Protein AF-A0A2E3MUN9-F1 (afdb_monomer_lite)

Sequence (429 aa):
METLQPFLLGVKKHYFWIVCGLMTVLFLTAWFFSTGSLELDANNRRQKIESSFQNNKSIRDIENHPNEKSNDKMDEEIEAKIAEVEQAWQYQYEYQKGVLVWPQSMENEFLSQVQNMTPIEKSVEFPVKEEQELDARWRDYYRLYIGRELPKMADLVDAYWAPQVLGREEPDEEQTYTVDWNSGNQQMLQSQRFSSAGWGSANPSILNILYAQEDLWVLRQIMEIIKDTNGTVDARYKARIKRIDSLTLGKDVTRVGLSGFVKKLTLAGPEAGEGGGMGGMGGMMNEMGGGDSGRGGGGAMGKMAAQNSGFGGAGGGGGRGGAGGSAKKESLDPAENRYVDEKLAGVPARKLRALDDADLIVAKRLPVRLVVLMDQRQINRFIADCGNAKLPLEIRQVRLPQAGGGGGGMGGGMGGMGGGMGGMGGGMG

Foldseek 3Di:
DPPCVVVVVVCVVCVVVVVVVVVVVVVVVVVVVVVVVVVVVVVVVVVVVVVVVVVVVVVVPPPDDPCVVVVVVVVVVVVVVVVVVVVVLVVLVVLVLVLLADDPPDDPVLCVLQVPCPVVLANADPVGDPVNWDDLVSLVVLLLVLLVVLQVLCVLQQEGAPDDRVPDDDDDPPDAGLEYEPNVQSCVCCQCQRACNNQVHRGHTSSSSNRSSVVSSVSSLLSNLLCVLQDDDPHNVSGQFNYWHHKDKFPRCPCLQVVPDPPPPPPPDDDDDDDDDDDDDDDDDDDDDDDDDDDDDDDDDDDDDDDDDDDDDDDDDDDDDDDDPPPPPPDSRSQAQRFADPSSGRDGSVCLSVVPDPRSVSDTHMDMDTDTDGDPVSVVVSQVSQCPTSPHDDDPDDDDDDPPPPPPPPDPPPPDPPDDDDDDDDDDD

Secondary structure (DSSP, 8-state):
--SSHHHHHHHHHHHHHHHHHHHHHHHHHHHHHHHHHHHHHHHHHHHHHHHHHHHHHHHHT-SS---HHHHHHHHHHHHHHHHHHHHHHHHHHHHHHHHS---TTS-HHHHHHHTT--SHHHHS-SSPPGGGSPPHHHHHHHHHHHHHHHHHHHHTTT----S--TTPPPPPTT---SSEE-HHHHHHHHHHHSSHHHHTSSS--HHHHHHHHHHHHHHHHHHHHHHHHH-S-SSTTT-SEEEEEEEEEGGG-TTTTTTT-------------------------------------------------------------------------TTTTTSB-TTSPBPPHHHHHHT--HHHHH--B--EEEEEEE-GGGHHHHHHHHHHSSS-----------TT-------------------------

pLDDT: mean 73.69, std 24.65, range [25.11, 97.25]

Radius of gyration: 45.62 Å; chains: 1; bounding box: 112×74×172 Å

Structure (mmCIF, N/CA/C/O backbone):
data_AF-A0A2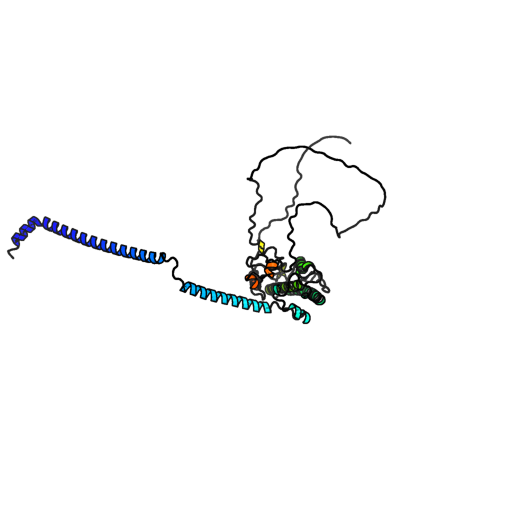E3MUN9-F1
#
_entry.id   AF-A0A2E3MUN9-F1
#
loop_
_atom_site.group_PDB
_atom_site.id
_atom_site.type_symbol
_atom_site.label_atom_id
_atom_site.label_alt_id
_atom_site.label_comp_id
_atom_site.label_asym_id
_atom_site.label_entity_id
_atom_site.label_seq_id
_atom_site.pdbx_PDB_ins_code
_atom_site.Cartn_x
_atom_site.Cartn_y
_atom_site.Cartn_z
_atom_site.occupancy
_atom_site.B_iso_or_equiv
_atom_site.auth_seq_id
_atom_site.auth_comp_id
_atom_site.auth_asym_id
_atom_site.auth_atom_id
_atom_site.pdbx_PDB_model_num
ATOM 1 N N . MET A 1 1 ? -76.530 8.894 101.453 1.00 51.91 1 MET A N 1
ATOM 2 C CA . MET A 1 1 ? -76.996 9.040 100.057 1.00 51.91 1 MET A CA 1
ATOM 3 C C . MET A 1 1 ? -78.359 9.736 100.035 1.00 51.91 1 MET A C 1
ATOM 5 O O . MET A 1 1 ? -79.328 9.140 99.599 1.00 51.91 1 MET A O 1
ATOM 9 N N . GLU A 1 2 ? -78.455 10.984 100.509 1.00 54.09 2 GLU A N 1
ATOM 10 C CA . GLU A 1 2 ? -79.747 11.712 100.552 1.00 54.09 2 GLU A CA 1
ATOM 11 C C . GLU A 1 2 ? -79.688 13.123 99.936 1.00 54.09 2 GLU A C 1
ATOM 13 O O . GLU A 1 2 ? -80.712 13.767 99.755 1.00 54.09 2 GLU A O 1
ATOM 18 N N . THR A 1 3 ? -78.516 13.589 99.491 1.00 52.38 3 THR A N 1
ATOM 19 C CA . THR A 1 3 ? -78.350 14.909 98.847 1.00 52.38 3 THR A CA 1
ATOM 20 C C . THR A 1 3 ? -78.420 14.876 97.314 1.00 52.38 3 THR A C 1
ATOM 22 O O . THR A 1 3 ? -78.439 15.925 96.677 1.00 52.38 3 THR A O 1
ATOM 25 N N . LEU A 1 4 ? -78.491 13.689 96.696 1.00 56.12 4 LEU A N 1
ATOM 26 C CA . LEU A 1 4 ? -78.457 13.526 95.232 1.00 56.12 4 LEU A CA 1
ATOM 27 C C . LEU A 1 4 ? -79.847 13.416 94.577 1.00 56.12 4 LEU A C 1
ATOM 29 O O . LEU A 1 4 ? -79.967 13.635 93.374 1.00 56.12 4 LEU A O 1
ATOM 33 N N . GLN A 1 5 ? -80.911 13.121 95.334 1.00 57.62 5 GLN A N 1
ATOM 34 C CA . GLN A 1 5 ? -82.272 12.964 94.792 1.00 57.62 5 GLN A CA 1
ATOM 35 C C . GLN A 1 5 ? -82.863 14.231 94.132 1.00 57.62 5 GLN A C 1
ATOM 37 O O . GLN A 1 5 ? -83.376 14.108 93.016 1.00 57.62 5 GLN A O 1
ATOM 42 N N . PRO A 1 6 ? -82.780 15.448 94.715 1.00 57.16 6 PRO A N 1
ATOM 43 C CA . PRO A 1 6 ? -83.322 16.646 94.061 1.00 57.16 6 PRO A CA 1
ATOM 44 C C . PRO A 1 6 ? -82.492 17.074 92.840 1.00 57.16 6 PRO A C 1
ATOM 46 O O . PRO A 1 6 ? -83.043 17.578 91.860 1.00 57.16 6 PRO A O 1
ATOM 49 N N . PHE A 1 7 ? -81.183 16.801 92.851 1.00 57.97 7 PHE A N 1
ATOM 50 C CA . PHE A 1 7 ? -80.293 17.058 91.717 1.00 57.97 7 PHE A CA 1
ATOM 51 C C . PHE A 1 7 ? -80.613 16.124 90.537 1.00 57.97 7 PHE A C 1
ATOM 53 O O . PHE A 1 7 ? -80.707 16.569 89.396 1.00 57.97 7 PHE A O 1
ATOM 60 N N . LEU A 1 8 ? -80.892 14.845 90.811 1.00 57.81 8 LEU A N 1
ATOM 61 C CA . LEU A 1 8 ? -81.293 13.860 89.800 1.00 57.81 8 LEU A CA 1
ATOM 62 C C . LEU A 1 8 ? -82.661 14.171 89.162 1.00 57.81 8 LEU A C 1
ATOM 64 O O . LEU A 1 8 ? -82.835 13.943 87.965 1.00 57.81 8 LEU A O 1
ATOM 68 N N . LEU A 1 9 ? -83.616 14.738 89.910 1.00 56.50 9 LEU A N 1
ATOM 69 C CA . LEU A 1 9 ? -84.918 15.176 89.379 1.00 56.50 9 LEU A CA 1
ATOM 70 C C . LEU A 1 9 ? -84.800 16.395 88.444 1.00 56.50 9 LEU A C 1
ATOM 72 O O . LEU A 1 9 ? -85.439 16.418 87.389 1.00 56.50 9 LEU A O 1
ATOM 76 N N . GLY A 1 10 ? -83.948 17.370 88.782 1.00 60.94 10 GLY A N 1
ATOM 77 C CA . GLY A 1 10 ? -83.634 18.514 87.913 1.00 60.94 10 GLY A CA 1
ATOM 78 C C . GLY A 1 10 ? -82.869 18.108 86.650 1.00 60.94 10 GLY A C 1
ATOM 79 O O . GLY A 1 10 ? -83.200 18.553 85.548 1.00 60.94 10 GLY A O 1
ATOM 80 N N . VAL A 1 11 ? -81.918 17.178 86.788 1.00 62.53 11 VAL A N 1
ATOM 81 C CA . VAL A 1 11 ? -81.198 16.580 85.657 1.00 62.53 11 VAL A CA 1
ATOM 82 C C . VAL A 1 11 ? -82.150 15.796 84.756 1.00 62.53 11 VAL A C 1
ATOM 84 O O . VAL A 1 11 ? -82.064 15.954 83.549 1.00 62.53 11 VAL A O 1
ATOM 87 N N . LYS A 1 12 ? -83.121 15.034 85.279 1.00 63.81 12 LYS A N 1
ATOM 88 C CA . LYS A 1 12 ? -84.100 14.306 84.446 1.00 63.81 12 LYS A CA 1
ATOM 89 C C . LYS A 1 12 ? -84.988 15.244 83.611 1.00 63.81 12 LYS A C 1
ATOM 91 O O . LYS A 1 12 ? -85.318 14.906 82.478 1.00 63.81 12 LYS A O 1
ATOM 96 N N . LYS A 1 13 ? -85.334 16.432 84.131 1.00 69.81 13 LYS A N 1
ATOM 97 C CA . LYS A 1 13 ? -86.131 17.449 83.413 1.00 69.81 13 LYS A CA 1
ATOM 98 C C . LYS A 1 13 ? -85.355 18.131 82.274 1.00 69.81 13 LYS A C 1
ATOM 100 O O . LYS A 1 13 ? -85.959 18.493 81.269 1.00 69.81 13 LYS A O 1
ATOM 105 N N . HIS A 1 14 ? -84.032 18.272 82.405 1.00 78.75 14 HIS A N 1
ATOM 106 C CA . HIS A 1 14 ? -83.163 18.934 81.417 1.00 78.75 14 HIS A CA 1
ATOM 107 C C . HIS A 1 14 ? -82.127 18.000 80.756 1.00 78.75 14 HIS A C 1
ATOM 109 O O . HIS A 1 14 ? -81.237 18.475 80.053 1.00 78.75 14 HIS A O 1
ATOM 115 N N . TYR A 1 15 ? -82.253 16.677 80.930 1.00 79.06 15 TYR A N 1
ATOM 116 C CA . TYR A 1 15 ? -81.287 15.659 80.485 1.00 79.06 15 TYR A CA 1
ATOM 117 C C . TYR A 1 15 ? -80.986 15.765 78.989 1.00 79.06 15 TYR A C 1
ATOM 119 O O . TYR A 1 15 ? -79.826 15.742 78.590 1.00 79.06 15 TYR A O 1
ATOM 127 N N . PHE A 1 16 ? -82.024 15.975 78.175 1.00 81.69 16 PHE A N 1
ATOM 128 C CA . PHE A 1 16 ? -81.895 16.185 76.734 1.00 81.69 16 PHE A CA 1
ATOM 129 C C . PHE A 1 16 ? -80.958 17.357 76.396 1.00 81.69 16 PHE A C 1
ATOM 131 O O . PHE A 1 16 ? -80.047 17.204 75.587 1.00 81.69 16 PHE A O 1
ATOM 138 N N . TRP A 1 17 ? -81.126 18.505 77.060 1.00 85.56 17 TRP A N 1
ATOM 139 C CA . TRP A 1 17 ? -80.322 19.704 76.807 1.00 85.56 17 TRP A CA 1
ATOM 140 C C . TRP A 1 17 ? -78.887 19.575 77.326 1.00 85.56 17 TRP A C 1
ATOM 142 O O . TRP A 1 17 ? -77.961 20.041 76.667 1.00 85.56 17 TRP A O 1
ATOM 152 N N . ILE A 1 18 ? -78.686 18.897 78.460 1.00 84.19 18 ILE A N 1
ATOM 153 C CA . ILE A 1 18 ? -77.349 18.630 79.014 1.00 84.19 18 ILE A CA 1
ATOM 154 C C . ILE A 1 18 ? -76.564 17.688 78.090 1.00 84.19 18 ILE A C 1
ATOM 156 O O . ILE A 1 18 ? -75.415 17.970 77.756 1.00 84.19 18 ILE A O 1
ATOM 160 N N . VAL A 1 19 ? -77.187 16.599 77.630 1.00 84.88 19 VAL A N 1
ATOM 161 C CA . VAL A 1 19 ? -76.558 15.644 76.703 1.00 84.88 19 VAL A CA 1
ATOM 162 C C . VAL A 1 19 ? -76.299 16.285 75.339 1.00 84.88 19 VAL A C 1
ATOM 164 O O . VAL A 1 19 ? -75.226 16.091 74.774 1.00 84.88 19 VAL A O 1
ATOM 167 N N . CYS A 1 20 ? -77.228 17.101 74.831 1.00 87.31 20 CYS A N 1
ATOM 168 C CA . CYS A 1 20 ? -77.039 17.846 73.586 1.00 87.31 20 CYS A CA 1
ATOM 169 C C . CYS A 1 20 ? -75.874 18.845 73.687 1.00 87.31 20 CYS A C 1
ATOM 171 O O . CYS A 1 20 ? -75.036 18.909 72.786 1.00 87.31 20 CYS A O 1
ATOM 173 N N . GLY A 1 21 ? -75.772 19.591 74.793 1.00 89.69 21 GLY A N 1
ATOM 174 C CA . GLY A 1 21 ? -74.656 20.507 75.039 1.00 89.69 21 GLY A CA 1
ATOM 175 C C . GLY A 1 21 ? -73.314 19.776 75.118 1.00 89.69 21 GLY A C 1
ATOM 176 O O . GLY A 1 21 ? -72.353 20.180 74.466 1.00 89.69 21 GLY A O 1
ATOM 177 N N . LEU A 1 22 ? -73.263 18.652 75.837 1.00 89.88 22 LEU A N 1
ATOM 178 C CA . LEU A 1 22 ? -72.057 17.834 75.966 1.00 89.88 22 LEU A CA 1
ATOM 179 C C . LEU A 1 22 ? -71.623 17.224 74.626 1.00 89.88 22 LEU A C 1
ATOM 181 O O . LEU A 1 22 ? -70.441 17.272 74.290 1.00 89.88 22 LEU A O 1
ATOM 185 N N . MET A 1 23 ? -72.569 16.724 73.825 1.00 88.81 23 MET A N 1
ATOM 186 C CA . MET A 1 23 ? -72.286 16.259 72.465 1.00 88.81 23 MET A CA 1
ATOM 187 C C . MET A 1 23 ? -71.740 17.385 71.589 1.00 88.81 23 MET A C 1
ATOM 189 O O . MET A 1 23 ? -70.752 17.186 70.890 1.00 88.81 23 MET A O 1
ATOM 193 N N . THR A 1 24 ? -72.324 18.581 71.665 1.00 90.44 24 THR A N 1
ATOM 194 C CA . THR A 1 24 ? -71.857 19.738 70.886 1.00 90.44 24 THR A CA 1
ATOM 195 C C . THR A 1 24 ? -70.413 20.102 71.244 1.00 90.44 24 THR A C 1
ATOM 197 O O . THR A 1 24 ? -69.598 20.322 70.352 1.00 90.44 24 THR A O 1
ATOM 200 N N . VAL A 1 25 ? -70.059 20.094 72.534 1.00 91.81 25 VAL A N 1
ATOM 201 C CA . VAL A 1 25 ? -68.678 20.334 72.987 1.00 91.81 25 VAL A CA 1
ATOM 202 C C . VAL A 1 25 ? -67.731 19.240 72.488 1.00 91.81 25 VAL A C 1
ATOM 204 O O . VAL A 1 25 ? -66.671 19.560 71.954 1.00 91.81 25 VAL A O 1
ATOM 207 N N . LEU A 1 26 ? -68.110 17.961 72.588 1.00 90.94 26 LEU A N 1
ATOM 208 C CA . LEU A 1 26 ? -67.290 16.860 72.074 1.00 90.94 26 LEU A CA 1
ATOM 209 C C . LEU A 1 26 ? -67.055 16.983 70.563 1.00 90.94 26 LEU A C 1
ATOM 211 O O . LEU A 1 26 ? -65.908 16.895 70.129 1.00 90.94 26 LEU A O 1
ATOM 215 N N . PHE A 1 27 ? -68.094 17.270 69.774 1.00 90.31 27 PHE A N 1
ATOM 216 C CA . PHE A 1 27 ? -67.954 17.498 68.334 1.00 90.31 27 PHE A CA 1
ATOM 217 C C . PHE A 1 27 ? -67.048 18.690 68.016 1.00 90.31 27 PHE A C 1
ATOM 219 O O . PHE A 1 27 ? -66.195 18.575 67.140 1.00 90.31 27 PHE A O 1
ATOM 226 N N . LEU A 1 28 ? -67.169 19.803 68.745 1.00 90.94 28 LEU A N 1
ATOM 227 C CA . LEU A 1 28 ? -66.306 20.974 68.557 1.00 90.94 28 LEU A CA 1
ATOM 228 C C . LEU A 1 28 ? -64.842 20.678 68.907 1.00 90.94 28 LEU A C 1
ATOM 230 O O . LEU A 1 28 ? -63.947 21.089 68.172 1.00 90.94 28 LEU A O 1
ATOM 234 N N . THR A 1 29 ? -64.584 19.937 69.989 1.00 85.62 29 THR A N 1
ATOM 235 C CA . THR A 1 29 ? -63.214 19.538 70.356 1.00 85.62 29 THR A CA 1
ATOM 236 C C . THR A 1 29 ? -62.614 18.559 69.350 1.00 85.62 29 THR A C 1
ATOM 238 O O . THR A 1 29 ? -61.490 18.770 68.901 1.00 85.62 29 THR A O 1
ATOM 241 N N . ALA A 1 30 ? -63.364 17.536 68.931 1.00 89.12 30 ALA A N 1
ATOM 242 C CA . ALA A 1 30 ? -62.918 16.578 67.925 1.00 89.12 30 ALA A CA 1
ATOM 243 C C . ALA A 1 30 ? -62.656 17.260 66.575 1.00 89.12 30 ALA A C 1
ATOM 245 O O . ALA A 1 30 ? -61.643 16.981 65.938 1.00 89.12 30 ALA A O 1
ATOM 246 N N . TRP A 1 31 ? -63.519 18.201 66.176 1.00 89.62 31 TRP A N 1
ATOM 247 C CA . TRP A 1 31 ? -63.310 19.042 65.002 1.00 89.62 31 TRP A CA 1
ATOM 248 C C . TRP A 1 31 ? -62.010 19.837 65.119 1.00 89.62 31 TRP A C 1
ATOM 250 O O . TRP A 1 31 ? -61.154 19.705 64.255 1.00 89.62 31 TRP A O 1
ATOM 260 N N . PHE A 1 32 ? -61.815 20.582 66.211 1.00 88.31 32 PHE A N 1
ATOM 261 C CA . PHE A 1 32 ? -60.639 21.435 66.398 1.00 88.31 32 PHE A CA 1
ATOM 262 C C . PHE A 1 32 ? -59.319 20.645 66.395 1.00 88.31 32 PHE A C 1
ATOM 264 O O . PHE A 1 32 ? -58.358 21.039 65.732 1.00 88.31 32 PHE A O 1
ATOM 271 N N . PHE A 1 33 ? -59.274 19.497 67.082 1.00 85.62 33 PHE A N 1
ATOM 272 C CA . PHE A 1 33 ? -58.098 18.620 67.083 1.00 85.62 33 PHE A CA 1
ATOM 273 C C . PHE A 1 33 ? -57.858 17.960 65.721 1.00 85.62 33 PHE A C 1
ATOM 275 O O . PHE A 1 33 ? -56.708 17.854 65.291 1.00 85.62 33 PHE A O 1
ATOM 282 N N . SER A 1 34 ? -58.919 17.539 65.025 1.00 85.69 34 SER A N 1
ATOM 283 C CA . SER A 1 34 ? -58.804 16.940 63.693 1.00 85.69 34 SER A CA 1
ATOM 284 C C . SER A 1 34 ? -58.376 17.958 62.638 1.00 85.69 34 SER A C 1
ATOM 286 O O . SER A 1 34 ? -57.594 17.616 61.758 1.00 85.69 34 SER A O 1
ATOM 288 N N . THR A 1 35 ? -58.864 19.199 62.692 1.00 85.50 35 THR A N 1
ATOM 289 C CA . THR A 1 35 ? -58.460 20.243 61.742 1.00 85.50 35 THR A CA 1
ATOM 290 C C . THR A 1 35 ? -57.044 20.727 62.022 1.00 85.50 35 THR A C 1
ATOM 292 O O . THR A 1 35 ? -56.272 20.898 61.084 1.00 85.50 35 THR A O 1
ATOM 295 N N . GLY A 1 36 ? -56.670 20.873 63.299 1.00 83.81 36 GLY A N 1
ATOM 296 C CA . GLY A 1 36 ? -55.328 21.310 63.687 1.00 83.81 36 GLY A CA 1
ATOM 297 C C . GLY A 1 36 ? -54.231 20.312 63.302 1.00 83.81 36 GLY A C 1
ATOM 298 O O . GLY A 1 36 ? -53.180 20.719 62.811 1.00 83.81 36 GLY A O 1
ATOM 299 N N . SER A 1 37 ? -54.469 19.004 63.464 1.00 84.75 37 SER A N 1
ATOM 300 C CA . SER A 1 37 ? -53.498 17.974 63.060 1.00 84.75 37 SER A CA 1
ATOM 301 C C . SER A 1 37 ? -53.352 17.873 61.539 1.00 84.75 37 SER A C 1
ATOM 303 O O . SER A 1 37 ? -52.230 17.789 61.041 1.00 84.75 37 SER A O 1
ATOM 305 N N . LEU A 1 38 ? -54.457 17.969 60.792 1.00 85.94 38 LEU A N 1
ATOM 306 C CA . LEU A 1 38 ? -54.437 17.984 59.326 1.00 85.94 38 LEU A CA 1
ATOM 307 C C . LEU A 1 38 ? -53.722 19.221 58.766 1.00 85.94 38 LEU A C 1
ATOM 309 O O . LEU A 1 38 ? -52.991 19.111 57.781 1.00 85.94 38 LEU A O 1
ATOM 313 N N . GLU A 1 39 ? -53.899 20.389 59.385 1.00 87.75 39 GLU A N 1
ATOM 314 C CA . GLU A 1 39 ? -53.214 21.621 58.985 1.00 87.75 39 GLU A CA 1
ATOM 315 C C . GLU A 1 39 ? -51.707 21.557 59.271 1.00 87.75 39 GLU A C 1
ATOM 317 O O . GLU A 1 39 ? -50.894 21.934 58.422 1.00 87.75 39 GLU A O 1
ATOM 322 N N . LEU A 1 40 ? -51.321 21.007 60.426 1.00 87.12 40 LEU A N 1
ATOM 323 C CA . LEU A 1 40 ? -49.922 20.803 60.796 1.00 87.12 40 LEU A CA 1
ATOM 324 C C . LEU A 1 40 ? -49.227 19.816 59.844 1.00 87.12 40 LEU A C 1
ATOM 326 O O . LEU A 1 40 ? -48.133 20.099 59.350 1.00 87.12 40 LEU A O 1
ATOM 330 N N . ASP A 1 41 ? -49.884 18.707 59.503 1.00 88.00 41 ASP A N 1
ATOM 331 C CA . ASP A 1 41 ? -49.377 17.742 58.523 1.00 88.00 41 ASP A CA 1
ATOM 332 C C . ASP A 1 41 ? -49.292 18.329 57.111 1.00 88.00 41 ASP A C 1
ATOM 334 O O . ASP A 1 41 ? -48.308 18.098 56.398 1.00 88.00 41 ASP A O 1
ATOM 338 N N . ALA A 1 42 ? -50.286 19.120 56.698 1.00 87.12 42 ALA A N 1
ATOM 339 C CA . ALA A 1 42 ? -50.264 19.811 55.414 1.00 87.12 42 ALA A CA 1
ATOM 340 C C . ALA A 1 42 ? -49.094 20.804 55.330 1.00 87.12 42 ALA A C 1
ATOM 342 O O . ALA A 1 42 ? -48.388 20.835 54.319 1.00 87.12 42 ALA A O 1
ATOM 343 N N . ASN A 1 43 ? -48.840 21.569 56.393 1.00 92.69 43 ASN A N 1
ATOM 344 C CA . ASN A 1 43 ? -47.735 22.525 56.451 1.00 92.69 43 ASN A CA 1
ATOM 345 C C . ASN A 1 43 ? -46.369 21.830 56.482 1.00 92.69 43 ASN A C 1
ATOM 347 O O . ASN A 1 43 ? -45.476 22.223 55.732 1.00 92.69 43 ASN A O 1
ATOM 351 N N . ASN A 1 44 ? -46.225 20.742 57.242 1.00 93.69 44 ASN A N 1
ATOM 352 C CA . ASN A 1 44 ? -45.003 19.935 57.254 1.00 93.69 44 ASN A CA 1
ATOM 353 C C . ASN A 1 44 ? -44.686 19.344 55.873 1.00 93.69 44 ASN A C 1
ATOM 355 O O . ASN A 1 44 ? -43.535 19.357 55.430 1.00 93.69 44 ASN A O 1
ATOM 359 N N . ARG A 1 45 ? -45.699 18.833 55.161 1.00 91.12 45 ARG A N 1
ATOM 360 C CA . ARG A 1 45 ? -45.523 18.314 53.795 1.00 91.12 45 ARG A CA 1
ATOM 361 C C . ARG A 1 45 ? -45.156 19.427 52.820 1.00 91.12 45 ARG A C 1
ATOM 363 O O . ARG A 1 45 ? -44.227 19.241 52.040 1.00 91.12 45 ARG A O 1
ATOM 370 N N . ARG A 1 46 ? -45.819 20.587 52.894 1.00 92.50 46 ARG A N 1
ATOM 371 C CA . ARG A 1 46 ? -45.467 21.763 52.080 1.00 92.50 46 ARG A CA 1
ATOM 372 C C . ARG A 1 46 ? -44.028 22.205 52.316 1.00 92.50 46 ARG A C 1
ATOM 374 O O . ARG A 1 46 ? -43.307 22.388 51.347 1.00 92.50 46 ARG A O 1
ATOM 381 N N . GLN A 1 47 ? -43.586 22.303 53.569 1.00 92.50 47 GLN A N 1
ATOM 382 C CA . GLN A 1 47 ? -42.208 22.681 53.892 1.00 92.50 47 GLN A CA 1
ATOM 383 C C . GLN A 1 47 ? -41.180 21.675 53.362 1.00 92.50 47 GLN A C 1
ATOM 385 O O . GLN A 1 47 ? -40.150 22.091 52.845 1.00 92.50 47 GLN A O 1
ATOM 390 N N . LYS A 1 48 ? -41.456 20.364 53.436 1.00 91.94 48 LYS A N 1
ATOM 391 C CA . LYS A 1 48 ? -40.576 19.332 52.853 1.00 91.94 48 LYS A CA 1
ATOM 392 C C . LYS A 1 48 ? -40.506 19.398 51.328 1.00 91.94 48 LYS A C 1
ATOM 394 O O . LYS A 1 48 ? -39.455 19.145 50.743 1.00 91.94 48 LYS A O 1
ATOM 399 N N . ILE A 1 49 ? -41.630 19.695 50.681 1.00 88.94 49 ILE A N 1
ATOM 400 C CA . ILE A 1 49 ? -41.687 19.866 49.229 1.00 88.94 49 ILE A CA 1
ATOM 401 C C . ILE A 1 49 ? -40.901 21.119 48.836 1.00 88.94 49 ILE A C 1
ATOM 403 O O . ILE A 1 49 ? -40.027 21.038 47.980 1.00 88.94 49 ILE A O 1
ATOM 407 N N . GLU A 1 50 ? -41.140 22.242 49.515 1.00 92.62 50 GLU A N 1
ATOM 408 C CA . GLU A 1 50 ? -40.429 23.498 49.279 1.00 92.62 50 GLU A CA 1
ATOM 409 C C . GLU A 1 50 ? -38.924 23.340 49.511 1.00 92.62 50 GLU A C 1
ATOM 411 O O . GLU A 1 50 ? -38.134 23.724 48.657 1.00 92.62 50 GLU A O 1
ATOM 416 N N . SER A 1 51 ? -38.501 22.688 50.599 1.00 88.38 51 SER A N 1
ATOM 417 C CA . SER A 1 51 ? -37.078 22.437 50.847 1.00 88.38 51 SER A CA 1
ATOM 418 C C . SER A 1 51 ? -36.444 21.558 49.766 1.00 88.38 51 SER A C 1
ATOM 420 O O . SER A 1 51 ? -35.312 21.809 49.359 1.00 88.38 51 SER A O 1
ATOM 422 N N . SER A 1 52 ? -37.181 20.576 49.238 1.00 84.88 52 SER A N 1
ATOM 423 C CA . SER A 1 52 ? -36.720 19.748 48.118 1.00 84.88 52 SER A CA 1
ATOM 424 C C . SER A 1 52 ? -36.586 20.560 46.825 1.00 84.88 52 SER A C 1
ATOM 426 O O . SER A 1 52 ? -35.619 20.374 46.087 1.00 84.88 52 SER A O 1
ATOM 428 N N . PHE A 1 53 ? -37.507 21.492 46.559 1.00 87.62 53 PHE A N 1
ATOM 429 C CA . PHE A 1 53 ? -37.419 22.400 45.412 1.00 87.62 53 PHE A CA 1
ATOM 430 C C . PHE A 1 53 ? -36.281 23.412 45.553 1.00 87.62 53 PHE A C 1
ATOM 432 O O . PHE A 1 53 ? -35.564 23.631 44.581 1.00 87.62 53 PHE A O 1
ATOM 439 N N . GLN A 1 54 ? -36.063 23.976 46.743 1.00 84.25 54 GLN A N 1
ATOM 440 C CA . GLN A 1 54 ? -34.940 24.878 47.012 1.00 84.25 54 GLN A CA 1
ATOM 441 C C . GLN A 1 54 ? -33.593 24.158 46.869 1.00 84.25 54 GLN A C 1
ATOM 443 O O . GLN A 1 54 ? -32.683 24.697 46.246 1.00 84.25 54 GLN A O 1
ATOM 448 N N . ASN A 1 55 ? -33.489 22.911 47.344 1.00 81.81 55 ASN A N 1
ATOM 449 C CA . ASN A 1 55 ? -32.304 22.072 47.141 1.00 81.81 55 ASN A CA 1
ATOM 450 C C . ASN A 1 55 ? -32.065 21.734 45.662 1.00 81.81 55 ASN A C 1
ATOM 452 O O . ASN A 1 55 ? -30.927 21.669 45.216 1.00 81.81 55 ASN A O 1
ATOM 456 N N . ASN A 1 56 ? -33.120 21.509 44.876 1.00 79.94 56 ASN A N 1
ATOM 457 C CA . ASN A 1 56 ? -32.972 21.254 43.441 1.00 79.94 56 ASN A CA 1
ATOM 458 C C . ASN A 1 56 ? -32.581 22.539 42.690 1.00 79.94 56 ASN A C 1
ATOM 460 O O . ASN A 1 56 ? -31.715 22.529 41.820 1.00 79.94 56 ASN A O 1
ATOM 464 N N . LYS A 1 57 ? -33.162 23.677 43.079 1.00 76.31 57 LYS A N 1
ATOM 465 C CA . LYS A 1 57 ? -32.837 24.989 42.519 1.00 76.31 57 LYS A CA 1
ATOM 466 C C . LYS A 1 57 ? -31.387 25.393 42.805 1.00 76.31 57 LYS A C 1
ATOM 468 O O . LYS A 1 57 ? -30.715 25.856 41.893 1.00 76.31 57 LYS A O 1
ATOM 473 N N . SER A 1 58 ? -30.874 25.134 44.010 1.00 71.94 58 SER A N 1
ATOM 474 C CA . SER A 1 58 ? -29.470 25.403 44.346 1.00 71.94 58 SER A CA 1
ATOM 475 C C . SER A 1 58 ? -28.475 24.535 43.572 1.00 71.94 58 SER A C 1
ATOM 477 O O . SER A 1 58 ? -27.352 24.972 43.360 1.00 71.94 58 SER A O 1
ATOM 479 N N . ILE A 1 59 ? -28.876 23.344 43.112 1.00 68.44 59 ILE A N 1
ATOM 480 C CA . ILE A 1 59 ? -28.078 22.510 42.197 1.00 68.44 59 ILE A CA 1
ATOM 481 C C . ILE A 1 59 ? -28.174 23.042 40.758 1.00 68.44 59 ILE A C 1
ATOM 483 O O . ILE A 1 59 ? -27.175 23.076 40.044 1.00 68.44 59 ILE A O 1
ATOM 487 N N . ARG A 1 60 ? -29.371 23.468 40.330 1.00 66.31 60 ARG A N 1
ATOM 488 C CA . ARG A 1 60 ? -29.648 23.934 38.961 1.00 66.31 60 ARG A CA 1
ATOM 489 C C . ARG A 1 60 ? -29.040 25.300 38.639 1.00 66.31 60 ARG A C 1
ATOM 491 O O . ARG A 1 60 ? -28.708 25.542 37.484 1.00 66.31 60 ARG A O 1
ATOM 498 N N . ASP A 1 61 ? -28.906 26.171 39.635 1.00 69.94 61 ASP A N 1
ATOM 499 C CA . ASP A 1 61 ? -28.368 27.528 39.472 1.00 69.94 61 ASP A CA 1
ATOM 500 C C . ASP A 1 61 ? -26.821 27.559 39.475 1.00 69.94 61 ASP A C 1
ATOM 502 O O . ASP A 1 61 ? -26.216 28.624 39.358 1.00 69.94 61 ASP A O 1
ATOM 506 N N . ILE A 1 62 ? -26.158 26.398 39.570 1.00 65.81 62 ILE A N 1
ATOM 507 C CA . ILE A 1 62 ? -24.711 26.279 39.366 1.00 65.81 62 ILE A CA 1
ATOM 508 C C . ILE A 1 62 ? -24.443 26.152 37.859 1.00 65.81 62 ILE A C 1
ATOM 510 O O . ILE A 1 62 ? -24.499 25.059 37.294 1.00 65.81 62 ILE A O 1
ATOM 514 N N . GLU A 1 63 ? -24.135 27.288 37.230 1.00 59.59 63 GLU A N 1
ATOM 515 C CA . GLU A 1 63 ? -23.900 27.452 35.783 1.00 59.59 63 GLU A CA 1
ATOM 516 C C . GLU A 1 63 ? -22.771 26.551 35.232 1.00 59.59 63 GLU A C 1
ATOM 518 O O . GLU A 1 63 ? -22.815 26.152 34.074 1.00 59.59 63 GLU A O 1
ATOM 523 N N . ASN A 1 64 ? -21.821 26.147 36.087 1.00 57.62 64 ASN A N 1
ATOM 524 C CA . ASN A 1 64 ? -20.834 25.090 35.846 1.00 57.62 64 ASN A CA 1
ATOM 525 C C . ASN A 1 64 ? -20.652 24.279 37.129 1.00 57.62 64 ASN A C 1
ATOM 527 O O . ASN A 1 64 ? -20.054 24.754 38.096 1.00 57.62 64 ASN A O 1
ATOM 531 N N . HIS A 1 65 ? -21.199 23.067 37.175 1.00 57.50 65 HIS A N 1
ATOM 532 C CA . HIS A 1 65 ? -21.021 22.165 38.314 1.00 57.50 65 HIS A CA 1
ATOM 533 C C . HIS A 1 65 ? -19.505 21.970 38.514 1.00 57.50 65 HIS A C 1
ATOM 535 O O . HIS A 1 65 ? -18.835 21.756 37.503 1.00 57.50 65 HIS A O 1
ATOM 541 N N . PRO A 1 66 ? -18.933 22.045 39.736 1.00 57.41 66 PRO A N 1
ATOM 542 C CA . PRO A 1 66 ? -17.500 21.850 39.949 1.00 57.41 66 PRO A CA 1
ATOM 543 C C . PRO A 1 66 ? -17.120 20.411 39.591 1.00 57.41 66 PRO A C 1
ATOM 545 O O . PRO A 1 66 ? -17.130 19.505 40.423 1.00 57.41 66 PRO A O 1
ATOM 548 N N . ASN A 1 67 ? -16.839 20.188 38.315 1.00 64.31 67 ASN A N 1
ATOM 549 C CA . ASN A 1 67 ? -16.395 18.929 37.758 1.00 64.31 67 ASN A CA 1
ATOM 550 C C . ASN A 1 67 ? -14.877 18.956 37.558 1.00 64.31 67 ASN A C 1
ATOM 552 O O . ASN A 1 67 ? -14.388 18.113 36.832 1.00 64.31 67 ASN A O 1
ATOM 556 N N . GLU A 1 68 ? -14.144 19.884 38.187 1.00 71.06 68 GLU A N 1
ATOM 557 C CA . GLU A 1 68 ? -12.684 20.024 38.073 1.00 71.06 68 GLU A CA 1
ATOM 558 C C . GLU A 1 68 ? -12.000 18.667 38.279 1.00 71.06 68 GLU A C 1
ATOM 560 O O . GLU A 1 68 ? -11.377 18.162 37.364 1.00 71.06 68 GLU A O 1
ATOM 565 N N . LYS A 1 69 ? -12.340 17.942 39.354 1.00 75.75 69 LYS A N 1
ATOM 566 C CA . LYS A 1 69 ? -11.876 16.555 39.569 1.00 75.75 69 LYS A CA 1
ATOM 567 C C . LYS A 1 69 ? -12.273 15.551 38.478 1.00 75.75 69 LYS A C 1
ATOM 569 O O . LYS A 1 69 ? -11.654 14.502 38.366 1.00 75.75 69 LYS A O 1
ATOM 574 N N . SER A 1 70 ? -13.377 15.787 37.774 1.00 78.44 70 SER A N 1
ATOM 575 C CA . SER A 1 70 ? -13.811 14.953 36.643 1.00 78.44 70 SER A CA 1
ATOM 576 C C . SER A 1 70 ? -13.114 15.356 35.346 1.00 78.44 70 SER A C 1
ATOM 578 O O . SER A 1 70 ? -12.810 14.466 34.571 1.00 78.44 70 SER A O 1
ATOM 580 N N . ASN A 1 71 ? -12.842 16.645 35.121 1.00 80.38 71 ASN A N 1
ATOM 581 C CA . ASN A 1 71 ? -12.018 17.129 34.015 1.00 80.38 71 ASN A CA 1
ATOM 582 C C . ASN A 1 71 ? -10.583 16.654 34.200 1.00 80.38 71 ASN A C 1
ATOM 584 O O . ASN A 1 71 ? -10.089 16.002 33.304 1.00 80.38 71 ASN A O 1
ATOM 588 N N . ASP A 1 72 ? -9.995 16.820 35.388 1.00 85.88 72 ASP A N 1
ATOM 589 C CA . ASP A 1 72 ? -8.655 16.322 35.717 1.00 85.88 72 ASP A CA 1
ATOM 590 C C . ASP A 1 72 ? -8.544 14.815 35.445 1.00 85.88 72 ASP A C 1
ATOM 592 O O . ASP A 1 72 ? -7.574 14.345 34.862 1.00 85.88 72 ASP A O 1
ATOM 596 N N . LYS A 1 73 ? -9.574 14.042 35.823 1.00 86.06 73 LYS A N 1
ATOM 597 C CA . LYS A 1 73 ? -9.635 12.605 35.521 1.00 86.06 73 LYS A CA 1
ATOM 598 C C . LYS A 1 73 ? -9.883 12.301 34.046 1.00 86.06 73 LYS A C 1
ATOM 600 O O . LYS A 1 73 ? -9.384 11.298 33.557 1.00 86.06 73 LYS A O 1
ATOM 605 N N . MET A 1 74 ? -10.687 13.100 33.346 1.00 85.62 74 MET A N 1
ATOM 606 C CA . MET A 1 74 ? -10.872 12.945 31.902 1.00 85.62 74 MET A CA 1
ATOM 607 C C . MET A 1 74 ? -9.579 13.258 31.161 1.00 85.62 74 MET A C 1
ATOM 609 O O . MET A 1 74 ? -9.249 12.527 30.240 1.00 85.62 74 MET A O 1
ATOM 613 N N . ASP A 1 75 ? -8.845 14.283 31.579 1.00 90.75 75 ASP A N 1
ATOM 614 C CA . ASP A 1 75 ? -7.555 14.662 31.020 1.00 90.75 75 ASP A CA 1
ATOM 615 C C . ASP A 1 75 ? -6.526 13.553 31.278 1.00 90.75 75 ASP A C 1
ATOM 617 O O . ASP A 1 75 ? -5.861 13.129 30.340 1.00 90.75 75 ASP A O 1
ATOM 621 N N . GLU A 1 76 ? -6.486 12.979 32.488 1.00 93.06 76 GLU A N 1
ATOM 622 C CA . GLU A 1 76 ? -5.662 11.799 32.805 1.00 93.06 76 GLU A CA 1
ATOM 623 C C . GLU A 1 76 ? -5.998 10.595 31.898 1.00 93.06 76 GLU A C 1
ATOM 625 O O . GLU A 1 76 ? -5.106 9.966 31.327 1.00 93.06 76 GLU A O 1
ATOM 630 N N . GLU A 1 77 ? -7.284 10.283 31.711 1.00 91.38 77 GLU A N 1
ATOM 631 C CA . GLU A 1 77 ? -7.729 9.204 30.816 1.00 91.38 77 GLU A CA 1
ATOM 632 C C . GLU A 1 77 ? -7.436 9.518 29.337 1.00 91.38 77 GLU A C 1
ATOM 634 O O . GLU A 1 77 ? -7.075 8.623 28.572 1.00 91.38 77 GLU A O 1
ATOM 639 N N . ILE A 1 78 ? -7.558 10.780 28.915 1.00 92.44 78 ILE A N 1
ATOM 640 C CA . ILE A 1 78 ? -7.219 11.233 27.560 1.00 92.44 78 ILE A CA 1
ATOM 641 C C . ILE A 1 78 ? -5.718 11.080 27.323 1.00 92.44 78 ILE A C 1
ATOM 643 O O . ILE A 1 78 ? -5.335 10.508 26.306 1.00 92.44 78 ILE A O 1
ATOM 647 N N . GLU A 1 79 ? -4.870 11.527 28.248 1.00 94.12 79 GLU A N 1
ATOM 648 C CA . GLU A 1 79 ? -3.416 11.366 28.165 1.00 94.12 79 GLU A CA 1
ATOM 649 C C . GLU A 1 79 ? -3.024 9.886 28.109 1.00 94.12 79 GLU A C 1
ATOM 651 O O . GLU A 1 79 ? -2.224 9.488 27.258 1.00 94.12 79 GLU A O 1
ATOM 656 N N . ALA A 1 80 ? -3.650 9.043 28.937 1.00 93.75 80 ALA A N 1
ATOM 657 C CA . ALA A 1 80 ? -3.448 7.599 28.896 1.00 93.75 80 ALA A CA 1
ATOM 658 C C . ALA A 1 80 ? -3.848 7.003 27.536 1.00 93.75 80 ALA A C 1
ATOM 660 O O . ALA A 1 80 ? -3.117 6.181 26.976 1.00 93.75 80 ALA A O 1
ATOM 661 N N . LYS A 1 81 ? -4.979 7.438 26.963 1.00 93.31 81 LYS A N 1
ATOM 662 C CA . LYS A 1 81 ? -5.431 6.996 25.637 1.00 93.31 81 LYS A CA 1
ATOM 663 C C . LYS A 1 81 ? -4.530 7.496 24.513 1.00 93.31 81 LYS A C 1
ATOM 665 O O . LYS A 1 81 ? -4.279 6.739 23.580 1.00 93.31 81 LYS A O 1
ATOM 670 N N . ILE A 1 82 ? -4.017 8.721 24.599 1.00 90.06 82 ILE A N 1
ATOM 671 C CA . ILE A 1 82 ? -3.044 9.260 23.641 1.00 90.06 82 ILE A CA 1
ATOM 672 C C . ILE A 1 82 ? -1.771 8.412 23.667 1.00 90.06 82 ILE A C 1
ATOM 674 O O . ILE A 1 82 ? -1.318 7.983 22.609 1.00 90.06 82 ILE A O 1
ATOM 678 N N . ALA A 1 83 ? -1.241 8.105 24.854 1.00 92.56 83 ALA A N 1
ATOM 679 C CA . ALA A 1 83 ? -0.050 7.272 25.000 1.00 92.56 83 ALA A CA 1
ATOM 680 C C . ALA A 1 83 ? -0.266 5.843 24.469 1.00 92.56 83 ALA A C 1
ATOM 682 O O . ALA A 1 83 ? 0.609 5.289 23.805 1.00 92.56 83 ALA A O 1
ATOM 683 N N . GLU A 1 84 ? -1.436 5.244 24.715 1.00 93.12 84 GLU A N 1
ATOM 684 C CA . GLU A 1 84 ? -1.799 3.930 24.166 1.00 93.12 84 GLU A CA 1
ATOM 685 C C . GLU A 1 84 ? -1.860 3.957 22.629 1.00 93.12 84 GLU A C 1
ATOM 687 O O . GLU A 1 84 ? -1.326 3.068 21.962 1.00 93.12 84 GLU A O 1
ATOM 692 N N . VAL A 1 85 ? -2.466 5.001 22.054 1.00 90.12 85 VAL A N 1
ATOM 693 C CA . VAL A 1 85 ? -2.541 5.196 20.601 1.00 90.12 85 VAL A CA 1
ATOM 694 C C . VAL A 1 85 ? -1.147 5.406 20.005 1.00 90.12 85 VAL A C 1
ATOM 696 O O . VAL A 1 85 ? -0.824 4.780 18.998 1.00 90.12 85 VAL A O 1
ATOM 699 N N . GLU A 1 86 ? -0.298 6.225 20.627 1.00 89.19 86 GLU A N 1
ATOM 700 C CA . GLU A 1 86 ? 1.091 6.434 20.202 1.00 89.19 86 GLU A CA 1
ATOM 701 C C . GLU A 1 86 ? 1.885 5.121 20.210 1.00 89.19 86 GLU A C 1
ATOM 703 O O . GLU A 1 86 ? 2.552 4.797 19.227 1.00 89.19 86 GLU A O 1
ATOM 708 N N . GLN A 1 87 ? 1.760 4.317 21.269 1.00 92.38 87 GLN A N 1
ATOM 709 C CA . GLN A 1 87 ? 2.401 3.002 21.347 1.00 92.38 87 GLN A CA 1
ATOM 710 C C . GLN A 1 87 ? 1.917 2.058 20.243 1.00 92.38 87 GLN A C 1
ATOM 712 O O . GLN A 1 87 ? 2.731 1.363 19.630 1.00 92.38 87 GLN A O 1
ATOM 717 N N . ALA A 1 88 ? 0.614 2.043 19.950 1.00 89.62 88 ALA A N 1
ATOM 718 C CA . ALA A 1 88 ? 0.061 1.239 18.865 1.00 89.62 88 ALA A CA 1
ATOM 719 C C . ALA A 1 88 ? 0.601 1.680 17.491 1.00 89.62 88 ALA A C 1
ATOM 721 O O . ALA A 1 88 ? 0.966 0.833 16.671 1.00 89.62 88 ALA A O 1
ATOM 722 N N . TRP A 1 89 ? 0.714 2.992 17.248 1.00 87.19 89 TRP A N 1
ATOM 723 C CA . TRP A 1 89 ? 1.325 3.530 16.030 1.00 87.19 89 TRP A CA 1
ATOM 724 C C . TRP A 1 89 ? 2.809 3.189 15.926 1.00 87.19 89 TRP A C 1
ATOM 726 O O . TRP A 1 89 ? 3.256 2.765 14.860 1.00 87.19 89 TRP A O 1
ATOM 736 N N . GLN A 1 90 ? 3.561 3.311 17.020 1.00 89.19 90 GLN A N 1
ATOM 737 C CA . GLN A 1 90 ? 4.981 2.973 17.058 1.00 89.19 90 GLN A CA 1
ATOM 738 C C . GLN A 1 90 ? 5.206 1.484 16.775 1.00 89.19 90 GLN A C 1
ATOM 740 O O . GLN A 1 90 ? 6.043 1.133 15.943 1.00 89.19 90 GLN A O 1
ATOM 745 N N . TYR A 1 91 ? 4.413 0.609 17.399 1.00 89.88 91 TYR A N 1
ATOM 746 C CA . TYR A 1 91 ? 4.444 -0.829 17.135 1.00 89.88 91 TYR A CA 1
ATOM 747 C C . TYR A 1 91 ? 4.189 -1.130 15.653 1.00 89.88 91 TYR A C 1
ATOM 749 O O . TYR A 1 91 ? 4.948 -1.866 15.018 1.00 89.88 91 TYR A O 1
ATOM 757 N N . GLN A 1 92 ? 3.151 -0.518 15.077 1.00 86.06 92 GLN A N 1
ATOM 758 C CA . GLN A 1 92 ? 2.807 -0.709 13.672 1.00 86.06 92 GLN A CA 1
ATOM 759 C C . GLN A 1 92 ? 3.902 -0.184 12.735 1.00 86.06 92 GLN A C 1
ATOM 761 O O . GLN A 1 92 ? 4.213 -0.826 11.730 1.00 86.06 92 GLN A O 1
ATOM 766 N N . TYR A 1 93 ? 4.515 0.955 13.061 1.00 86.00 93 TYR A N 1
ATOM 767 C CA . TYR A 1 93 ? 5.625 1.526 12.304 1.00 86.00 93 TYR A CA 1
ATOM 768 C C . TYR A 1 93 ? 6.849 0.601 12.300 1.00 86.00 93 TYR A C 1
ATOM 770 O O . TYR A 1 93 ? 7.402 0.303 11.238 1.00 86.00 93 TYR A O 1
ATOM 778 N N . GLU A 1 94 ? 7.255 0.096 13.466 1.00 88.44 94 GLU A N 1
ATOM 779 C CA . GLU A 1 94 ? 8.382 -0.834 13.592 1.00 88.44 94 GLU A CA 1
ATOM 780 C C . GLU A 1 94 ? 8.128 -2.144 12.846 1.00 88.44 94 GLU A C 1
ATOM 782 O O . GLU A 1 94 ? 9.011 -2.644 12.142 1.00 88.44 94 GLU A O 1
ATOM 787 N N . TYR A 1 95 ? 6.901 -2.661 12.935 1.00 88.00 95 TYR A N 1
ATOM 788 C CA . TYR A 1 95 ? 6.483 -3.846 12.201 1.00 88.00 95 TYR A CA 1
ATOM 789 C C . TYR A 1 95 ? 6.567 -3.632 10.683 1.00 88.00 95 TYR A C 1
ATOM 791 O O . TYR A 1 95 ? 7.209 -4.415 9.979 1.00 88.00 95 TYR A O 1
ATOM 799 N N . GLN A 1 96 ? 6.001 -2.533 10.168 1.00 86.75 96 GLN A N 1
ATOM 800 C CA . GLN A 1 96 ? 6.036 -2.207 8.738 1.00 86.75 96 GLN A CA 1
ATOM 801 C C . GLN A 1 96 ? 7.456 -1.979 8.222 1.00 86.75 96 GLN A C 1
ATOM 803 O O . GLN A 1 96 ? 7.782 -2.418 7.118 1.00 86.75 96 GLN A O 1
ATOM 808 N N . LYS A 1 97 ? 8.334 -1.365 9.022 1.00 86.25 97 LYS A N 1
ATOM 809 C CA . LYS A 1 97 ? 9.749 -1.187 8.674 1.00 86.25 97 LYS A CA 1
ATOM 810 C C . LYS A 1 97 ? 10.453 -2.522 8.398 1.00 86.25 97 LYS A C 1
ATOM 812 O O . LYS A 1 97 ? 11.333 -2.577 7.543 1.00 86.25 97 LYS A O 1
ATOM 817 N N . GLY A 1 98 ? 10.053 -3.598 9.079 1.00 86.12 98 GLY A N 1
ATOM 818 C CA . GLY A 1 98 ? 10.554 -4.953 8.829 1.00 86.12 98 GLY A CA 1
ATOM 819 C C . GLY A 1 98 ? 10.004 -5.617 7.559 1.00 86.12 98 GLY A C 1
ATOM 820 O O . GLY A 1 98 ? 10.597 -6.578 7.070 1.00 86.12 98 GLY A O 1
ATOM 821 N N . VAL A 1 99 ? 8.896 -5.115 7.007 1.00 88.00 99 VAL A N 1
ATOM 822 C CA . VAL A 1 99 ? 8.237 -5.654 5.803 1.00 88.00 99 VAL A CA 1
ATOM 823 C C . VAL A 1 99 ? 8.655 -4.888 4.547 1.00 88.00 99 VAL A C 1
ATOM 825 O O . VAL A 1 99 ? 8.911 -5.496 3.507 1.00 88.00 99 VAL A O 1
ATOM 828 N N . LEU A 1 100 ? 8.767 -3.561 4.641 1.00 89.62 100 LEU A N 1
ATOM 829 C CA . LEU A 1 100 ? 9.131 -2.652 3.548 1.00 89.62 100 LEU A CA 1
ATOM 830 C C . LEU A 1 100 ? 10.652 -2.609 3.340 1.00 89.62 100 LEU A C 1
ATOM 832 O O . LEU A 1 100 ? 11.297 -1.564 3.416 1.00 89.62 100 LEU A O 1
ATOM 836 N N . VAL A 1 101 ? 11.236 -3.785 3.119 1.00 91.44 101 VAL A N 1
ATOM 837 C CA . VAL A 1 101 ? 12.683 -3.972 3.013 1.00 91.44 101 VAL A CA 1
ATOM 838 C C . VAL A 1 101 ? 13.078 -4.172 1.558 1.00 91.44 101 VAL A C 1
ATOM 840 O O . VAL A 1 101 ? 12.418 -4.876 0.783 1.00 91.44 101 VAL A O 1
ATOM 843 N N . TRP A 1 102 ? 14.189 -3.545 1.179 1.00 92.50 102 TRP A N 1
ATOM 844 C CA . TRP A 1 102 ? 14.779 -3.749 -0.132 1.00 92.50 102 TRP A CA 1
ATOM 845 C C . TRP A 1 102 ? 15.290 -5.196 -0.286 1.00 92.50 102 TRP A C 1
ATOM 847 O O . TRP A 1 102 ? 15.903 -5.746 0.635 1.00 92.50 102 TRP A O 1
ATOM 857 N N . PRO A 1 103 ? 15.057 -5.832 -1.443 1.00 90.38 103 PRO A N 1
ATOM 858 C CA . PRO A 1 103 ? 15.489 -7.200 -1.712 1.00 90.38 103 PRO A CA 1
ATOM 859 C C . PRO A 1 103 ? 17.008 -7.368 -1.591 1.00 90.38 103 PRO A C 1
ATOM 861 O O . PRO A 1 103 ? 17.770 -6.714 -2.296 1.00 90.38 103 PRO A O 1
ATOM 864 N N . GLN A 1 104 ? 17.450 -8.316 -0.759 1.00 87.19 104 GLN A N 1
ATOM 865 C CA . GLN A 1 104 ? 18.879 -8.609 -0.538 1.00 87.19 104 GLN A CA 1
ATOM 866 C C . GLN A 1 104 ? 19.588 -9.189 -1.773 1.00 87.19 104 GLN A C 1
ATOM 868 O O . GLN A 1 104 ? 20.807 -9.274 -1.811 1.00 87.19 104 GLN A O 1
ATOM 873 N N . SER A 1 105 ? 18.831 -9.597 -2.795 1.00 88.44 105 SER A N 1
ATOM 874 C CA . SER A 1 105 ? 19.377 -10.016 -4.088 1.00 88.44 105 SER A CA 1
ATOM 875 C C . SER A 1 105 ? 19.913 -8.851 -4.929 1.00 88.44 105 SER A C 1
ATOM 877 O O . SER A 1 105 ? 20.478 -9.094 -5.993 1.00 88.44 105 SER A O 1
ATOM 879 N N . MET A 1 106 ? 19.660 -7.602 -4.526 1.00 92.44 106 MET A N 1
ATOM 880 C CA . MET A 1 106 ? 20.172 -6.420 -5.216 1.00 92.44 106 MET A CA 1
ATOM 881 C C . MET A 1 106 ? 21.644 -6.154 -4.882 1.00 92.44 106 MET A C 1
ATOM 883 O O . MET A 1 106 ? 22.147 -6.572 -3.844 1.00 92.44 106 MET A O 1
ATOM 887 N N . GLU A 1 107 ? 22.335 -5.425 -5.759 1.00 92.38 107 GLU A N 1
ATOM 888 C CA . GLU A 1 107 ? 23.726 -5.023 -5.535 1.00 92.38 107 GLU A CA 1
ATOM 889 C C . GLU A 1 107 ? 23.853 -4.053 -4.345 1.00 92.38 107 GLU A C 1
ATOM 891 O O . GLU A 1 107 ? 23.104 -3.083 -4.229 1.00 92.38 107 GLU A O 1
ATOM 896 N N . ASN A 1 108 ? 24.849 -4.278 -3.481 1.00 93.25 108 ASN A N 1
ATOM 897 C CA . ASN A 1 108 ? 25.065 -3.474 -2.270 1.00 93.25 108 ASN A CA 1
ATOM 898 C C . ASN A 1 108 ? 25.302 -1.981 -2.566 1.00 93.25 108 ASN A C 1
ATOM 900 O O . ASN A 1 108 ? 24.877 -1.128 -1.791 1.00 93.25 108 ASN A O 1
ATOM 904 N N . GLU A 1 109 ? 25.952 -1.660 -3.690 1.00 92.50 109 GLU A N 1
ATOM 905 C CA . GLU A 1 109 ? 26.184 -0.275 -4.132 1.00 92.50 109 GLU A CA 1
ATOM 906 C C . GLU A 1 109 ? 24.893 0.449 -4.539 1.00 92.50 109 GLU A C 1
ATOM 908 O O . GLU A 1 109 ? 24.788 1.665 -4.388 1.00 92.50 109 GLU A O 1
ATOM 913 N N . PHE A 1 110 ? 23.896 -0.285 -5.040 1.00 94.38 110 PHE A N 1
ATOM 914 C CA . PHE A 1 110 ? 22.569 0.268 -5.292 1.00 94.38 110 PHE A CA 1
ATOM 915 C C . PHE A 1 110 ? 21.830 0.497 -3.972 1.00 94.38 110 PHE A C 1
ATOM 917 O O . PHE A 1 110 ? 21.293 1.577 -3.728 1.00 94.38 110 PHE A O 1
ATOM 924 N N . LEU A 1 111 ? 21.838 -0.514 -3.097 1.00 93.44 111 LEU A N 1
ATOM 925 C CA . LEU A 1 111 ? 21.141 -0.473 -1.812 1.00 93.44 111 LEU A CA 1
ATOM 926 C C . LEU A 1 111 ? 21.620 0.684 -0.929 1.00 93.44 111 LEU A C 1
ATOM 928 O O . LEU A 1 111 ? 20.789 1.369 -0.335 1.00 93.44 111 LEU A O 1
ATOM 932 N N . SER A 1 112 ? 22.927 0.958 -0.893 1.00 92.06 112 SER A N 1
ATOM 933 C CA . SER A 1 112 ? 23.487 2.064 -0.106 1.00 92.06 112 SER A CA 1
ATOM 934 C C . SER A 1 112 ? 22.951 3.439 -0.518 1.00 92.06 112 SER A C 1
ATOM 936 O O . SER A 1 112 ? 22.907 4.343 0.315 1.00 92.06 112 SER A O 1
ATOM 938 N N . GLN A 1 113 ? 22.504 3.591 -1.769 1.00 91.06 113 GLN A N 1
ATOM 939 C CA . GLN A 1 113 ? 21.929 4.836 -2.273 1.00 91.06 113 GLN A CA 1
ATOM 940 C C . GLN A 1 113 ? 20.442 4.970 -1.928 1.00 91.06 113 GLN A C 1
ATOM 942 O O . GLN A 1 113 ? 20.002 6.068 -1.616 1.00 91.06 113 GLN A O 1
ATOM 947 N N . VAL A 1 114 ? 19.664 3.882 -1.938 1.00 92.44 114 VAL A N 1
ATOM 948 C CA . VAL A 1 114 ? 18.190 3.959 -1.822 1.00 92.44 114 VAL A CA 1
ATOM 949 C C . VAL A 1 114 ? 17.629 3.588 -0.446 1.00 92.44 114 VAL A C 1
ATOM 951 O O . VAL A 1 114 ? 16.531 4.018 -0.091 1.00 92.44 114 VAL A O 1
ATOM 954 N N . GLN A 1 115 ? 18.350 2.803 0.358 1.00 88.12 115 GLN A N 1
ATOM 955 C CA . GLN A 1 115 ? 17.802 2.181 1.571 1.00 88.12 115 GLN A CA 1
ATOM 956 C C . GLN A 1 115 ? 17.413 3.190 2.665 1.00 88.12 115 GLN A C 1
ATOM 958 O O . GLN A 1 115 ? 16.483 2.934 3.424 1.00 88.12 115 GLN A O 1
ATOM 963 N N . ASN A 1 116 ? 18.080 4.346 2.719 1.00 87.50 116 ASN A N 1
ATOM 964 C CA . ASN A 1 116 ? 17.843 5.389 3.724 1.00 87.50 116 ASN A CA 1
ATOM 965 C C . ASN A 1 116 ? 17.023 6.578 3.184 1.00 87.50 116 ASN A C 1
ATOM 967 O O . ASN A 1 116 ? 17.038 7.656 3.774 1.00 87.50 116 ASN A O 1
ATOM 971 N N . MET A 1 117 ? 16.307 6.401 2.067 1.00 88.06 117 MET A N 1
ATOM 972 C CA . MET A 1 117 ? 15.489 7.450 1.436 1.00 88.06 117 MET A CA 1
ATOM 973 C C . MET A 1 117 ? 14.018 7.450 1.892 1.00 88.06 117 MET A C 1
ATOM 975 O O . MET A 1 117 ? 13.150 7.998 1.217 1.00 88.06 117 MET A O 1
ATOM 979 N N . THR A 1 118 ? 13.707 6.815 3.023 1.00 82.69 118 THR A N 1
ATOM 980 C CA . THR A 1 118 ? 12.369 6.839 3.631 1.00 82.69 118 THR A CA 1
ATOM 981 C C . THR A 1 118 ? 12.332 7.826 4.804 1.00 82.69 118 THR A C 1
ATOM 983 O O . THR A 1 118 ? 13.185 7.710 5.687 1.00 82.69 118 THR A O 1
ATOM 986 N N . PRO A 1 119 ? 11.339 8.734 4.894 1.00 85.81 119 PRO A N 1
ATOM 987 C CA . PRO A 1 119 ? 10.214 8.923 3.972 1.00 85.81 119 PRO A CA 1
ATOM 988 C C . PRO A 1 119 ? 10.607 9.658 2.675 1.00 85.81 119 PRO A C 1
ATOM 990 O O . PRO A 1 119 ? 11.233 10.718 2.715 1.00 85.81 119 PRO A O 1
ATOM 993 N N . ILE A 1 120 ? 10.158 9.119 1.533 1.00 90.25 120 ILE A N 1
ATOM 994 C CA . ILE A 1 120 ? 10.488 9.569 0.162 1.00 90.25 120 ILE A CA 1
ATOM 995 C C . ILE A 1 120 ? 10.240 11.070 -0.012 1.00 90.25 120 ILE A C 1
ATOM 997 O O . ILE A 1 120 ? 11.034 11.786 -0.620 1.00 90.25 120 ILE A O 1
ATOM 1001 N N . GLU A 1 121 ? 9.140 11.545 0.568 1.00 87.31 121 GLU A N 1
ATOM 1002 C CA . GLU A 1 121 ? 8.644 12.911 0.457 1.00 87.31 121 GLU A CA 1
ATOM 1003 C C . GLU A 1 121 ? 9.624 13.950 1.015 1.00 87.31 121 GLU A C 1
ATOM 1005 O O . GLU A 1 121 ? 9.678 15.060 0.485 1.00 87.31 121 GLU A O 1
ATOM 1010 N N . LYS A 1 122 ? 10.390 13.579 2.056 1.00 85.81 122 LYS A N 1
ATOM 1011 C CA . LYS A 1 122 ? 11.415 14.422 2.693 1.00 85.81 122 LYS A CA 1
ATOM 1012 C C . LYS A 1 122 ? 12.799 14.204 2.094 1.00 85.81 122 LYS A C 1
ATOM 1014 O O . LYS A 1 122 ? 13.595 15.135 2.055 1.00 85.81 122 LYS A O 1
ATOM 1019 N N . SER A 1 123 ? 13.104 12.972 1.693 1.00 87.00 123 SER A N 1
ATOM 1020 C CA . SER A 1 123 ? 14.450 12.593 1.258 1.00 87.00 123 SER A CA 1
ATOM 1021 C C . SER A 1 123 ? 14.794 13.090 -0.144 1.00 87.00 123 SER A C 1
ATOM 1023 O O . SER A 1 123 ? 15.966 13.322 -0.428 1.00 87.00 123 SER A O 1
ATOM 1025 N N . VAL A 1 124 ? 13.799 13.255 -1.018 1.00 89.50 124 VAL A N 1
ATOM 1026 C CA . VAL A 1 124 ? 14.012 13.663 -2.411 1.00 89.50 124 VAL A CA 1
ATOM 1027 C C . VAL A 1 124 ? 13.069 14.807 -2.757 1.00 89.50 124 VAL A C 1
ATOM 1029 O O . VAL A 1 124 ? 11.859 14.677 -2.590 1.00 89.50 124 VAL A O 1
ATOM 1032 N N . GLU A 1 125 ? 13.600 15.920 -3.260 1.00 88.50 125 GLU A N 1
ATOM 1033 C CA . GLU A 1 125 ? 12.787 17.073 -3.657 1.00 88.50 125 GLU A CA 1
ATOM 1034 C C . GLU A 1 125 ? 12.108 16.835 -5.018 1.00 88.50 125 GLU A C 1
ATOM 1036 O O . GLU A 1 125 ? 12.559 16.023 -5.829 1.00 88.50 125 GLU A O 1
ATOM 1041 N N . PHE 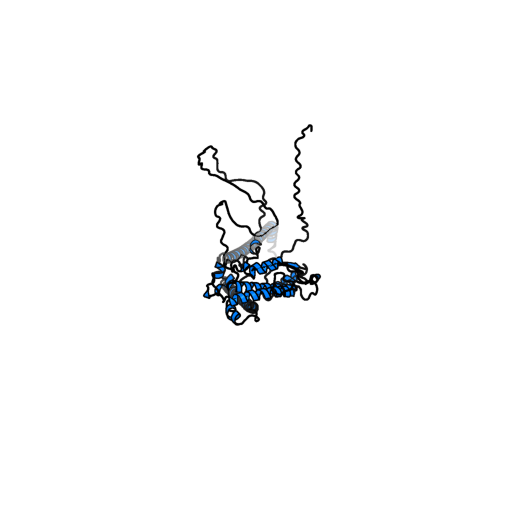A 1 126 ? 11.007 17.545 -5.280 1.00 88.38 126 PHE A N 1
ATOM 1042 C CA . PHE A 1 126 ? 10.393 17.595 -6.606 1.00 88.38 126 PHE A CA 1
ATOM 1043 C C . PHE A 1 126 ? 10.284 19.051 -7.093 1.00 88.38 126 PHE A C 1
ATOM 1045 O O . PHE A 1 126 ? 9.740 19.881 -6.360 1.00 88.38 126 PHE A O 1
ATOM 1052 N N . PRO A 1 127 ? 10.712 19.375 -8.330 1.00 89.25 127 PRO A N 1
ATOM 1053 C CA . PRO A 1 127 ? 11.392 18.503 -9.297 1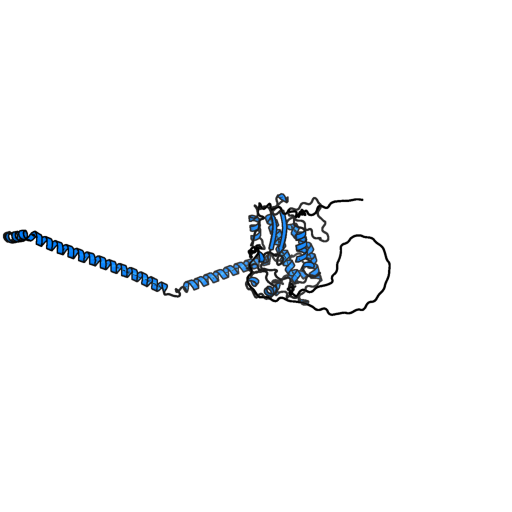.00 89.25 127 PRO A CA 1
ATOM 1054 C C . PRO A 1 127 ? 12.732 17.967 -8.776 1.00 89.25 127 PRO A C 1
ATOM 1056 O O . PRO A 1 127 ? 13.406 18.646 -8.006 1.00 89.25 127 PRO A O 1
ATOM 1059 N N . VAL A 1 128 ? 13.095 16.748 -9.184 1.00 89.19 128 VAL A N 1
ATOM 1060 C CA . VAL A 1 128 ? 14.350 16.121 -8.747 1.00 89.19 128 VAL A CA 1
ATOM 1061 C C . VAL A 1 128 ? 15.524 16.914 -9.313 1.00 89.19 128 VAL A C 1
ATOM 1063 O O . VAL A 1 128 ? 15.561 17.188 -10.515 1.00 89.19 128 VAL A O 1
ATOM 1066 N N . LYS A 1 129 ? 16.467 17.294 -8.449 1.00 89.62 129 LYS A N 1
ATOM 1067 C CA . LYS A 1 129 ? 17.710 17.948 -8.871 1.00 89.62 129 LYS A CA 1
ATOM 1068 C C . LYS A 1 129 ? 18.671 16.913 -9.450 1.00 89.62 129 LYS A C 1
ATOM 1070 O O . LYS A 1 129 ? 18.688 15.773 -8.991 1.00 89.62 129 LYS A O 1
ATOM 1075 N N . GLU A 1 130 ? 19.494 17.303 -10.418 1.00 86.56 130 GLU A N 1
ATOM 1076 C CA . GLU A 1 130 ? 20.423 16.373 -11.079 1.00 86.56 130 GLU A CA 1
ATOM 1077 C C . GLU A 1 130 ? 21.390 15.707 -10.088 1.00 86.56 130 GLU A C 1
ATOM 1079 O O . GLU A 1 130 ? 21.726 14.541 -10.258 1.00 86.56 130 GLU A O 1
ATOM 1084 N N . GLU A 1 131 ? 21.771 16.393 -9.007 1.00 88.75 131 GLU A N 1
ATOM 1085 C CA . GLU A 1 131 ? 22.671 15.855 -7.980 1.00 88.75 131 GLU A CA 1
ATOM 1086 C C . GLU A 1 131 ? 22.002 14.814 -7.067 1.00 88.75 131 GLU A C 1
ATOM 1088 O O . GLU A 1 131 ? 22.691 14.071 -6.371 1.00 88.75 131 GLU A O 1
ATOM 1093 N N . GLN A 1 132 ? 20.666 14.777 -7.037 1.00 88.81 132 GLN A N 1
ATOM 1094 C CA . GLN A 1 132 ? 19.883 13.790 -6.285 1.00 88.81 132 GLN A CA 1
ATOM 1095 C C . GLN A 1 132 ? 19.522 12.567 -7.135 1.00 88.81 132 GLN A C 1
ATOM 1097 O O . GLN A 1 132 ? 19.051 11.565 -6.595 1.00 88.81 132 GLN A O 1
ATOM 1102 N N . GLU A 1 133 ? 19.698 12.646 -8.456 1.00 91.75 133 GLU A N 1
ATOM 1103 C CA . GLU A 1 133 ? 19.428 11.525 -9.344 1.00 91.75 133 GLU A CA 1
ATOM 1104 C C . GLU A 1 133 ? 20.470 10.420 -9.179 1.00 91.75 133 GLU A C 1
ATOM 1106 O O . GLU A 1 133 ? 21.660 10.657 -8.973 1.00 91.75 133 GLU A O 1
ATOM 1111 N N . LEU A 1 134 ? 20.011 9.178 -9.331 1.00 91.69 134 LEU A N 1
ATOM 1112 C CA . LEU A 1 134 ? 20.920 8.044 -9.414 1.00 91.69 134 LEU A CA 1
ATOM 1113 C C . LEU A 1 134 ? 21.659 8.051 -10.754 1.00 91.69 134 LEU A C 1
ATOM 1115 O O . LEU A 1 134 ? 21.115 8.442 -11.797 1.00 91.69 134 LEU A O 1
ATOM 1119 N N . ASP A 1 135 ? 22.867 7.488 -10.743 1.00 92.44 135 ASP A N 1
ATOM 1120 C CA . ASP A 1 135 ? 23.600 7.198 -11.971 1.00 92.44 135 ASP A CA 1
ATOM 1121 C C . ASP A 1 135 ? 22.711 6.419 -12.961 1.00 92.44 135 ASP A C 1
ATOM 1123 O O . ASP A 1 135 ? 21.913 5.554 -12.579 1.00 92.44 135 ASP A O 1
ATOM 1127 N N . ALA A 1 136 ? 22.830 6.732 -14.254 1.00 91.94 136 ALA A N 1
ATOM 1128 C CA . ALA A 1 136 ? 22.045 6.091 -15.305 1.00 91.94 136 ALA A CA 1
ATOM 1129 C C . ALA A 1 136 ? 22.155 4.556 -15.270 1.00 91.94 136 ALA A C 1
ATOM 1131 O O . ALA A 1 136 ? 21.152 3.877 -15.503 1.00 91.94 136 ALA A O 1
ATOM 1132 N N . ARG A 1 137 ? 23.327 4.013 -14.904 1.00 93.62 137 ARG A N 1
ATOM 1133 C CA . ARG A 1 137 ? 23.531 2.569 -14.723 1.00 93.62 137 ARG A CA 1
ATOM 1134 C C . ARG A 1 137 ? 22.577 1.990 -13.678 1.00 93.62 137 ARG A C 1
ATOM 1136 O O . ARG A 1 137 ? 21.983 0.942 -13.915 1.00 93.62 137 ARG A O 1
ATOM 1143 N N . TRP A 1 138 ? 22.410 2.656 -12.536 1.00 94.56 138 TRP A N 1
ATOM 1144 C CA . TRP A 1 138 ? 21.553 2.179 -11.446 1.00 94.56 138 TRP A CA 1
ATOM 1145 C C . TRP A 1 138 ? 20.067 2.277 -11.775 1.00 94.56 138 TRP A C 1
ATOM 1147 O O . TRP A 1 138 ? 19.282 1.400 -11.411 1.00 94.56 138 TRP A O 1
ATOM 1157 N N . ARG A 1 139 ? 19.685 3.311 -12.524 1.00 93.38 139 ARG A N 1
ATOM 1158 C CA . ARG A 1 139 ? 18.310 3.476 -13.008 1.00 93.38 139 ARG A CA 1
ATOM 1159 C C . ARG A 1 139 ? 17.931 2.380 -14.003 1.00 93.38 139 ARG A C 1
ATOM 1161 O O . ARG A 1 139 ? 16.838 1.819 -13.915 1.00 93.38 139 ARG A O 1
ATOM 1168 N N . ASP A 1 140 ? 18.850 2.022 -14.899 1.00 91.81 140 ASP A N 1
ATOM 1169 C CA . ASP A 1 140 ? 18.655 0.901 -15.820 1.00 91.81 140 ASP A CA 1
ATOM 1170 C C . ASP A 1 140 ? 18.676 -0.459 -15.104 1.00 91.81 140 ASP A C 1
ATOM 1172 O O . ASP A 1 140 ? 17.815 -1.308 -15.344 1.00 91.81 140 ASP A O 1
ATOM 1176 N N . TYR A 1 141 ? 19.592 -0.638 -14.149 1.00 93.31 141 TYR A N 1
ATOM 1177 C CA . TYR A 1 141 ? 19.648 -1.824 -13.294 1.00 93.31 141 TYR A CA 1
ATOM 1178 C C . TYR A 1 141 ? 18.299 -2.096 -12.615 1.00 93.31 141 TYR A C 1
ATOM 1180 O O . TYR A 1 141 ? 17.780 -3.214 -12.685 1.00 93.31 141 TYR A O 1
ATOM 1188 N N . TYR A 1 142 ? 17.695 -1.066 -12.015 1.00 93.75 142 TYR A N 1
ATOM 1189 C CA . TYR A 1 142 ? 16.397 -1.189 -11.359 1.00 93.75 142 TYR A CA 1
ATOM 1190 C C . TYR A 1 142 ? 15.263 -1.501 -12.347 1.00 93.75 142 TYR A C 1
ATOM 1192 O O . TYR A 1 142 ? 14.420 -2.361 -12.085 1.00 93.75 142 TYR A O 1
ATOM 1200 N N . ARG A 1 143 ? 15.267 -0.871 -13.527 1.00 91.19 143 ARG A N 1
ATOM 1201 C CA . ARG A 1 143 ? 14.310 -1.169 -14.603 1.00 91.19 143 ARG A CA 1
ATOM 1202 C C . ARG A 1 143 ? 14.354 -2.647 -15.008 1.00 91.19 143 ARG A C 1
ATOM 1204 O O . ARG A 1 143 ? 13.311 -3.296 -15.100 1.00 91.19 143 ARG A O 1
ATOM 1211 N N . LEU A 1 144 ? 15.553 -3.197 -15.200 1.00 90.56 144 LEU A N 1
ATOM 1212 C CA . LEU A 1 144 ? 15.756 -4.616 -15.513 1.00 90.56 144 LEU A CA 1
ATOM 1213 C C . LEU A 1 144 ? 15.391 -5.532 -14.341 1.00 90.56 144 LEU A C 1
ATOM 1215 O O . LEU A 1 144 ? 14.957 -6.666 -14.548 1.00 90.56 144 LEU A O 1
ATOM 1219 N N . TYR A 1 145 ? 15.600 -5.080 -13.105 1.00 92.31 145 TYR A N 1
ATOM 1220 C CA . TYR A 1 145 ? 15.172 -5.797 -11.910 1.00 92.31 145 TYR A CA 1
ATOM 1221 C C . TYR A 1 145 ? 13.645 -5.949 -11.868 1.00 92.31 145 TYR A C 1
ATOM 1223 O O . TYR A 1 145 ? 13.158 -7.078 -11.815 1.00 92.31 145 TYR A O 1
ATOM 1231 N N . ILE A 1 146 ? 12.888 -4.853 -11.991 1.00 91.19 146 ILE A N 1
ATOM 1232 C CA . ILE A 1 146 ? 11.418 -4.896 -11.978 1.00 91.19 146 ILE A CA 1
ATOM 1233 C C . ILE A 1 146 ? 10.875 -5.817 -13.070 1.00 91.19 146 ILE A C 1
ATOM 1235 O O . ILE A 1 146 ? 9.999 -6.638 -12.796 1.00 91.19 146 ILE A O 1
ATOM 1239 N N . GLY A 1 147 ? 11.416 -5.730 -14.290 1.00 88.44 147 GLY A N 1
ATOM 1240 C CA . GLY A 1 147 ? 10.990 -6.590 -15.398 1.00 88.44 147 GLY A CA 1
ATOM 1241 C C . GLY A 1 147 ? 11.116 -8.090 -15.096 1.00 88.44 147 GLY A C 1
ATOM 1242 O O . GLY A 1 147 ? 10.326 -8.882 -15.601 1.00 88.44 147 GLY A O 1
ATOM 1243 N N . ARG A 1 148 ? 12.065 -8.479 -14.233 1.00 90.50 148 ARG A N 1
ATOM 1244 C CA . ARG A 1 148 ? 12.271 -9.865 -13.779 1.00 90.50 148 ARG A CA 1
ATOM 1245 C C . ARG A 1 148 ? 11.448 -10.237 -12.546 1.00 90.50 148 ARG A C 1
ATOM 1247 O O . ARG A 1 148 ? 11.240 -11.422 -12.304 1.00 90.50 148 ARG A O 1
ATOM 1254 N N . GLU A 1 149 ? 10.997 -9.266 -11.759 1.00 92.44 149 GLU A N 1
ATOM 1255 C CA . GLU A 1 149 ? 10.213 -9.517 -10.544 1.00 92.44 149 GLU A CA 1
ATOM 1256 C C . GLU A 1 149 ? 8.711 -9.596 -10.780 1.00 92.44 149 GLU A C 1
ATOM 1258 O O . GLU A 1 149 ? 8.059 -10.414 -10.140 1.00 92.44 149 GLU A O 1
ATOM 1263 N N . LEU A 1 150 ? 8.148 -8.788 -11.685 1.00 93.00 150 LEU A N 1
ATOM 1264 C CA . LEU A 1 150 ? 6.705 -8.818 -11.961 1.00 93.00 150 LEU A CA 1
ATOM 1265 C C . LEU A 1 150 ? 6.183 -10.222 -12.318 1.00 93.00 150 LEU A C 1
ATOM 1267 O O . LEU A 1 150 ? 5.160 -10.617 -11.759 1.00 93.00 150 LEU A O 1
ATOM 1271 N N . PRO A 1 151 ? 6.884 -11.029 -13.140 1.00 93.56 151 PRO A N 1
ATOM 1272 C CA . PRO A 1 151 ? 6.441 -12.388 -13.430 1.00 93.56 151 PRO A CA 1
ATOM 1273 C C . PRO A 1 151 ? 6.433 -13.283 -12.188 1.00 93.56 151 PRO A C 1
ATOM 1275 O O . PRO A 1 151 ? 5.493 -14.047 -11.994 1.00 93.56 151 PRO A O 1
ATOM 1278 N N . LYS A 1 152 ? 7.408 -13.115 -11.283 1.00 93.31 152 LYS A N 1
ATOM 1279 C CA . LYS A 1 152 ? 7.455 -13.851 -10.010 1.00 93.31 152 LYS A CA 1
ATOM 1280 C C . LYS A 1 152 ? 6.259 -13.528 -9.114 1.00 93.31 152 LYS A C 1
ATOM 1282 O O . LYS A 1 152 ? 5.865 -14.367 -8.311 1.00 93.31 152 LYS A O 1
ATOM 1287 N N . MET A 1 153 ? 5.674 -12.332 -9.236 1.00 94.19 153 MET A N 1
ATOM 1288 C CA . MET A 1 153 ? 4.448 -11.974 -8.511 1.00 94.19 153 MET A CA 1
ATOM 1289 C C . MET A 1 153 ? 3.247 -12.780 -9.005 1.00 94.19 153 MET A C 1
ATOM 1291 O O . MET A 1 153 ? 2.423 -13.185 -8.192 1.00 94.19 153 MET A O 1
ATOM 1295 N N . ALA A 1 154 ? 3.152 -13.035 -10.312 1.00 94.31 154 ALA A N 1
ATOM 1296 C CA . ALA A 1 154 ? 2.124 -13.917 -10.862 1.00 94.31 154 ALA A CA 1
ATOM 1297 C C . ALA A 1 154 ? 2.373 -15.378 -10.455 1.00 94.31 154 ALA A C 1
ATOM 1299 O O . ALA A 1 154 ? 1.443 -16.066 -10.035 1.00 94.31 154 ALA A O 1
ATOM 1300 N N . ASP A 1 155 ? 3.638 -15.811 -10.458 1.00 94.06 155 ASP A N 1
ATOM 1301 C CA . ASP A 1 155 ? 4.022 -17.160 -10.033 1.00 94.06 155 ASP A CA 1
ATOM 1302 C C . ASP A 1 155 ? 3.633 -17.435 -8.555 1.00 94.06 155 ASP A C 1
ATOM 1304 O O . ASP A 1 155 ? 3.312 -18.569 -8.204 1.00 94.06 155 ASP A O 1
ATOM 1308 N N . LEU A 1 156 ? 3.583 -16.414 -7.677 1.00 94.50 156 LEU A N 1
ATOM 1309 C CA . LEU A 1 156 ? 3.151 -16.569 -6.272 1.00 94.50 156 LEU A CA 1
ATOM 1310 C C . LEU A 1 156 ? 1.726 -17.114 -6.123 1.00 94.50 156 LEU A C 1
ATOM 1312 O O . LEU A 1 156 ? 1.448 -17.817 -5.150 1.00 94.50 156 LEU A O 1
ATOM 1316 N N . VAL A 1 157 ? 0.836 -16.769 -7.052 1.00 94.62 157 VAL A N 1
ATOM 1317 C CA . VAL A 1 157 ? -0.569 -17.202 -7.055 1.00 94.62 157 VAL A CA 1
ATOM 1318 C C . VAL A 1 157 ? -0.831 -18.296 -8.087 1.00 94.62 157 VAL A C 1
ATOM 1320 O O . VAL A 1 157 ? -1.992 -18.615 -8.336 1.00 94.62 157 VAL A O 1
ATOM 1323 N N . ASP A 1 158 ? 0.232 -18.867 -8.665 1.00 94.25 158 ASP A N 1
ATOM 1324 C CA . ASP A 1 158 ? 0.158 -19.807 -9.781 1.00 94.25 158 ASP A CA 1
ATOM 1325 C C . ASP A 1 158 ? -0.703 -19.239 -10.925 1.00 94.25 158 ASP A C 1
ATOM 1327 O O . ASP A 1 158 ? -1.760 -19.769 -11.274 1.00 94.25 158 ASP A O 1
ATOM 1331 N N . ALA A 1 159 ? -0.266 -18.086 -11.443 1.00 93.06 159 ALA A N 1
ATOM 1332 C CA . ALA A 1 159 ? -0.842 -17.390 -12.589 1.00 93.06 159 ALA A CA 1
ATOM 1333 C C . ALA A 1 159 ? 0.221 -17.098 -13.653 1.00 93.06 159 ALA A C 1
ATOM 1335 O O . ALA A 1 159 ? 1.380 -16.825 -13.343 1.00 93.06 159 ALA A O 1
ATOM 1336 N N . TYR A 1 160 ? -0.200 -17.059 -14.916 1.00 91.62 160 TYR A N 1
ATOM 1337 C CA . TYR A 1 160 ? 0.655 -16.605 -16.007 1.00 91.62 160 TYR A CA 1
ATOM 1338 C C . TYR A 1 160 ? 0.801 -15.082 -16.023 1.00 91.62 160 TYR A C 1
ATOM 1340 O O . TYR A 1 160 ? -0.182 -14.354 -15.875 1.00 91.62 160 TYR A O 1
ATOM 1348 N N . TRP A 1 161 ? 2.017 -14.599 -16.278 1.00 92.81 161 TRP A N 1
ATOM 1349 C CA . TRP A 1 161 ? 2.293 -13.195 -16.578 1.00 92.81 161 TRP A CA 1
ATOM 1350 C C . TRP A 1 161 ? 2.443 -13.012 -18.088 1.00 92.81 161 TRP A C 1
ATOM 1352 O O . TRP A 1 161 ? 3.459 -13.409 -18.656 1.00 92.81 161 TRP A O 1
ATOM 1362 N N . ALA A 1 162 ? 1.432 -12.414 -18.714 1.00 88.00 162 ALA A N 1
ATOM 1363 C CA . ALA A 1 162 ? 1.338 -12.245 -20.160 1.00 88.00 162 ALA A CA 1
ATOM 1364 C C . ALA A 1 162 ? 2.202 -11.126 -20.762 1.00 88.00 162 ALA A C 1
ATOM 1366 O O . ALA A 1 162 ? 2.631 -11.279 -21.904 1.00 88.00 162 ALA A O 1
ATOM 1367 N N . PRO A 1 163 ? 2.462 -9.989 -20.085 1.00 86.00 163 PRO A N 1
ATOM 1368 C CA . PRO A 1 163 ? 3.292 -8.959 -20.690 1.00 86.00 163 PRO A CA 1
ATOM 1369 C C . PRO A 1 163 ? 4.699 -9.469 -21.008 1.00 86.00 163 PRO A C 1
ATOM 1371 O O . PRO A 1 163 ? 5.312 -10.147 -20.184 1.00 86.00 163 PRO A O 1
ATOM 1374 N N . GLN A 1 164 ? 5.208 -9.111 -22.192 1.00 70.25 164 GLN A N 1
ATOM 1375 C CA . GLN A 1 164 ? 6.447 -9.669 -22.733 1.00 70.25 164 GLN A CA 1
ATOM 1376 C C . GLN A 1 164 ? 7.615 -9.525 -21.751 1.00 70.25 164 GLN A C 1
ATOM 1378 O O . GLN A 1 164 ? 7.966 -8.422 -21.319 1.00 70.25 164 GLN A O 1
ATOM 1383 N N . VAL A 1 165 ? 8.264 -10.650 -21.466 1.00 67.44 165 VAL A N 1
ATOM 1384 C CA . VAL A 1 165 ? 9.520 -10.715 -20.719 1.00 67.44 165 VAL A CA 1
ATOM 1385 C C . VAL A 1 165 ? 10.576 -11.278 -21.658 1.00 67.44 165 VAL A C 1
ATOM 1387 O O . VAL A 1 165 ? 10.362 -12.307 -22.298 1.00 67.44 165 VAL A O 1
ATOM 1390 N N . LEU A 1 166 ? 11.727 -10.613 -21.753 1.00 57.03 166 LEU A N 1
ATOM 1391 C CA . LEU A 1 166 ? 12.866 -11.134 -22.510 1.00 57.03 166 LEU A CA 1
ATOM 1392 C C . LEU A 1 166 ? 13.282 -12.499 -21.938 1.00 57.03 166 LEU A C 1
ATOM 1394 O O . LEU A 1 166 ? 13.694 -12.583 -20.782 1.00 57.03 166 LEU A O 1
ATOM 1398 N N . GLY A 1 167 ? 13.174 -13.550 -22.754 1.00 61.84 167 GLY A N 1
ATOM 1399 C CA . GLY A 1 167 ? 13.610 -14.906 -22.406 1.00 61.84 167 GLY A CA 1
ATOM 1400 C C . GLY A 1 167 ? 12.595 -15.779 -21.657 1.00 61.84 167 GLY A C 1
ATOM 1401 O O . GLY A 1 167 ? 12.992 -16.835 -21.175 1.00 61.84 167 GLY A O 1
ATOM 1402 N N . ARG A 1 168 ? 11.318 -15.379 -21.542 1.00 69.31 168 ARG A N 1
ATOM 1403 C CA . ARG A 1 168 ? 10.233 -16.264 -21.071 1.00 69.31 168 ARG A CA 1
ATOM 1404 C C . ARG A 1 168 ? 9.436 -16.761 -22.281 1.00 69.31 168 ARG A C 1
ATOM 1406 O O . ARG A 1 168 ? 8.966 -15.943 -23.067 1.00 69.31 168 ARG A O 1
ATOM 1413 N N . GLU A 1 169 ? 9.316 -18.077 -22.422 1.00 71.12 169 GLU A N 1
ATOM 1414 C CA . GLU A 1 169 ? 8.486 -18.712 -23.453 1.00 71.12 169 GLU A CA 1
ATOM 1415 C C . GLU A 1 169 ? 6.996 -18.511 -23.139 1.00 71.12 169 GLU A C 1
ATOM 1417 O O . GLU A 1 169 ? 6.604 -18.365 -21.973 1.00 71.12 169 GLU A O 1
ATOM 1422 N N . GLU A 1 170 ? 6.169 -18.437 -24.184 1.00 73.81 170 GLU A N 1
ATOM 1423 C CA . GLU A 1 170 ? 4.718 -18.479 -24.008 1.00 73.81 170 GLU A CA 1
ATOM 1424 C C . GLU A 1 170 ? 4.310 -19.857 -23.468 1.00 73.81 170 GLU A C 1
ATOM 1426 O O . GLU A 1 170 ? 4.956 -20.854 -23.793 1.00 73.81 170 GLU A O 1
ATOM 1431 N N . PRO A 1 171 ? 3.290 -19.922 -22.602 1.00 76.06 171 PRO A N 1
ATOM 1432 C CA . PRO A 1 171 ? 2.870 -21.167 -21.993 1.00 76.06 171 PRO A CA 1
ATOM 1433 C C . PRO A 1 171 ? 2.251 -22.067 -23.056 1.00 76.06 171 PRO A C 1
ATOM 1435 O O . PRO A 1 171 ? 1.525 -21.595 -23.934 1.00 76.06 171 PRO A O 1
ATOM 1438 N N . ASP A 1 172 ? 2.504 -23.368 -22.940 1.00 77.12 172 ASP A N 1
ATOM 1439 C CA . ASP A 1 172 ? 1.851 -24.371 -23.776 1.00 77.12 172 ASP A CA 1
ATOM 1440 C C . ASP A 1 172 ? 0.323 -24.304 -23.596 1.00 77.12 172 ASP A C 1
ATOM 1442 O O . ASP A 1 172 ? -0.171 -24.045 -22.494 1.00 77.12 172 ASP A O 1
ATOM 1446 N N . GLU A 1 173 ? -0.445 -24.599 -24.652 1.00 71.50 173 GLU A N 1
ATOM 1447 C CA . GLU A 1 173 ? -1.922 -24.549 -24.623 1.00 71.50 173 GLU A CA 1
ATOM 1448 C C . GLU A 1 173 ? -2.548 -25.458 -23.542 1.00 71.50 173 GLU A C 1
ATOM 1450 O O . GLU A 1 173 ? -3.680 -25.231 -23.109 1.00 71.50 173 GLU A O 1
ATOM 1455 N N . GLU A 1 174 ? -1.815 -26.473 -23.075 1.00 74.62 174 GLU A N 1
ATOM 1456 C CA . GLU A 1 174 ? -2.246 -27.408 -22.030 1.00 74.62 174 GLU A CA 1
ATOM 1457 C C . GLU A 1 174 ? -1.962 -26.916 -20.599 1.00 74.62 174 GLU A C 1
ATOM 1459 O O . GLU A 1 174 ? -2.493 -27.482 -19.638 1.00 74.62 174 GLU A O 1
ATOM 1464 N N . GLN A 1 175 ? -1.145 -25.871 -20.416 1.00 79.31 175 GLN A N 1
ATOM 1465 C CA . GLN A 1 175 ? -0.758 -25.407 -19.088 1.00 79.31 175 GLN A CA 1
ATOM 1466 C C . GLN A 1 175 ? -1.925 -24.694 -18.392 1.00 79.31 175 GLN A C 1
ATOM 1468 O O . GLN A 1 175 ? -2.315 -23.576 -18.729 1.00 79.31 175 GLN A O 1
ATOM 1473 N N . THR A 1 176 ? -2.483 -25.337 -17.364 1.00 83.00 176 THR A N 1
ATOM 1474 C CA . THR A 1 176 ? -3.558 -24.754 -16.556 1.00 83.00 176 THR A CA 1
ATOM 1475 C C . THR A 1 176 ? -3.018 -24.102 -15.294 1.00 83.00 176 THR A C 1
ATOM 1477 O O . THR A 1 176 ? -2.385 -24.764 -14.476 1.00 83.00 176 THR A O 1
ATOM 1480 N N . TYR A 1 177 ? -3.366 -22.836 -15.098 1.00 90.44 177 TYR A N 1
ATOM 1481 C CA . TYR A 1 177 ? -3.029 -22.057 -13.908 1.00 90.44 177 TYR A CA 1
ATOM 1482 C C . TYR A 1 177 ? -4.159 -22.085 -12.874 1.00 90.44 177 TYR A C 1
ATOM 1484 O O . TYR A 1 177 ? -5.346 -22.044 -13.230 1.00 90.44 177 TYR A O 1
ATOM 1492 N N . THR A 1 178 ? -3.809 -22.116 -11.587 1.00 93.00 178 THR A N 1
ATOM 1493 C CA . THR A 1 178 ? -4.770 -22.009 -10.478 1.00 93.00 178 THR A CA 1
ATOM 1494 C C . THR A 1 178 ? -5.519 -20.683 -10.519 1.00 93.00 178 THR A C 1
ATOM 1496 O O . THR A 1 178 ? -6.745 -20.660 -10.361 1.00 93.00 178 THR A O 1
ATOM 1499 N N . VAL A 1 179 ? -4.797 -19.583 -10.738 1.00 95.00 179 VAL A N 1
ATOM 1500 C CA . VAL A 1 179 ? -5.371 -18.243 -10.840 1.00 95.00 179 VAL A CA 1
ATOM 1501 C C . VAL A 1 179 ? -5.183 -17.725 -12.255 1.00 95.00 179 VAL A C 1
ATOM 1503 O O . VAL A 1 179 ? -4.090 -17.658 -12.797 1.00 95.00 179 VAL A O 1
ATOM 1506 N N . ASP A 1 180 ? -6.285 -17.309 -12.855 1.00 94.12 180 ASP A N 1
ATOM 1507 C CA . ASP A 1 180 ? -6.278 -16.587 -14.123 1.00 94.12 180 ASP A CA 1
ATOM 1508 C C . ASP A 1 180 ? -6.200 -15.092 -13.830 1.00 94.12 180 ASP A C 1
ATOM 1510 O O . ASP A 1 180 ? -7.015 -14.553 -13.083 1.00 94.12 180 ASP A O 1
ATOM 1514 N N . TRP A 1 181 ? -5.210 -14.402 -14.368 1.00 95.12 181 TRP A N 1
ATOM 1515 C CA . TRP A 1 181 ? -5.077 -12.969 -14.168 1.00 95.12 181 TRP A CA 1
ATOM 1516 C C . TRP A 1 181 ? -5.210 -12.276 -15.512 1.00 95.12 181 TRP A C 1
ATOM 1518 O O . TRP A 1 181 ? -4.450 -12.529 -16.440 1.00 95.12 181 TRP A O 1
ATOM 1528 N N . ASN A 1 182 ? -6.204 -11.392 -15.600 1.00 94.19 182 ASN A N 1
ATOM 1529 C CA . ASN A 1 182 ? -6.500 -10.625 -16.795 1.00 94.19 182 ASN A CA 1
ATOM 1530 C C . ASN A 1 182 ? -5.238 -9.945 -17.363 1.00 94.19 182 ASN A C 1
ATOM 1532 O O . ASN A 1 182 ? -4.687 -9.024 -16.755 1.00 94.19 182 ASN A O 1
ATOM 1536 N N . SER A 1 183 ? -4.820 -10.370 -18.556 1.00 93.00 183 SER A N 1
ATOM 1537 C CA . SER A 1 183 ? -3.615 -9.879 -19.237 1.00 93.00 183 SER A CA 1
ATOM 1538 C C . SER A 1 183 ? -3.665 -8.378 -19.536 1.00 93.00 183 SER A C 1
ATOM 1540 O O . SER A 1 183 ? -2.656 -7.687 -19.409 1.00 93.00 183 SER A O 1
ATOM 1542 N N . GLY A 1 184 ? -4.848 -7.835 -19.840 1.00 90.75 184 GLY A N 1
ATOM 1543 C CA . GLY A 1 184 ? -5.051 -6.394 -19.999 1.00 90.75 184 GLY A CA 1
ATOM 1544 C C . GLY A 1 184 ? -4.780 -5.618 -18.706 1.00 90.75 184 GLY A C 1
ATOM 1545 O O . GLY A 1 184 ? -4.145 -4.564 -18.735 1.00 90.75 184 GLY A O 1
ATOM 1546 N N . ASN A 1 185 ? -5.186 -6.151 -17.549 1.00 93.88 185 ASN A N 1
ATOM 1547 C CA . ASN A 1 185 ? -4.854 -5.566 -16.251 1.00 93.88 185 ASN A CA 1
ATOM 1548 C C . ASN A 1 185 ? -3.353 -5.664 -15.938 1.00 93.88 185 ASN A C 1
ATOM 1550 O O . ASN A 1 185 ? -2.794 -4.700 -15.419 1.00 93.88 185 ASN A O 1
ATOM 1554 N N . GLN A 1 186 ? -2.695 -6.773 -16.286 1.00 94.50 186 GLN A N 1
ATOM 1555 C CA . GLN A 1 186 ? -1.241 -6.921 -16.137 1.00 94.50 186 GLN A CA 1
ATOM 1556 C C . GLN A 1 186 ? -0.481 -5.888 -16.979 1.00 94.50 186 GLN A C 1
ATOM 1558 O O . GLN A 1 186 ? 0.399 -5.196 -16.468 1.00 94.50 186 GLN A O 1
ATOM 1563 N N . GLN A 1 187 ? -0.868 -5.719 -18.247 1.00 92.31 187 GLN A N 1
ATOM 1564 C CA . GLN A 1 187 ? -0.272 -4.731 -19.147 1.00 92.31 187 GLN A CA 1
ATOM 1565 C C . GLN A 1 187 ? -0.528 -3.296 -18.669 1.00 92.31 187 GLN A C 1
ATOM 1567 O O . GLN A 1 187 ? 0.361 -2.446 -18.731 1.00 92.31 187 GLN A O 1
ATOM 1572 N N . MET A 1 188 ? -1.721 -3.016 -18.141 1.00 91.19 188 MET A N 1
ATOM 1573 C CA . MET A 1 188 ? -2.038 -1.726 -17.531 1.00 91.19 188 MET A CA 1
ATOM 1574 C C . MET A 1 188 ? -1.138 -1.452 -16.317 1.00 91.19 188 MET A C 1
ATOM 1576 O O . MET A 1 188 ? -0.515 -0.397 -16.258 1.00 91.19 188 MET A O 1
ATOM 1580 N N . LEU A 1 189 ? -1.006 -2.406 -15.389 1.00 92.81 189 LEU A N 1
ATOM 1581 C CA . LEU A 1 189 ? -0.139 -2.266 -14.214 1.00 92.81 189 LEU A CA 1
ATOM 1582 C C . LEU A 1 189 ? 1.325 -2.052 -14.609 1.00 92.81 189 LEU A C 1
ATOM 1584 O O . LEU A 1 189 ? 1.964 -1.126 -14.109 1.00 92.81 189 LEU A O 1
ATOM 1588 N N . GLN A 1 190 ? 1.844 -2.862 -15.537 1.00 92.50 190 GLN A N 1
ATOM 1589 C CA . GLN A 1 190 ? 3.209 -2.704 -16.032 1.00 92.50 190 GLN A CA 1
ATOM 1590 C C . GLN A 1 190 ? 3.406 -1.331 -16.674 1.00 92.50 190 GLN A C 1
ATOM 1592 O O . GLN A 1 190 ? 4.358 -0.626 -16.343 1.00 92.50 190 GLN A O 1
ATOM 1597 N N . SER A 1 191 ? 2.495 -0.937 -17.567 1.00 90.31 191 SER A N 1
ATOM 1598 C CA . SER A 1 191 ? 2.635 0.310 -18.313 1.00 90.31 191 SER A CA 1
ATOM 1599 C C . SER A 1 191 ? 2.581 1.531 -17.394 1.00 90.31 191 SER A C 1
ATOM 1601 O O . SER A 1 191 ? 3.460 2.384 -17.483 1.00 90.31 191 SER A O 1
ATOM 1603 N N . GLN A 1 192 ? 1.623 1.580 -16.465 1.00 89.25 192 GLN A N 1
ATOM 1604 C CA . GLN A 1 192 ? 1.367 2.744 -15.613 1.00 89.25 192 GLN A CA 1
ATOM 1605 C C . GLN A 1 192 ? 2.315 2.875 -14.416 1.00 89.25 192 GLN A C 1
ATOM 1607 O O . GLN A 1 192 ? 2.532 3.994 -13.958 1.00 89.25 192 GLN A O 1
ATOM 1612 N N . ARG A 1 193 ? 2.860 1.772 -13.882 1.00 89.94 193 ARG A N 1
ATOM 1613 C CA . ARG A 1 193 ? 3.635 1.791 -12.620 1.00 89.94 193 ARG A CA 1
ATOM 1614 C C . ARG A 1 193 ? 5.095 1.388 -12.764 1.00 89.94 193 ARG A C 1
ATOM 1616 O O . ARG A 1 193 ? 5.938 1.819 -11.982 1.00 89.94 193 ARG A O 1
ATOM 1623 N N . PHE A 1 194 ? 5.397 0.579 -13.770 1.00 92.00 194 PHE A N 1
ATOM 1624 C CA . PHE A 1 194 ? 6.644 -0.179 -13.838 1.00 92.00 194 PHE A CA 1
ATOM 1625 C C . PHE A 1 194 ? 7.373 -0.026 -15.176 1.00 92.00 194 PHE A C 1
ATOM 1627 O O . PHE A 1 194 ? 8.270 -0.807 -15.490 1.00 92.00 194 PHE A O 1
ATOM 1634 N N . SER A 1 195 ? 6.977 0.956 -15.987 1.00 90.31 195 SER A N 1
ATOM 1635 C CA . SER A 1 195 ? 7.552 1.186 -17.306 1.00 90.31 195 SER A CA 1
ATOM 1636 C C . SER A 1 195 ? 7.686 2.669 -17.620 1.00 90.31 195 SER A C 1
ATOM 1638 O O . SER A 1 195 ? 7.105 3.529 -16.955 1.00 90.31 195 SER A O 1
ATOM 1640 N N . SER A 1 196 ? 8.393 2.949 -18.712 1.00 85.31 196 SER A N 1
ATOM 1641 C CA . SER A 1 196 ? 8.631 4.297 -19.214 1.00 85.31 196 SER A CA 1
ATOM 1642 C C . SER A 1 196 ? 7.364 5.106 -19.486 1.00 85.31 196 SER A C 1
ATOM 1644 O O . SER A 1 196 ? 7.389 6.325 -19.332 1.00 85.31 196 SER A O 1
ATOM 1646 N N . ALA A 1 197 ? 6.255 4.454 -19.853 1.00 85.56 197 ALA A N 1
ATOM 1647 C CA . ALA A 1 197 ? 4.979 5.133 -20.067 1.00 85.56 197 ALA A CA 1
ATOM 1648 C C . ALA A 1 197 ? 4.454 5.763 -18.766 1.00 85.56 197 ALA A C 1
ATOM 1650 O O . ALA A 1 197 ? 4.040 6.918 -18.762 1.00 85.56 197 ALA A O 1
ATOM 1651 N N . GLY A 1 198 ? 4.523 5.024 -17.659 1.00 82.81 198 GLY A N 1
ATOM 1652 C CA . GLY A 1 198 ? 4.130 5.487 -16.331 1.00 82.81 198 GLY A CA 1
ATOM 1653 C C . GLY A 1 198 ? 5.115 6.475 -15.718 1.00 82.81 198 GLY A C 1
ATOM 1654 O O . GLY A 1 198 ? 4.707 7.427 -15.058 1.00 82.81 198 GLY A O 1
ATOM 1655 N N . TRP A 1 199 ? 6.410 6.281 -15.970 1.00 87.62 199 TRP A N 1
ATOM 1656 C CA . TRP A 1 199 ? 7.469 7.157 -15.461 1.00 87.62 199 TRP A CA 1
ATOM 1657 C C . TRP A 1 199 ? 7.598 8.475 -16.233 1.00 87.62 199 TRP A C 1
ATOM 1659 O O . TRP A 1 199 ? 8.260 9.396 -15.759 1.00 87.62 199 TRP A O 1
ATOM 1669 N N . GLY A 1 200 ? 6.993 8.568 -17.422 1.00 84.44 200 GLY A N 1
ATOM 1670 C CA . GLY A 1 200 ? 7.106 9.717 -18.322 1.00 84.44 200 GLY A CA 1
ATOM 1671 C C . GLY A 1 200 ? 8.453 9.815 -19.053 1.00 84.44 200 GLY A C 1
ATOM 1672 O O . GLY A 1 200 ? 8.675 10.762 -19.805 1.00 84.44 200 GLY A O 1
ATOM 1673 N N . SER A 1 201 ? 9.355 8.850 -18.857 1.00 83.31 201 SER A N 1
ATOM 1674 C CA . SER A 1 201 ? 10.700 8.820 -19.438 1.00 83.31 201 SER A CA 1
ATOM 1675 C C . SER A 1 201 ? 11.213 7.387 -19.603 1.00 83.31 201 SER A C 1
ATOM 1677 O O . SER A 1 201 ? 10.856 6.483 -18.853 1.00 83.31 201 SER A O 1
ATOM 1679 N N . ALA A 1 202 ? 12.102 7.163 -20.579 1.00 82.56 202 ALA A N 1
ATOM 1680 C CA . ALA A 1 202 ? 12.736 5.855 -20.790 1.00 82.56 202 ALA A CA 1
ATOM 1681 C C . ALA A 1 202 ? 13.614 5.410 -19.603 1.00 82.56 202 ALA A C 1
ATOM 1683 O O . ALA A 1 202 ? 13.698 4.213 -19.319 1.00 82.56 202 ALA A O 1
ATOM 1684 N N . ASN A 1 203 ? 14.223 6.380 -18.913 1.00 83.12 203 ASN A N 1
ATOM 1685 C CA . ASN A 1 203 ? 15.015 6.180 -17.705 1.00 83.12 203 ASN A CA 1
ATOM 1686 C C . ASN A 1 203 ? 14.250 6.747 -16.500 1.00 83.12 203 ASN A C 1
ATOM 1688 O O . ASN A 1 203 ? 14.026 7.963 -16.477 1.00 83.12 203 ASN A O 1
ATOM 1692 N N . PRO A 1 204 ? 13.852 5.919 -15.517 1.00 90.62 204 PRO A N 1
ATOM 1693 C CA . PRO A 1 204 ? 13.098 6.382 -14.354 1.00 90.62 204 PRO A CA 1
ATOM 1694 C C . PRO A 1 204 ? 13.947 7.301 -13.479 1.00 90.62 204 PRO A C 1
ATOM 1696 O O . PRO A 1 204 ? 15.088 6.965 -13.195 1.00 90.62 204 PRO A O 1
ATOM 1699 N N . SER A 1 205 ? 13.401 8.420 -13.009 1.00 92.31 205 SER A N 1
ATOM 1700 C CA . SER A 1 205 ? 14.011 9.201 -11.917 1.00 92.31 205 SER A CA 1
ATOM 1701 C C . SER A 1 205 ? 14.097 8.398 -10.614 1.00 92.31 205 SER A C 1
ATOM 1703 O O . SER A 1 205 ? 13.357 7.428 -10.426 1.00 92.31 205 SER A O 1
ATOM 1705 N N . ILE A 1 206 ? 14.932 8.835 -9.669 1.00 94.06 206 ILE A N 1
ATOM 1706 C CA . ILE A 1 206 ? 14.980 8.239 -8.323 1.00 94.06 206 ILE A CA 1
ATOM 1707 C C . ILE A 1 206 ? 13.592 8.200 -7.654 1.00 94.06 206 ILE A C 1
ATOM 1709 O O . ILE A 1 206 ? 13.227 7.184 -7.070 1.00 94.06 206 ILE A O 1
ATOM 1713 N N . LEU A 1 207 ? 12.759 9.238 -7.807 1.00 93.62 207 LEU A N 1
ATOM 1714 C CA . LEU A 1 207 ? 11.388 9.228 -7.274 1.00 93.62 207 LEU A CA 1
ATOM 1715 C C . LEU A 1 207 ? 10.536 8.112 -7.885 1.00 93.62 207 LEU A C 1
ATOM 1717 O O . LEU A 1 207 ? 9.806 7.433 -7.165 1.00 93.62 207 LEU A O 1
ATOM 1721 N N . ASN A 1 208 ? 10.639 7.906 -9.200 1.00 93.00 208 ASN A N 1
ATOM 1722 C CA . ASN A 1 208 ? 9.934 6.821 -9.877 1.00 93.00 208 ASN A CA 1
ATOM 1723 C C . ASN A 1 208 ? 10.381 5.454 -9.346 1.00 93.00 208 ASN A C 1
ATOM 1725 O O . ASN A 1 208 ? 9.543 4.583 -9.148 1.00 93.00 208 ASN A O 1
ATOM 1729 N N . ILE A 1 209 ? 11.676 5.280 -9.067 1.00 94.25 209 ILE A N 1
ATOM 1730 C CA . ILE A 1 209 ? 12.235 4.048 -8.491 1.00 94.25 209 ILE A CA 1
ATOM 1731 C C . ILE A 1 209 ? 11.669 3.792 -7.092 1.00 94.25 209 ILE A C 1
ATOM 1733 O O . ILE A 1 209 ? 11.168 2.702 -6.825 1.00 94.25 209 ILE A O 1
ATOM 1737 N N . LEU A 1 210 ? 11.702 4.796 -6.212 1.00 95.06 210 LEU A N 1
ATOM 1738 C CA . LEU A 1 210 ? 11.228 4.656 -4.834 1.00 95.06 210 LEU A CA 1
ATOM 1739 C C . LEU A 1 210 ? 9.720 4.358 -4.775 1.00 95.06 210 LEU A C 1
ATOM 1741 O O . LEU A 1 210 ? 9.296 3.451 -4.059 1.00 95.06 210 LEU A O 1
ATOM 1745 N N . TYR A 1 211 ? 8.904 5.065 -5.564 1.00 94.25 211 TYR A N 1
ATOM 1746 C CA . TYR A 1 211 ? 7.457 4.824 -5.607 1.00 94.25 211 TYR A CA 1
ATOM 1747 C C . TYR A 1 211 ? 7.082 3.522 -6.325 1.00 94.25 211 TYR A C 1
ATOM 1749 O O . TYR A 1 211 ? 6.139 2.850 -5.904 1.00 94.25 211 TYR A O 1
ATOM 1757 N N . ALA A 1 212 ? 7.817 3.121 -7.367 1.00 94.75 212 ALA A N 1
ATOM 1758 C CA . ALA A 1 212 ? 7.632 1.811 -7.986 1.00 94.75 212 ALA A CA 1
ATOM 1759 C C . ALA A 1 212 ? 7.980 0.682 -7.005 1.00 94.75 212 ALA A C 1
ATOM 1761 O O . ALA A 1 212 ? 7.276 -0.324 -6.961 1.00 94.75 212 ALA A O 1
ATOM 1762 N N . GLN A 1 213 ? 9.009 0.858 -6.170 1.00 95.19 213 GLN A N 1
ATOM 1763 C CA . GLN A 1 213 ? 9.351 -0.122 -5.141 1.00 95.19 213 GLN A CA 1
ATOM 1764 C C . GLN A 1 213 ? 8.239 -0.260 -4.097 1.00 95.19 213 GLN A C 1
ATOM 1766 O O . GLN A 1 213 ? 7.893 -1.378 -3.717 1.00 95.19 213 GLN A O 1
ATOM 1771 N N . GLU A 1 214 ? 7.647 0.857 -3.673 1.00 94.19 214 GLU A N 1
ATOM 1772 C CA . GLU A 1 214 ? 6.492 0.842 -2.775 1.00 94.19 214 GLU A CA 1
ATOM 1773 C C . GLU A 1 214 ? 5.298 0.106 -3.406 1.00 94.19 214 GLU A C 1
ATOM 1775 O O . GLU A 1 214 ? 4.718 -0.776 -2.771 1.00 94.19 214 GLU A O 1
ATOM 1780 N N . ASP A 1 215 ? 4.980 0.386 -4.677 1.00 94.94 215 ASP A N 1
ATOM 1781 C CA . ASP A 1 215 ? 3.933 -0.334 -5.416 1.00 94.94 215 ASP A CA 1
ATOM 1782 C C . ASP A 1 215 ? 4.239 -1.840 -5.528 1.00 94.94 215 ASP A C 1
ATOM 1784 O O . ASP A 1 215 ? 3.327 -2.664 -5.429 1.00 94.94 215 ASP A O 1
ATOM 1788 N N . LEU A 1 216 ? 5.511 -2.221 -5.680 1.00 95.12 216 LEU A N 1
ATOM 1789 C CA . LEU A 1 216 ? 5.942 -3.619 -5.746 1.00 95.12 216 LEU A CA 1
ATOM 1790 C C . LEU A 1 216 ? 5.762 -4.349 -4.407 1.00 95.12 216 LEU A C 1
ATOM 1792 O O . LEU A 1 216 ? 5.339 -5.507 -4.400 1.00 95.12 216 LEU A O 1
ATOM 1796 N N . TRP A 1 217 ? 6.053 -3.695 -3.278 1.00 95.19 217 TRP A N 1
ATOM 1797 C CA . TRP A 1 217 ? 5.813 -4.267 -1.948 1.00 95.19 217 TRP A CA 1
ATOM 1798 C C . TRP A 1 217 ? 4.323 -4.512 -1.702 1.00 95.19 217 TRP A C 1
ATOM 1800 O O . TRP A 1 217 ? 3.945 -5.595 -1.253 1.00 95.19 217 TRP A O 1
ATOM 1810 N N . VAL A 1 218 ? 3.468 -3.552 -2.066 1.00 95.00 218 VAL A N 1
ATOM 1811 C CA . VAL A 1 218 ? 2.011 -3.709 -1.947 1.00 95.00 218 VAL A CA 1
ATOM 1812 C C . VAL A 1 218 ? 1.497 -4.806 -2.875 1.00 95.00 218 VAL A C 1
ATOM 1814 O O . VAL A 1 218 ? 0.711 -5.653 -2.453 1.00 95.00 218 VAL A O 1
ATOM 1817 N N . LEU A 1 219 ? 1.971 -4.841 -4.123 1.00 96.12 219 LEU A N 1
ATOM 1818 C CA . LEU A 1 219 ? 1.612 -5.884 -5.080 1.00 96.12 219 LEU A CA 1
ATOM 1819 C C . LEU A 1 219 ? 1.968 -7.276 -4.549 1.00 96.12 219 LEU A C 1
ATOM 1821 O O . LEU A 1 219 ? 1.119 -8.168 -4.571 1.00 96.12 219 LEU A O 1
ATOM 1825 N N . ARG A 1 220 ? 3.189 -7.449 -4.027 1.00 95.50 220 ARG A N 1
ATOM 1826 C CA . ARG A 1 220 ? 3.633 -8.703 -3.408 1.00 95.50 220 ARG A CA 1
ATOM 1827 C C . ARG A 1 220 ? 2.696 -9.118 -2.281 1.00 95.50 220 ARG A C 1
ATOM 1829 O O . ARG A 1 220 ? 2.245 -10.259 -2.277 1.00 95.50 220 ARG A O 1
ATOM 1836 N N . GLN A 1 221 ? 2.359 -8.202 -1.370 1.00 95.50 221 GLN A N 1
ATOM 1837 C CA . GLN A 1 221 ? 1.470 -8.528 -0.259 1.00 95.50 221 GLN A CA 1
ATOM 1838 C C . GLN A 1 221 ? 0.089 -8.983 -0.742 1.00 95.50 221 GLN A C 1
ATOM 1840 O O . GLN A 1 221 ? -0.456 -9.945 -0.206 1.00 95.50 221 GLN A O 1
ATOM 1845 N N . ILE A 1 222 ? -0.479 -8.320 -1.752 1.00 97.12 222 ILE A N 1
ATOM 1846 C CA . ILE A 1 222 ? -1.779 -8.707 -2.317 1.00 97.12 222 ILE A CA 1
ATOM 1847 C C . ILE A 1 222 ? -1.710 -10.119 -2.906 1.00 97.12 222 ILE A C 1
ATOM 1849 O O . ILE A 1 222 ? -2.620 -10.917 -2.683 1.00 97.12 222 ILE A O 1
ATOM 1853 N N . MET A 1 223 ? -0.629 -10.451 -3.617 1.00 97.25 223 MET A N 1
ATOM 1854 C CA . MET A 1 223 ? -0.427 -11.801 -4.148 1.00 97.25 223 MET A CA 1
ATOM 1855 C C . MET A 1 223 ? -0.258 -12.836 -3.030 1.00 97.25 223 MET A C 1
ATOM 1857 O O . MET A 1 223 ? -0.839 -13.914 -3.111 1.00 97.25 223 MET A O 1
ATOM 1861 N N . GLU A 1 224 ? 0.455 -12.504 -1.952 1.00 96.44 224 GLU A N 1
ATOM 1862 C CA . GLU A 1 224 ? 0.564 -13.360 -0.763 1.00 96.44 224 GLU A CA 1
ATOM 1863 C C . GLU A 1 224 ? -0.798 -13.591 -0.092 1.00 96.44 224 GLU A C 1
ATOM 1865 O O . GLU A 1 224 ? -1.142 -14.734 0.189 1.00 96.44 224 GLU A O 1
ATOM 1870 N N . ILE A 1 225 ? -1.631 -12.554 0.060 1.00 97.12 225 ILE A N 1
ATOM 1871 C CA . ILE A 1 225 ? -2.992 -12.699 0.603 1.00 97.12 225 ILE A CA 1
ATOM 1872 C C . ILE A 1 225 ? -3.821 -13.644 -0.273 1.00 97.12 225 ILE A C 1
ATOM 1874 O O . ILE A 1 225 ? -4.506 -14.527 0.243 1.00 97.12 225 ILE A O 1
ATOM 1878 N N . ILE A 1 226 ? -3.773 -13.486 -1.600 1.00 96.94 226 ILE A N 1
ATOM 1879 C CA . ILE A 1 226 ? -4.507 -14.356 -2.534 1.00 96.94 226 ILE A CA 1
ATOM 1880 C C . ILE A 1 226 ? -4.002 -15.800 -2.433 1.00 96.94 226 ILE A C 1
ATOM 1882 O O . ILE A 1 226 ? -4.811 -16.731 -2.408 1.00 96.94 226 ILE A O 1
ATOM 1886 N N . LYS A 1 227 ? -2.683 -15.991 -2.336 1.00 96.12 227 LYS A N 1
ATOM 1887 C CA . LYS A 1 227 ? -2.054 -17.298 -2.140 1.00 96.12 227 LYS A CA 1
ATOM 1888 C C . LYS A 1 227 ? -2.519 -17.952 -0.838 1.00 96.12 227 LYS A C 1
ATOM 1890 O O . LYS A 1 227 ? -2.972 -19.093 -0.873 1.00 96.12 227 LYS A O 1
ATOM 1895 N N . ASP A 1 228 ? -2.481 -17.237 0.281 1.00 96.00 228 ASP A N 1
ATOM 1896 C CA . ASP A 1 228 ? -2.896 -17.742 1.597 1.00 96.00 228 ASP A CA 1
ATOM 1897 C C . ASP A 1 228 ? -4.404 -18.033 1.646 1.00 96.00 228 ASP A C 1
ATOM 1899 O O . ASP A 1 228 ? -4.858 -19.046 2.201 1.00 96.00 228 ASP A O 1
ATOM 1903 N N . THR A 1 229 ? -5.182 -17.193 0.959 1.00 96.50 229 THR A N 1
ATOM 1904 C CA . THR A 1 229 ? -6.614 -17.409 0.760 1.00 96.50 229 THR A CA 1
ATOM 1905 C C . THR A 1 229 ? -6.852 -18.671 -0.045 1.00 96.50 229 THR A C 1
ATOM 1907 O O . THR A 1 229 ? -7.731 -19.443 0.310 1.00 96.50 229 THR A O 1
ATOM 1910 N N . ASN A 1 230 ? -6.098 -18.946 -1.106 1.00 95.75 230 ASN A N 1
ATOM 1911 C CA . ASN A 1 230 ? -6.249 -20.180 -1.877 1.00 95.75 230 ASN A CA 1
ATOM 1912 C C . ASN A 1 230 ? -5.731 -21.412 -1.123 1.00 95.75 230 ASN A C 1
ATOM 1914 O O . ASN A 1 230 ? -6.361 -22.469 -1.183 1.00 95.75 230 ASN A O 1
ATOM 1918 N N . GLY A 1 231 ? -4.672 -21.266 -0.331 1.00 92.12 231 GLY A N 1
ATOM 1919 C CA . GLY A 1 231 ? -3.968 -22.381 0.291 1.00 92.12 231 GLY A CA 1
ATOM 1920 C C . GLY A 1 231 ? -3.355 -23.311 -0.759 1.00 92.12 231 GLY A C 1
ATOM 1921 O O . GLY A 1 231 ? -3.087 -22.913 -1.890 1.00 92.12 231 GLY A O 1
ATOM 1922 N N . THR A 1 232 ? -3.142 -24.573 -0.397 1.00 89.56 232 THR A N 1
ATOM 1923 C CA . THR A 1 232 ? -2.627 -25.584 -1.327 1.00 89.56 232 THR A CA 1
ATOM 1924 C C . THR A 1 232 ? -3.768 -26.180 -2.142 1.00 89.56 232 THR A C 1
ATOM 1926 O O . THR A 1 232 ? -4.523 -27.019 -1.647 1.00 89.56 232 THR A O 1
ATOM 1929 N N . VAL A 1 233 ? -3.891 -25.738 -3.390 1.00 88.69 233 VAL A N 1
ATOM 1930 C CA . VAL A 1 233 ? -4.841 -26.268 -4.372 1.00 88.69 233 VAL A CA 1
ATOM 1931 C C . VAL A 1 233 ? -4.082 -26.760 -5.601 1.00 88.69 233 VAL A C 1
ATOM 1933 O O . VAL A 1 233 ? -3.111 -26.150 -6.023 1.00 88.69 233 VAL A O 1
ATOM 1936 N N . ASP A 1 234 ? -4.521 -27.890 -6.142 1.00 82.00 234 ASP A N 1
ATOM 1937 C CA . ASP A 1 234 ? -3.956 -28.577 -7.313 1.00 82.00 234 ASP A CA 1
ATOM 1938 C C . ASP A 1 234 ? -4.730 -28.272 -8.606 1.00 82.00 234 ASP A C 1
ATOM 1940 O O . ASP A 1 234 ? -4.340 -28.705 -9.685 1.00 82.00 234 ASP A O 1
ATOM 1944 N N . ALA A 1 235 ? -5.860 -27.564 -8.505 1.00 85.62 235 ALA A N 1
ATOM 1945 C CA . ALA A 1 235 ? -6.691 -27.213 -9.646 1.00 85.62 235 ALA A CA 1
ATOM 1946 C C . ALA A 1 235 ? -7.521 -25.945 -9.406 1.00 85.62 235 ALA A C 1
ATOM 1948 O O . ALA A 1 235 ? -8.101 -25.737 -8.333 1.00 85.62 235 ALA A O 1
ATOM 1949 N N . ARG A 1 236 ? -7.703 -25.154 -10.469 1.00 90.31 236 ARG A N 1
ATOM 1950 C CA . ARG A 1 236 ? -8.466 -23.892 -10.470 1.00 90.31 236 ARG A CA 1
ATOM 1951 C C . ARG A 1 236 ? -9.890 -24.006 -9.925 1.00 90.31 236 ARG A C 1
ATOM 1953 O O . ARG A 1 236 ? -10.380 -23.092 -9.268 1.00 90.31 236 ARG A O 1
ATOM 1960 N N . TYR A 1 237 ? -10.595 -25.110 -10.173 1.00 88.88 237 TYR A N 1
ATOM 1961 C CA . TYR A 1 237 ? -11.976 -25.256 -9.696 1.00 88.88 237 TYR A CA 1
ATOM 1962 C C . TYR A 1 237 ? -12.075 -25.380 -8.166 1.00 88.88 237 TYR A C 1
ATOM 1964 O O . TYR A 1 237 ? -13.120 -25.025 -7.615 1.00 88.88 237 TYR A O 1
ATOM 1972 N N . LYS A 1 238 ? -10.998 -25.829 -7.500 1.00 91.50 238 LYS A N 1
ATOM 1973 C CA . LYS A 1 238 ? -10.872 -25.894 -6.035 1.00 91.50 238 LYS A CA 1
ATOM 1974 C C . LYS A 1 238 ? -10.364 -24.586 -5.424 1.00 91.50 238 LYS A C 1
ATOM 1976 O O . LYS A 1 238 ? -10.528 -24.388 -4.222 1.00 91.50 238 LYS A O 1
ATOM 1981 N N . ALA A 1 239 ? -9.767 -23.703 -6.227 1.00 95.06 239 ALA A N 1
ATOM 1982 C CA . ALA A 1 239 ? -9.283 -22.409 -5.769 1.00 95.06 239 ALA A CA 1
ATOM 1983 C C . ALA A 1 239 ? -10.435 -21.549 -5.232 1.00 95.06 239 ALA A C 1
ATOM 1985 O O . ALA A 1 239 ? -11.523 -21.485 -5.821 1.00 95.06 239 ALA A O 1
ATOM 1986 N N . ARG A 1 240 ? -10.184 -20.870 -4.108 1.00 96.31 240 ARG A N 1
ATOM 1987 C CA . ARG A 1 240 ? -11.149 -19.949 -3.499 1.00 96.31 240 ARG A CA 1
ATOM 1988 C C . ARG A 1 240 ? -11.275 -18.697 -4.358 1.00 96.31 240 ARG A C 1
ATOM 1990 O O . ARG A 1 240 ? -12.388 -18.302 -4.673 1.00 96.31 240 ARG A O 1
ATOM 1997 N N . ILE A 1 241 ? -10.153 -18.129 -4.787 1.00 97.06 241 ILE A N 1
ATOM 1998 C CA . ILE A 1 241 ? -10.025 -17.056 -5.773 1.00 97.06 241 ILE A CA 1
ATOM 1999 C C . ILE A 1 241 ? -9.544 -17.684 -7.081 1.00 97.06 241 ILE A C 1
ATOM 2001 O O . ILE A 1 241 ? -8.478 -18.290 -7.129 1.00 97.06 241 ILE A O 1
ATOM 2005 N N . LYS A 1 242 ? -10.341 -17.542 -8.142 1.00 95.62 242 LYS A N 1
ATOM 2006 C CA . LYS A 1 242 ? -10.153 -18.220 -9.437 1.00 95.62 242 LYS A CA 1
ATOM 2007 C C . LYS A 1 242 ? -9.683 -17.294 -10.545 1.00 95.62 242 LYS A C 1
ATOM 2009 O O . LYS A 1 242 ? -9.183 -17.769 -11.568 1.00 95.62 242 LYS A O 1
ATOM 2014 N N . ARG A 1 243 ? -9.963 -15.996 -10.413 1.00 95.50 243 ARG A N 1
ATOM 2015 C CA . ARG A 1 243 ? -9.576 -14.993 -11.402 1.00 95.50 243 ARG A CA 1
ATOM 2016 C C . ARG A 1 243 ? -9.354 -13.630 -10.764 1.00 95.50 243 ARG A C 1
ATOM 2018 O O . ARG A 1 243 ? -10.144 -13.230 -9.909 1.00 95.50 243 ARG A O 1
ATOM 2025 N N . ILE A 1 244 ? -8.338 -12.913 -11.225 1.00 97.00 244 ILE A N 1
ATOM 2026 C CA . ILE A 1 244 ? -8.116 -11.493 -10.953 1.00 97.00 244 ILE A CA 1
ATOM 2027 C C . ILE A 1 244 ? -8.564 -10.722 -12.196 1.00 97.00 244 ILE A C 1
ATOM 2029 O O . ILE A 1 244 ? -7.915 -10.773 -13.240 1.00 97.00 244 ILE A O 1
ATOM 2033 N N . ASP A 1 245 ? -9.694 -10.021 -12.088 1.00 94.19 245 ASP A N 1
ATOM 2034 C CA . ASP A 1 245 ? -10.236 -9.208 -13.182 1.00 94.19 245 ASP A CA 1
ATOM 2035 C C . ASP A 1 245 ? -9.547 -7.842 -13.247 1.00 94.19 245 ASP A C 1
ATOM 2037 O O . ASP A 1 245 ? -9.274 -7.318 -14.325 1.00 94.19 245 ASP A O 1
ATOM 2041 N N . SER A 1 246 ? -9.285 -7.238 -12.086 1.00 94.38 246 SER A N 1
ATOM 2042 C CA . SER A 1 246 ? -8.655 -5.925 -12.005 1.00 94.38 246 SER A CA 1
ATOM 2043 C C . SER A 1 246 ? -7.995 -5.714 -10.651 1.00 94.38 246 SER A C 1
ATOM 2045 O O . SER A 1 246 ? -8.639 -5.852 -9.613 1.00 94.38 246 SER A O 1
ATOM 2047 N N . LEU A 1 247 ? -6.730 -5.309 -10.675 1.00 94.81 247 LEU A N 1
ATOM 2048 C CA . LEU A 1 247 ? -6.004 -4.752 -9.545 1.00 94.81 247 LEU A CA 1
ATOM 2049 C C . LEU A 1 247 ? -5.535 -3.336 -9.902 1.00 94.81 247 LEU A C 1
ATOM 2051 O O . LEU A 1 247 ? -4.949 -3.116 -10.962 1.00 94.81 247 LEU A O 1
ATOM 2055 N N . THR A 1 248 ? -5.827 -2.376 -9.027 1.00 92.12 248 THR A N 1
ATOM 2056 C CA . THR A 1 248 ? -5.465 -0.956 -9.167 1.00 92.12 248 THR A CA 1
ATOM 2057 C C . THR A 1 248 ? -4.972 -0.414 -7.830 1.00 92.12 248 THR A C 1
ATOM 2059 O O . THR A 1 248 ? -5.501 -0.797 -6.784 1.00 92.12 248 THR A O 1
ATOM 2062 N N . LEU A 1 249 ? -3.976 0.472 -7.875 1.00 92.12 249 LEU A N 1
ATOM 2063 C CA . LEU A 1 249 ? -3.278 1.027 -6.711 1.00 92.12 249 LEU A CA 1
ATOM 2064 C C . LEU A 1 249 ? -3.240 2.557 -6.797 1.00 92.12 249 LEU A C 1
ATOM 2066 O O . LEU A 1 249 ? -3.256 3.114 -7.895 1.00 92.12 249 LEU A O 1
ATOM 2070 N N . GLY A 1 250 ? -3.136 3.252 -5.668 1.00 89.44 250 GLY A N 1
ATOM 2071 C CA . GLY A 1 250 ? -2.882 4.695 -5.608 1.00 89.44 250 GLY A CA 1
ATOM 2072 C C . GLY A 1 250 ? -3.865 5.547 -6.425 1.00 89.44 250 GLY A C 1
ATOM 2073 O O . GLY A 1 250 ? -5.073 5.303 -6.431 1.00 89.44 250 GLY A O 1
ATOM 2074 N N . LYS A 1 251 ? -3.330 6.515 -7.180 1.00 85.38 251 LYS A N 1
ATOM 2075 C CA . LYS A 1 251 ? -4.112 7.466 -7.994 1.00 85.38 251 LYS A CA 1
ATOM 2076 C C . LYS A 1 251 ? -5.046 6.826 -9.031 1.00 85.38 251 LYS A C 1
ATOM 2078 O O . LYS A 1 251 ? -6.053 7.428 -9.394 1.00 85.38 251 LYS A O 1
ATOM 2083 N N . ASP A 1 252 ? -4.760 5.600 -9.475 1.00 85.00 252 ASP A N 1
ATOM 2084 C CA . ASP A 1 252 ? -5.579 4.900 -10.479 1.00 85.00 252 ASP A CA 1
ATOM 2085 C C . ASP A 1 252 ? -6.866 4.322 -9.877 1.00 85.00 252 ASP A C 1
ATOM 2087 O O . ASP A 1 252 ? -7.767 3.871 -10.595 1.00 85.00 252 ASP A O 1
ATOM 2091 N N . VAL A 1 253 ? -7.003 4.352 -8.548 1.00 85.12 253 VAL A N 1
ATOM 2092 C CA . VAL A 1 253 ? -8.235 3.951 -7.879 1.00 85.12 253 VAL A CA 1
ATOM 2093 C C . VAL A 1 253 ? -9.272 5.075 -7.987 1.00 85.12 253 VAL A C 1
ATOM 2095 O O . VAL A 1 253 ? -9.600 5.783 -7.037 1.00 85.12 253 VAL A O 1
ATOM 2098 N N . THR A 1 254 ? -9.872 5.172 -9.172 1.00 60.50 254 THR A N 1
ATOM 2099 C CA . THR A 1 254 ? -10.887 6.162 -9.591 1.00 60.50 254 THR A CA 1
ATOM 2100 C C . THR A 1 254 ? -12.140 6.265 -8.706 1.00 60.50 254 THR A C 1
ATOM 2102 O O . THR A 1 254 ? -12.972 7.144 -8.917 1.00 60.50 254 THR A O 1
ATOM 2105 N N . ARG A 1 255 ? -12.333 5.372 -7.725 1.00 54.00 255 ARG A N 1
ATOM 2106 C CA . ARG A 1 255 ? -13.570 5.263 -6.928 1.00 54.00 255 ARG A CA 1
ATOM 2107 C C . ARG A 1 255 ? -13.426 5.589 -5.445 1.00 54.00 255 ARG A C 1
ATOM 2109 O O . ARG A 1 255 ? -14.454 5.615 -4.770 1.00 54.00 255 ARG A O 1
ATOM 2116 N N . VAL A 1 256 ? -12.219 5.854 -4.946 1.00 48.81 256 VAL A N 1
ATOM 2117 C CA . VAL A 1 256 ? -12.009 6.066 -3.501 1.00 48.81 256 VAL A CA 1
ATOM 2118 C C . VAL A 1 256 ? -12.700 7.358 -3.023 1.00 48.81 256 VAL A C 1
ATOM 2120 O O . VAL A 1 256 ? -13.336 7.336 -1.977 1.00 48.81 256 VAL A O 1
ATOM 2123 N N . GLY A 1 257 ? -12.778 8.395 -3.874 1.00 40.31 257 GLY A N 1
ATOM 2124 C CA . GLY A 1 257 ? -13.493 9.655 -3.590 1.00 40.31 257 GLY A CA 1
ATOM 2125 C C . GLY A 1 257 ? -14.916 9.810 -4.168 1.00 40.31 257 GLY A C 1
ATOM 2126 O O . GLY A 1 257 ? -15.585 10.799 -3.887 1.00 40.31 257 GLY A O 1
ATOM 2127 N N . LEU A 1 258 ? -15.419 8.864 -4.974 1.00 40.50 258 LEU A N 1
ATOM 2128 C CA . LEU A 1 258 ? -16.775 8.930 -5.569 1.00 40.50 258 LEU A CA 1
ATOM 2129 C C . LEU A 1 258 ? -17.791 8.015 -4.868 1.00 40.50 258 LEU A C 1
ATOM 2131 O O . LEU A 1 258 ? -18.989 8.116 -5.117 1.00 40.50 258 LEU A O 1
ATOM 2135 N N . SER A 1 259 ? -17.334 7.126 -3.982 1.00 40.25 259 SER A N 1
ATOM 2136 C CA . SER A 1 259 ? -18.197 6.184 -3.258 1.00 40.25 259 SER A CA 1
ATOM 2137 C C . SER A 1 259 ? -18.982 6.814 -2.093 1.00 40.25 259 SER A C 1
ATOM 2139 O O . SER A 1 259 ? -19.828 6.130 -1.519 1.00 40.25 259 SER A O 1
ATOM 2141 N N . GLY A 1 260 ? -18.720 8.080 -1.747 1.00 32.84 260 GLY A N 1
ATOM 2142 C CA . GLY A 1 260 ? -19.465 8.848 -0.737 1.00 32.84 260 GLY A CA 1
ATOM 2143 C C . GLY A 1 260 ? -20.497 9.823 -1.315 1.00 32.84 260 GLY A C 1
ATOM 2144 O O . GLY A 1 260 ? -21.318 10.356 -0.575 1.00 32.84 260 GLY A O 1
ATOM 2145 N N . PHE A 1 261 ? -20.510 10.037 -2.634 1.00 33.19 261 PHE A N 1
ATOM 2146 C CA . PHE A 1 261 ? -21.567 10.809 -3.272 1.00 33.19 261 PHE A CA 1
ATOM 2147 C C . PHE A 1 261 ? -22.673 9.854 -3.700 1.00 33.19 261 PHE A C 1
ATOM 2149 O O . PHE A 1 261 ? -22.550 9.130 -4.691 1.00 33.19 261 PHE A O 1
ATOM 2156 N N . VAL A 1 262 ? -23.799 9.890 -2.982 1.00 29.69 262 VAL A N 1
ATOM 2157 C CA . VAL A 1 262 ? -25.079 9.563 -3.608 1.00 29.69 262 VAL A CA 1
ATOM 2158 C C . VAL A 1 262 ? -25.182 10.508 -4.795 1.00 29.69 262 VAL A C 1
ATOM 2160 O O . VAL A 1 262 ? -25.443 11.700 -4.635 1.00 29.69 262 VAL A O 1
ATOM 2163 N N . LYS A 1 263 ? -24.923 9.995 -6.000 1.00 28.03 263 LYS A N 1
ATOM 2164 C CA . LYS A 1 263 ? -25.350 10.661 -7.220 1.00 28.03 263 LYS A CA 1
ATOM 2165 C C . LYS A 1 263 ? -26.862 10.737 -7.073 1.00 28.03 263 LYS A C 1
ATOM 2167 O O . LYS A 1 263 ? -27.547 9.737 -7.278 1.00 28.03 263 LYS A O 1
ATOM 2172 N N . LYS A 1 264 ? -27.379 11.882 -6.616 1.00 25.45 264 LYS A N 1
ATOM 2173 C CA . LYS A 1 264 ? -28.805 12.166 -6.717 1.00 25.45 264 LYS A CA 1
ATOM 2174 C C . LYS A 1 264 ? -29.081 11.949 -8.198 1.00 25.45 264 LYS A C 1
ATOM 2176 O O . LYS A 1 264 ? -28.457 12.614 -9.026 1.00 25.45 264 LYS A O 1
ATOM 2181 N N . LEU A 1 265 ? -29.879 10.934 -8.530 1.00 28.06 265 LEU A N 1
ATOM 2182 C CA . LEU A 1 265 ? -30.429 10.821 -9.868 1.00 28.06 265 LEU A CA 1
ATOM 2183 C C . LEU A 1 265 ? -31.200 12.124 -10.061 1.00 28.06 265 LEU A C 1
ATOM 2185 O O . LEU A 1 265 ? -32.344 12.248 -9.633 1.00 28.06 265 LEU A O 1
ATOM 2189 N N . THR A 1 266 ? -30.571 13.123 -10.666 1.00 26.86 266 THR A N 1
ATOM 2190 C CA . THR A 1 266 ? -31.314 14.077 -11.459 1.00 26.86 266 THR A CA 1
ATOM 2191 C C . THR A 1 266 ? -31.778 13.266 -12.654 1.00 26.86 266 THR A C 1
ATOM 2193 O O . THR A 1 266 ? -31.087 13.123 -13.661 1.00 26.86 266 THR A O 1
ATOM 2196 N N . LEU A 1 267 ? -32.932 12.617 -12.464 1.00 30.48 267 LEU A N 1
ATOM 2197 C CA . LEU A 1 267 ? -33.790 12.251 -13.569 1.00 30.48 267 LEU A CA 1
ATOM 2198 C C . LEU A 1 267 ? -33.915 13.510 -14.417 1.00 30.48 267 LEU A C 1
ATOM 2200 O O . LEU A 1 267 ? -34.382 14.543 -13.938 1.00 30.48 267 LEU A O 1
ATOM 2204 N N . ALA A 1 268 ? -33.450 13.421 -15.657 1.00 32.31 268 ALA A N 1
ATOM 2205 C CA . ALA A 1 268 ? -33.932 14.312 -16.684 1.00 32.31 268 ALA A CA 1
ATOM 2206 C C . ALA A 1 268 ? -35.459 14.151 -16.712 1.00 32.31 268 ALA A C 1
ATOM 2208 O O . ALA A 1 268 ? -35.979 13.093 -17.062 1.00 32.31 268 ALA A O 1
ATOM 2209 N N . GLY A 1 269 ? -36.145 15.187 -16.250 1.00 27.91 269 GLY A N 1
ATOM 2210 C CA . GLY A 1 269 ? -37.579 15.390 -16.346 1.00 27.91 269 GLY A CA 1
ATOM 2211 C C . GLY A 1 269 ? -37.789 16.866 -16.690 1.00 27.91 269 GLY A C 1
ATOM 2212 O O . GLY A 1 269 ? -37.057 17.701 -16.155 1.00 27.91 269 GLY A O 1
ATOM 2213 N N . PRO A 1 270 ? -38.676 17.182 -17.643 1.00 35.44 270 PRO A N 1
ATOM 2214 C CA . PRO A 1 270 ? -38.726 18.484 -18.287 1.00 35.44 270 PRO A CA 1
ATOM 2215 C C . PRO A 1 270 ? -39.457 19.527 -17.424 1.00 35.44 270 PRO A C 1
ATOM 2217 O O . PRO A 1 270 ? -40.327 19.183 -16.631 1.00 35.44 270 PRO A O 1
ATOM 2220 N N . GLU A 1 271 ? -39.126 20.792 -17.697 1.00 28.42 271 GLU A N 1
ATOM 2221 C CA . GLU A 1 271 ? -39.882 22.023 -17.404 1.00 28.42 271 GLU A CA 1
ATOM 2222 C C . GLU A 1 271 ? -39.742 22.758 -16.055 1.00 28.42 271 GLU A C 1
ATOM 2224 O O . GLU A 1 271 ? -39.466 22.194 -15.002 1.00 28.42 271 GLU A O 1
ATOM 2229 N N . ALA A 1 272 ? -40.005 24.070 -16.193 1.00 29.48 272 ALA A N 1
ATOM 2230 C CA . ALA A 1 272 ? -40.057 25.187 -15.243 1.00 29.48 272 ALA A CA 1
ATOM 2231 C C . ALA A 1 272 ? -38.682 25.677 -14.734 1.00 29.48 272 ALA A C 1
ATOM 2233 O O . ALA A 1 272 ? -38.079 25.083 -13.854 1.00 29.48 272 ALA A O 1
ATOM 2234 N N . GLY A 1 273 ? -38.062 26.747 -15.244 1.00 27.64 273 GLY A N 1
ATOM 2235 C CA . GLY A 1 273 ? -38.619 27.956 -15.847 1.00 27.64 273 GLY A CA 1
ATOM 2236 C C . GLY A 1 273 ? -38.957 28.981 -14.766 1.00 27.64 273 GLY A C 1
ATOM 2237 O O . GLY A 1 273 ? -40.097 29.026 -14.335 1.00 27.64 273 GLY A O 1
ATOM 2238 N N . GLU A 1 274 ? -37.985 29.804 -14.360 1.00 27.69 274 GLU A N 1
ATOM 2239 C CA . GLU A 1 274 ? -38.232 31.116 -13.746 1.00 27.69 274 GLU A CA 1
ATOM 2240 C C . GLU A 1 274 ? -36.946 31.958 -13.739 1.00 27.69 274 GLU A C 1
ATOM 2242 O O . GLU A 1 274 ? -35.891 31.504 -13.301 1.00 27.69 274 GLU A O 1
ATOM 2247 N N . GLY A 1 275 ? -37.030 33.178 -14.271 1.00 30.48 275 GLY A N 1
ATOM 2248 C CA . GLY A 1 275 ? -35.910 34.120 -14.361 1.00 30.48 275 GLY A CA 1
ATOM 2249 C C . GLY A 1 275 ? -35.930 34.934 -15.650 1.00 30.48 275 GLY A C 1
ATOM 2250 O O . GLY A 1 275 ? -35.030 34.818 -16.475 1.00 30.48 275 GLY A O 1
ATOM 2251 N N . GLY A 1 276 ? -37.008 35.694 -15.853 1.00 25.88 276 GLY A N 1
ATOM 2252 C CA . GLY A 1 276 ? -37.259 36.474 -17.058 1.00 25.88 276 GLY A CA 1
ATOM 2253 C C . GLY A 1 276 ? -36.317 37.661 -17.271 1.00 25.88 276 GLY A C 1
ATOM 2254 O O . GLY A 1 276 ? -35.793 38.261 -16.337 1.00 25.88 276 GLY A O 1
ATOM 2255 N N . GLY A 1 277 ? -36.191 38.030 -18.544 1.00 28.78 277 GLY A N 1
ATOM 2256 C CA . GLY A 1 277 ? -35.621 39.284 -19.018 1.00 28.78 277 GLY A CA 1
ATOM 2257 C C . GLY A 1 277 ? -35.979 39.478 -20.492 1.00 28.78 277 GLY A C 1
ATOM 2258 O O . GLY A 1 277 ? -35.424 38.804 -21.352 1.00 28.78 277 GLY A O 1
ATOM 2259 N N . MET A 1 278 ? -36.959 40.354 -20.747 1.00 28.77 278 MET A N 1
ATOM 2260 C CA . MET A 1 278 ? -37.366 40.920 -22.049 1.00 28.77 278 MET A CA 1
ATOM 2261 C C . MET A 1 278 ? -36.150 41.220 -22.951 1.00 28.77 278 MET A C 1
ATOM 2263 O O . MET A 1 278 ? -35.119 41.649 -22.453 1.00 28.77 278 MET A O 1
ATOM 2267 N N . GLY A 1 279 ? -36.156 41.030 -24.271 1.00 27.23 279 GLY A N 1
ATOM 2268 C CA . GLY A 1 279 ? -37.155 41.435 -25.261 1.00 27.23 279 GLY A CA 1
ATOM 2269 C C . GLY A 1 279 ? -36.479 42.435 -26.215 1.00 27.23 279 GLY A C 1
ATOM 2270 O O . GLY A 1 279 ? -36.078 43.508 -25.781 1.00 27.23 279 GLY A O 1
ATOM 2271 N N . GLY A 1 280 ? -36.310 42.083 -27.494 1.00 27.55 280 GLY A N 1
ATOM 2272 C CA . GLY A 1 280 ? -35.646 42.945 -28.479 1.00 27.55 280 GLY A CA 1
ATOM 2273 C C . GLY A 1 280 ? -35.584 42.317 -29.870 1.00 27.55 280 GLY A C 1
ATOM 2274 O O . GLY A 1 280 ? -34.645 41.606 -30.205 1.00 27.55 280 GLY A O 1
ATOM 2275 N N . MET A 1 281 ? -36.635 42.563 -30.647 1.00 28.86 281 MET A N 1
ATOM 2276 C CA . MET A 1 281 ? -36.797 42.242 -32.068 1.00 28.86 281 MET A CA 1
ATOM 2277 C C . MET A 1 281 ? -35.939 43.152 -32.968 1.00 28.86 281 MET A C 1
ATOM 2279 O O . MET A 1 281 ? -35.781 44.331 -32.664 1.00 28.86 281 MET A O 1
ATOM 2283 N N . GLY A 1 282 ? -35.565 42.638 -34.148 1.00 27.55 282 GLY A N 1
ATOM 2284 C CA . GLY A 1 282 ? -35.141 43.417 -35.327 1.00 27.55 282 GLY A CA 1
ATOM 2285 C C . GLY A 1 282 ? -33.623 43.593 -35.442 1.00 27.55 282 GLY A C 1
ATOM 2286 O O . GLY A 1 282 ? -32.946 43.786 -34.448 1.00 27.55 282 GLY A O 1
ATOM 2287 N N . GLY A 1 283 ? -32.975 43.527 -36.601 1.00 27.95 283 GLY A N 1
ATOM 2288 C CA . GLY A 1 283 ? -33.387 43.408 -37.994 1.00 27.95 283 GLY A CA 1
ATOM 2289 C C . GLY A 1 283 ? -32.152 43.678 -38.875 1.00 27.95 283 GLY A C 1
ATOM 2290 O O . GLY A 1 283 ? -31.210 44.308 -38.417 1.00 27.95 283 GLY A O 1
ATOM 2291 N N . MET A 1 284 ? -32.193 43.190 -40.118 1.00 27.66 284 MET A N 1
ATOM 2292 C CA . MET A 1 284 ? -31.580 43.758 -41.337 1.00 27.66 284 MET A CA 1
ATOM 2293 C C . MET A 1 284 ? -30.077 44.144 -41.418 1.00 27.66 284 MET A C 1
ATOM 2295 O O . MET A 1 284 ? -29.582 45.010 -40.714 1.00 27.66 284 MET A O 1
ATOM 2299 N N . MET A 1 285 ? -29.478 43.619 -42.500 1.00 28.30 285 MET A N 1
ATOM 2300 C CA . MET A 1 285 ? -28.555 44.256 -43.468 1.00 28.30 285 MET A CA 1
ATOM 2301 C C . MET A 1 285 ? -27.121 44.676 -43.088 1.00 28.30 285 MET A C 1
ATOM 2303 O O . MET A 1 285 ? -26.901 45.574 -42.285 1.00 28.30 285 MET A O 1
ATOM 2307 N N . ASN A 1 286 ? -26.159 44.081 -43.814 1.00 34.12 286 ASN A N 1
ATOM 2308 C CA . ASN A 1 286 ? -25.147 44.688 -44.720 1.00 34.12 286 ASN A CA 1
ATOM 2309 C C . ASN A 1 286 ? -24.013 43.653 -44.875 1.00 34.12 286 ASN A C 1
ATOM 2311 O O . ASN A 1 286 ? -23.449 43.212 -43.882 1.00 34.12 286 ASN A O 1
ATOM 2315 N N . GLU A 1 287 ? -23.703 43.064 -46.032 1.00 29.28 287 GLU A N 1
ATOM 2316 C CA . GLU A 1 287 ? -23.366 43.629 -47.351 1.00 29.28 287 GLU A CA 1
ATOM 2317 C C . GLU A 1 287 ? -22.237 44.670 -47.299 1.00 29.28 287 GLU A C 1
ATOM 2319 O O . GLU A 1 287 ? -22.474 45.851 -47.083 1.00 29.28 287 GLU A O 1
ATOM 2324 N N . MET A 1 288 ? -21.000 44.189 -47.471 1.00 30.97 288 MET A N 1
ATOM 2325 C CA . MET A 1 288 ? -19.820 44.882 -48.021 1.00 30.97 288 MET A CA 1
ATOM 2326 C C . MET A 1 288 ? -18.691 43.839 -48.081 1.00 30.97 288 MET A C 1
ATOM 2328 O O . MET A 1 288 ? -18.279 43.314 -47.054 1.00 30.97 288 MET A O 1
ATOM 2332 N N . GLY A 1 289 ? -18.332 43.327 -49.257 1.00 30.62 289 GLY A N 1
ATOM 2333 C CA . GLY A 1 289 ? -17.265 43.860 -50.120 1.00 30.62 289 GLY A CA 1
ATOM 2334 C C . GLY A 1 289 ? -16.197 42.757 -50.212 1.00 30.62 289 GLY A C 1
ATOM 2335 O O . GLY A 1 289 ? -15.738 42.272 -49.189 1.00 30.62 289 GLY A O 1
ATOM 2336 N N . GLY A 1 290 ? -15.903 42.147 -51.358 1.00 28.45 290 GLY A N 1
ATOM 2337 C CA . GLY A 1 290 ? -15.409 42.762 -52.587 1.00 28.45 290 GLY A CA 1
ATOM 2338 C C . GLY A 1 290 ? -13.885 42.590 -52.605 1.00 28.45 290 GLY A C 1
ATOM 2339 O O . GLY A 1 290 ? -13.214 43.170 -51.759 1.00 28.45 290 GLY A O 1
ATOM 2340 N N . GLY A 1 291 ? -13.332 41.780 -53.515 1.00 30.52 291 GLY A N 1
ATOM 2341 C CA . GLY A 1 291 ? -11.875 41.600 -53.576 1.00 30.52 291 GLY A CA 1
ATOM 2342 C C . GLY A 1 291 ? -11.383 40.430 -54.419 1.00 30.52 291 GLY A C 1
ATOM 2343 O O . GLY A 1 291 ? -10.917 39.430 -53.889 1.00 30.52 291 GLY A O 1
ATOM 2344 N N . ASP A 1 292 ? -11.510 40.596 -55.727 1.00 30.92 292 ASP A N 1
ATOM 2345 C CA . ASP A 1 292 ? -10.905 39.835 -56.819 1.00 30.92 292 ASP A CA 1
ATOM 2346 C C . ASP A 1 292 ? -9.366 39.698 -56.722 1.00 30.92 292 ASP A C 1
ATOM 2348 O O . ASP A 1 292 ? -8.678 40.618 -56.279 1.00 30.92 292 ASP A O 1
ATOM 2352 N N . SER A 1 293 ? -8.821 38.557 -57.159 1.00 35.91 293 SER A N 1
ATOM 2353 C CA . SER A 1 293 ? -7.631 38.466 -58.032 1.00 35.91 293 SER A CA 1
ATOM 2354 C C . SER A 1 293 ? -7.213 37.004 -58.231 1.00 35.91 293 SER A C 1
ATOM 2356 O O . SER A 1 293 ? -6.750 36.313 -57.325 1.00 35.91 293 SER A O 1
ATOM 2358 N N . GLY A 1 294 ? -7.406 36.525 -59.460 1.00 30.06 294 GLY A N 1
ATOM 2359 C CA . GLY A 1 294 ? -7.057 35.177 -59.891 1.00 30.06 294 GLY A CA 1
ATOM 2360 C C . GLY A 1 294 ? -5.621 34.980 -60.387 1.00 30.06 294 GLY A C 1
ATOM 2361 O O . GLY A 1 294 ? -4.828 35.911 -60.485 1.00 30.06 294 GLY A O 1
ATOM 2362 N N . ARG A 1 295 ? -5.353 33.714 -60.737 1.00 33.94 295 ARG A N 1
ATOM 2363 C CA . ARG A 1 295 ? -4.340 33.119 -61.647 1.00 33.94 295 ARG A CA 1
ATOM 2364 C C . ARG A 1 295 ? -3.978 31.748 -61.058 1.00 33.94 295 ARG A C 1
ATOM 2366 O O . ARG A 1 295 ? -3.678 31.664 -59.881 1.00 33.94 295 ARG A O 1
ATOM 2373 N N . GLY A 1 296 ? -3.981 30.624 -61.762 1.00 29.33 296 GLY A N 1
ATOM 2374 C CA . GLY A 1 296 ? -4.045 30.366 -63.193 1.00 29.33 296 GLY A CA 1
ATOM 2375 C C . GLY A 1 296 ? -3.042 29.253 -63.519 1.00 29.33 296 GLY A C 1
ATOM 2376 O O . GLY A 1 296 ? -1.859 29.441 -63.272 1.00 29.33 296 GLY A O 1
ATOM 2377 N N . GLY A 1 297 ? -3.529 28.149 -64.101 1.00 27.58 297 GLY A N 1
ATOM 2378 C CA . GLY A 1 297 ? -2.746 27.110 -64.798 1.00 27.58 297 GLY A CA 1
ATOM 2379 C C . GLY A 1 297 ? -1.993 26.118 -63.895 1.00 27.58 297 GLY A C 1
ATOM 2380 O O . GLY A 1 297 ? -1.422 26.499 -62.890 1.00 27.58 297 GLY A O 1
ATOM 2381 N N . GLY A 1 298 ? -1.918 24.818 -64.174 1.00 28.62 298 GLY A N 1
ATOM 2382 C CA . GLY A 1 298 ? -2.363 24.030 -65.319 1.00 28.62 298 GLY A CA 1
ATOM 2383 C C . GLY A 1 298 ? -1.513 22.753 -65.411 1.00 28.62 298 GLY A C 1
ATOM 2384 O O . GLY A 1 298 ? -0.295 22.852 -65.348 1.00 28.62 298 GLY A O 1
ATOM 2385 N N . GLY A 1 299 ? -2.167 21.596 -65.597 1.00 28.30 299 GLY A N 1
ATOM 2386 C CA . GLY A 1 299 ? -1.589 20.317 -66.062 1.00 28.30 299 GLY A CA 1
ATOM 2387 C C . GLY A 1 299 ? -0.630 19.588 -65.102 1.00 28.30 299 GLY A C 1
ATOM 2388 O O . GLY A 1 299 ? -0.006 20.192 -64.250 1.00 28.30 299 GLY A O 1
ATOM 2389 N N . ALA A 1 300 ? -0.411 18.278 -65.170 1.00 29.91 300 ALA A N 1
ATOM 2390 C CA . ALA A 1 300 ? -1.018 17.179 -65.907 1.00 29.91 300 ALA A CA 1
ATOM 2391 C C . ALA A 1 300 ? -0.439 15.864 -65.332 1.00 29.91 300 ALA A C 1
ATOM 2393 O O . ALA A 1 300 ? 0.699 15.843 -64.884 1.00 29.91 300 ALA A O 1
ATOM 2394 N N . MET A 1 301 ? -1.222 14.785 -65.443 1.00 30.62 301 MET A N 1
ATOM 2395 C CA . MET A 1 301 ? -0.830 13.367 -65.557 1.00 30.62 301 MET A CA 1
ATOM 2396 C C . MET A 1 301 ? 0.043 12.671 -64.493 1.00 30.62 301 MET A C 1
ATOM 2398 O O . MET A 1 301 ? 1.205 12.986 -64.283 1.00 30.62 301 MET A O 1
ATOM 2402 N N . GLY A 1 302 ? -0.483 11.536 -64.010 1.00 29.78 302 GLY A N 1
ATOM 2403 C CA . GLY A 1 302 ? 0.314 10.433 -63.465 1.00 29.78 302 GLY A CA 1
ATOM 2404 C C . GLY A 1 302 ? -0.514 9.372 -62.736 1.00 29.78 302 GLY A C 1
ATOM 2405 O O . GLY A 1 302 ? -0.609 9.397 -61.518 1.00 29.78 302 GLY A O 1
ATOM 2406 N N . LYS A 1 303 ? -1.139 8.450 -63.483 1.00 28.81 303 LYS A N 1
ATOM 2407 C CA . LYS A 1 303 ? -1.838 7.254 -62.968 1.00 28.81 303 LYS A CA 1
ATOM 2408 C C . LYS A 1 303 ? -0.844 6.190 -62.464 1.00 28.81 303 LYS A C 1
ATOM 2410 O O . LYS A 1 303 ? 0.097 5.900 -63.190 1.00 28.81 303 LYS A O 1
ATOM 2415 N N . MET A 1 304 ? -1.155 5.555 -61.327 1.00 29.91 304 MET A N 1
ATOM 2416 C CA . MET A 1 304 ? -1.092 4.107 -60.975 1.00 29.91 304 MET A CA 1
ATOM 2417 C C . MET A 1 304 ? -1.214 4.036 -59.435 1.00 29.91 304 MET A C 1
ATOM 2419 O O . MET A 1 304 ? -0.351 4.553 -58.743 1.00 29.91 304 MET A O 1
ATOM 2423 N N . ALA A 1 305 ? -2.342 3.688 -58.805 1.00 27.91 305 ALA A N 1
ATOM 2424 C CA . ALA A 1 305 ? -3.105 2.430 -58.780 1.00 27.91 305 ALA A CA 1
ATOM 2425 C C . ALA A 1 305 ? -2.344 1.232 -58.168 1.00 27.91 305 ALA A C 1
ATOM 2427 O O . ALA A 1 305 ? -1.601 0.567 -58.880 1.00 27.91 305 ALA A O 1
ATOM 2428 N N . ALA A 1 306 ? -2.590 1.000 -56.865 1.00 33.12 306 ALA A N 1
ATOM 2429 C CA . ALA A 1 306 ? -2.668 -0.265 -56.092 1.00 33.12 306 ALA A CA 1
ATOM 2430 C C . ALA A 1 306 ? -2.215 0.036 -54.636 1.00 33.12 306 ALA A C 1
ATOM 2432 O O . ALA A 1 306 ? -1.047 0.327 -54.414 1.00 33.12 306 ALA A O 1
ATOM 2433 N N . GLN A 1 307 ? -3.087 0.233 -53.631 1.00 30.06 307 GLN A N 1
ATOM 2434 C CA . GLN A 1 307 ? -3.945 -0.762 -52.952 1.00 30.06 307 GLN A CA 1
ATOM 2435 C C . GLN A 1 307 ? -3.057 -1.895 -52.385 1.00 30.06 307 GLN A C 1
ATOM 2437 O O . GLN A 1 307 ? -2.448 -2.616 -53.157 1.00 30.06 307 GLN A O 1
ATOM 2442 N N . ASN A 1 308 ? -2.871 -2.085 -51.075 1.00 32.19 308 ASN A N 1
ATOM 2443 C CA . ASN A 1 308 ? -3.846 -2.063 -49.988 1.00 32.19 308 ASN A CA 1
ATOM 2444 C C . ASN A 1 308 ? -3.151 -1.992 -48.603 1.00 32.19 308 ASN A C 1
ATOM 2446 O O . ASN A 1 308 ? -2.116 -2.625 -48.418 1.00 32.19 308 ASN A O 1
ATOM 2450 N N . SER A 1 309 ? -3.825 -1.307 -47.662 1.00 34.38 309 SER A N 1
ATOM 2451 C CA . SER A 1 309 ? -3.879 -1.501 -46.189 1.00 34.38 309 SER A CA 1
ATOM 2452 C C . SER A 1 309 ? -2.568 -1.541 -45.375 1.00 34.38 309 SER A C 1
ATOM 2454 O O . SER A 1 309 ? -1.824 -2.506 -45.473 1.00 34.38 309 SER A O 1
ATOM 2456 N N . GLY A 1 310 ? -2.222 -0.580 -44.499 1.00 25.98 310 GLY A N 1
ATOM 2457 C CA . GLY A 1 310 ? -3.044 0.282 -43.617 1.00 25.98 310 GLY A CA 1
ATOM 2458 C C . GLY A 1 310 ? -3.267 -0.441 -42.274 1.00 25.98 310 GLY A C 1
ATOM 2459 O O . GLY A 1 310 ? -3.873 -1.501 -42.279 1.00 25.98 310 GLY A O 1
ATOM 2460 N N . PHE A 1 311 ? -2.778 -0.004 -41.108 1.00 29.09 311 PHE A N 1
ATOM 2461 C CA . PHE A 1 311 ? -2.870 1.337 -40.526 1.00 29.09 311 PHE A CA 1
ATOM 2462 C C . PHE A 1 311 ? -1.687 1.650 -39.590 1.00 29.09 311 PHE A C 1
ATOM 2464 O O . PHE A 1 311 ? -1.439 0.943 -38.617 1.00 29.09 311 PHE A O 1
ATOM 2471 N N . GLY A 1 312 ? -1.043 2.787 -39.842 1.00 25.11 312 GLY A N 1
ATOM 2472 C CA . GLY A 1 312 ? -0.204 3.525 -38.908 1.00 25.11 312 GLY A CA 1
ATOM 2473 C C . GLY A 1 312 ? -0.322 5.017 -39.231 1.00 25.11 312 GLY A C 1
ATOM 2474 O O . GLY A 1 312 ? -0.325 5.380 -40.401 1.00 25.11 312 GLY A O 1
ATOM 2475 N N . GLY A 1 313 ? -0.439 5.851 -38.195 1.00 28.52 313 GLY A N 1
ATOM 2476 C CA . GLY A 1 313 ? -0.088 7.277 -38.207 1.00 28.52 313 GLY A CA 1
ATOM 2477 C C . GLY A 1 313 ? -0.958 8.258 -39.012 1.00 28.52 313 GLY A C 1
ATOM 2478 O O . GLY A 1 313 ? -0.837 8.376 -40.223 1.00 28.52 313 GLY A O 1
ATOM 2479 N N . ALA A 1 314 ? -1.703 9.102 -38.298 1.00 27.86 314 ALA A N 1
ATOM 2480 C CA . ALA A 1 314 ? -2.023 10.478 -38.698 1.00 27.86 314 ALA A CA 1
ATOM 2481 C C . ALA A 1 314 ? -2.064 11.305 -37.396 1.00 27.86 314 ALA A C 1
ATOM 2483 O O . ALA A 1 314 ? -2.683 10.875 -36.430 1.00 27.86 314 ALA A O 1
ATOM 2484 N N . GLY A 1 315 ? -1.347 12.415 -37.219 1.00 26.98 315 GLY A N 1
ATOM 2485 C CA . GLY A 1 315 ? -1.045 13.470 -38.184 1.00 26.98 315 GLY A CA 1
ATOM 2486 C C . GLY A 1 315 ? -1.986 14.639 -37.886 1.00 26.98 315 GLY A C 1
ATOM 2487 O O . GLY A 1 315 ? -3.183 14.534 -38.127 1.00 26.98 315 GLY A O 1
ATOM 2488 N N . GLY A 1 316 ? -1.465 15.702 -37.269 1.00 27.12 316 GLY A N 1
ATOM 2489 C CA . GLY A 1 316 ? -2.252 16.834 -36.777 1.00 27.12 316 GLY A CA 1
ATOM 2490 C C . GLY A 1 316 ? -2.683 17.847 -37.843 1.00 27.12 316 GLY A C 1
ATOM 2491 O O . GLY A 1 316 ? -2.189 17.840 -38.966 1.00 27.12 316 GLY A O 1
ATOM 2492 N N . GLY A 1 317 ? -3.543 18.781 -37.414 1.00 28.89 317 GLY A N 1
ATOM 2493 C CA . GLY A 1 317 ? -3.686 20.113 -38.012 1.00 28.89 317 GLY A CA 1
ATOM 2494 C C . GLY A 1 317 ? -5.112 20.557 -38.365 1.00 28.89 317 GLY A C 1
ATOM 2495 O O . GLY A 1 317 ? -5.622 20.192 -39.414 1.00 28.89 317 GLY A O 1
ATOM 2496 N N . GLY A 1 318 ? -5.678 21.471 -37.559 1.00 27.16 318 GLY A N 1
ATOM 2497 C CA . GLY A 1 318 ? -6.450 22.609 -38.088 1.00 27.16 318 GLY A CA 1
ATOM 2498 C C . GLY A 1 318 ? -7.951 22.724 -37.771 1.00 27.16 318 GLY A C 1
ATOM 2499 O O . GLY A 1 318 ? -8.782 22.234 -38.520 1.00 27.16 318 GLY A O 1
ATOM 2500 N N . GLY A 1 319 ? -8.284 23.562 -36.775 1.00 27.30 319 GLY A N 1
ATOM 2501 C CA . GLY A 1 319 ? -9.297 24.620 -36.944 1.00 27.30 319 GLY A CA 1
ATOM 2502 C C . GLY A 1 319 ? -10.675 24.464 -36.282 1.00 27.30 319 GLY A C 1
ATOM 2503 O O . GLY A 1 319 ? -11.608 23.984 -36.910 1.00 27.30 319 GLY A O 1
ATOM 2504 N N . ARG A 1 320 ? -10.862 25.059 -35.093 1.00 29.27 320 ARG A N 1
ATOM 2505 C CA . ARG A 1 320 ? -11.646 26.303 -34.867 1.00 29.27 320 ARG A CA 1
ATOM 2506 C C . ARG A 1 320 ? -11.847 26.548 -33.367 1.00 29.27 320 ARG A C 1
ATOM 2508 O O . ARG A 1 320 ? -12.179 25.643 -32.613 1.00 29.27 320 ARG A O 1
ATOM 2515 N N . GLY A 1 321 ? -11.587 27.790 -32.962 1.00 32.19 321 GLY A N 1
ATOM 2516 C CA . GLY A 1 321 ? -11.535 28.230 -31.574 1.00 32.19 321 GLY A CA 1
ATOM 2517 C C . GLY A 1 321 ? -12.864 28.119 -30.831 1.00 32.19 321 GLY A C 1
ATOM 2518 O O . GLY A 1 321 ? -13.907 28.554 -31.312 1.00 32.19 321 GLY A O 1
ATOM 2519 N N . GLY A 1 322 ? -12.769 27.584 -29.618 1.00 29.34 322 GLY A N 1
ATOM 2520 C CA . GLY A 1 322 ? -13.736 27.716 -28.540 1.00 29.34 322 GLY A CA 1
ATOM 2521 C C . GLY A 1 322 ? -12.965 28.120 -27.287 1.00 29.34 322 GLY A C 1
ATOM 2522 O O . GLY A 1 322 ? -11.878 27.603 -27.038 1.00 29.34 322 GLY A O 1
ATOM 2523 N N . ALA A 1 323 ? -13.489 29.113 -26.577 1.00 32.44 323 ALA A N 1
ATOM 2524 C CA . ALA A 1 323 ? -12.848 29.840 -25.491 1.00 32.44 323 ALA A CA 1
ATOM 2525 C C . ALA A 1 323 ? -12.165 28.944 -24.442 1.00 32.44 323 ALA A C 1
ATOM 2527 O O . ALA A 1 323 ? -12.693 27.913 -24.029 1.00 32.44 323 ALA A O 1
ATOM 2528 N N . GLY A 1 324 ? -10.981 29.390 -24.013 1.00 32.19 324 GLY A N 1
ATOM 2529 C CA . GLY A 1 324 ? -10.114 28.710 -23.064 1.00 32.19 324 GLY A CA 1
ATOM 2530 C C . GLY A 1 324 ? -10.786 28.450 -21.720 1.00 32.19 324 GLY A C 1
ATOM 2531 O O . GLY A 1 324 ? -10.839 29.322 -20.858 1.00 32.19 324 GLY A O 1
ATOM 2532 N N . GLY A 1 325 ? -11.208 27.206 -21.520 1.00 29.05 325 GLY A N 1
ATOM 2533 C CA . GLY A 1 325 ? -11.101 26.574 -20.217 1.00 29.05 325 GLY A CA 1
ATOM 2534 C C . GLY A 1 325 ? -9.647 26.162 -20.045 1.00 29.05 325 GLY A C 1
ATOM 2535 O O . GLY A 1 325 ? -9.142 25.338 -20.806 1.00 29.05 325 GLY A O 1
ATOM 2536 N N . SER A 1 326 ? -8.950 26.763 -19.088 1.00 34.97 326 SER A N 1
ATOM 2537 C CA . SER A 1 326 ? -7.633 26.317 -18.652 1.00 34.97 326 SER A CA 1
ATOM 2538 C C . SER A 1 326 ? -7.742 24.860 -18.204 1.00 34.97 326 SER A C 1
ATOM 2540 O O . SER A 1 326 ? -8.169 24.567 -17.087 1.00 34.97 326 SER A O 1
ATOM 2542 N N . ALA A 1 327 ? -7.380 23.932 -19.093 1.00 38.78 327 ALA A N 1
ATOM 2543 C CA . ALA A 1 327 ? -7.122 22.555 -18.714 1.00 38.78 327 ALA A CA 1
ATOM 2544 C C . ALA A 1 327 ? -6.108 22.614 -17.568 1.00 38.78 327 ALA A C 1
ATOM 2546 O O . ALA A 1 327 ? -5.003 23.133 -17.747 1.00 38.78 327 ALA A O 1
ATOM 2547 N N . LYS A 1 328 ? -6.512 22.178 -16.367 1.00 41.16 328 LYS A N 1
ATOM 2548 C CA . LYS A 1 328 ? -5.587 22.019 -15.244 1.00 41.16 328 LYS A CA 1
ATOM 2549 C C . LYS A 1 328 ? -4.432 21.176 -15.768 1.00 41.16 328 LYS A C 1
ATOM 2551 O O . LYS A 1 328 ? -4.642 20.023 -16.128 1.00 41.16 328 LYS A O 1
ATOM 2556 N N . LYS A 1 329 ? -3.244 21.773 -15.865 1.00 44.53 329 LYS A N 1
ATOM 2557 C CA . LYS A 1 329 ? -2.015 21.050 -16.178 1.00 44.53 329 LYS A CA 1
ATOM 2558 C C . LYS A 1 329 ? -1.907 19.941 -15.134 1.00 44.53 329 LYS A C 1
ATOM 2560 O O . LYS A 1 329 ? -1.820 20.254 -13.947 1.00 44.53 329 LYS A O 1
ATOM 2565 N N . GLU A 1 330 ? -2.023 18.684 -15.557 1.00 58.59 330 GLU A N 1
ATOM 2566 C CA . GLU A 1 330 ? -1.810 17.553 -14.655 1.00 58.59 330 GLU A CA 1
ATOM 2567 C C . GLU A 1 330 ? -0.433 17.719 -14.004 1.00 58.59 330 GLU A C 1
ATOM 2569 O O . GLU A 1 330 ? 0.538 18.109 -14.664 1.00 58.59 330 GLU A O 1
ATOM 2574 N N . SER A 1 331 ? -0.372 17.527 -12.685 1.00 66.75 331 SER A N 1
ATOM 2575 C CA . SER A 1 331 ? 0.891 17.610 -11.954 1.00 66.75 331 SER A CA 1
ATOM 2576 C C . SER A 1 331 ? 1.844 16.548 -12.495 1.00 66.75 331 SER A C 1
ATOM 2578 O O . SER A 1 331 ? 1.454 15.396 -12.677 1.00 66.75 331 SER A O 1
ATOM 2580 N N . LEU A 1 332 ? 3.094 16.940 -12.736 1.00 81.75 332 LEU A N 1
ATOM 2581 C CA . LEU A 1 332 ? 4.157 16.018 -13.138 1.00 81.75 332 LEU A CA 1
ATOM 2582 C C . LEU A 1 332 ? 4.765 15.276 -11.934 1.00 81.75 332 LEU A C 1
ATOM 2584 O O . LEU A 1 332 ? 5.609 14.408 -12.136 1.00 81.75 332 LEU A O 1
ATOM 2588 N N . ASP A 1 333 ? 4.382 15.625 -10.697 1.00 87.75 333 ASP A N 1
ATOM 2589 C CA . ASP A 1 333 ? 4.893 14.946 -9.502 1.00 87.75 333 ASP A CA 1
ATOM 2590 C C . ASP A 1 333 ? 4.300 13.527 -9.424 1.00 87.75 333 ASP A C 1
ATOM 2592 O O . ASP A 1 333 ? 3.073 13.384 -9.367 1.00 87.75 333 ASP A O 1
ATOM 2596 N N . PRO A 1 334 ? 5.128 12.464 -9.391 1.00 87.94 334 PRO A N 1
ATOM 2597 C CA . PRO A 1 334 ? 4.641 11.089 -9.266 1.00 87.94 334 PRO A CA 1
ATOM 2598 C C . PRO A 1 334 ? 3.857 10.832 -7.968 1.00 87.94 334 PRO A C 1
ATOM 2600 O O . PRO A 1 334 ? 3.092 9.867 -7.904 1.00 87.94 334 PRO A O 1
ATOM 2603 N N . ALA A 1 335 ? 3.999 11.693 -6.956 1.00 89.56 335 ALA A N 1
ATOM 2604 C CA . ALA A 1 335 ? 3.245 11.616 -5.711 1.00 89.56 335 ALA A CA 1
ATOM 2605 C C . ALA A 1 335 ? 1.800 12.147 -5.816 1.00 89.56 335 ALA A C 1
ATOM 2607 O O . ALA A 1 335 ? 1.011 11.969 -4.885 1.00 89.56 335 ALA A O 1
ATOM 2608 N N . GLU A 1 336 ? 1.431 12.801 -6.924 1.00 89.12 336 GLU A N 1
ATOM 2609 C CA . GLU A 1 336 ? 0.126 13.448 -7.083 1.00 89.12 336 GLU A CA 1
ATOM 2610 C C . GLU A 1 336 ? -1.030 12.452 -6.919 1.00 89.12 336 GLU A C 1
ATOM 2612 O O . GLU A 1 336 ? -1.173 11.506 -7.697 1.00 89.12 336 GLU A O 1
ATOM 2617 N N . ASN A 1 337 ? -1.877 12.690 -5.908 1.00 89.31 337 ASN A N 1
ATOM 2618 C CA . ASN A 1 337 ? -3.032 11.858 -5.556 1.00 89.31 337 ASN A CA 1
ATOM 2619 C C . ASN A 1 337 ? -2.691 10.371 -5.359 1.00 89.31 337 ASN A C 1
ATOM 2621 O O . ASN A 1 337 ? -3.563 9.510 -5.482 1.00 89.31 337 ASN A O 1
ATOM 2625 N N . ARG A 1 338 ? -1.424 10.055 -5.055 1.00 90.00 338 ARG A N 1
ATOM 2626 C CA . ARG A 1 338 ? -0.973 8.685 -4.791 1.00 90.00 338 ARG A CA 1
ATOM 2627 C C . ARG A 1 338 ? -1.602 8.138 -3.515 1.00 90.00 338 ARG A C 1
ATOM 2629 O O . ARG A 1 338 ? -2.072 7.005 -3.515 1.00 90.00 338 ARG A O 1
ATOM 2636 N N . TYR A 1 339 ? -1.615 8.946 -2.461 1.00 90.81 339 TYR A N 1
ATOM 2637 C CA . TYR A 1 339 ? -2.171 8.602 -1.156 1.00 90.81 339 TYR A CA 1
ATOM 2638 C C . TYR A 1 339 ? -3.528 9.267 -0.940 1.00 90.81 339 TYR A C 1
ATOM 2640 O O . TYR A 1 339 ? -3.891 10.208 -1.653 1.00 90.81 339 TYR A O 1
ATOM 2648 N N . VAL A 1 340 ? -4.262 8.788 0.062 1.00 87.88 340 VAL A N 1
ATOM 2649 C CA . VAL A 1 340 ? -5.536 9.373 0.483 1.00 87.88 340 VAL A CA 1
ATOM 2650 C C . VAL A 1 340 ? -5.502 9.848 1.929 1.00 87.88 340 VAL A C 1
ATOM 2652 O O . VAL A 1 340 ? -4.775 9.299 2.758 1.00 87.88 340 VAL A O 1
ATOM 2655 N N . ASP A 1 341 ? -6.297 10.872 2.218 1.00 85.56 341 ASP A N 1
ATOM 2656 C CA . ASP A 1 341 ? -6.538 11.347 3.577 1.00 85.56 341 ASP A CA 1
ATOM 2657 C C . ASP A 1 341 ? -7.559 10.459 4.318 1.00 85.56 341 ASP A C 1
ATOM 2659 O O . ASP A 1 341 ? -8.044 9.445 3.801 1.00 85.56 341 ASP A O 1
ATOM 2663 N N . GLU A 1 342 ? -7.907 10.835 5.549 1.00 82.62 342 GLU A N 1
ATOM 2664 C CA . GLU A 1 342 ? -8.884 10.106 6.371 1.00 82.62 342 GLU A CA 1
ATOM 2665 C C . GLU A 1 342 ? -10.270 10.007 5.723 1.00 82.62 342 GLU A C 1
ATOM 2667 O O . GLU A 1 342 ? -11.002 9.033 5.923 1.00 82.62 342 GLU A O 1
ATOM 2672 N N . LYS A 1 343 ? -10.613 11.008 4.906 1.00 83.06 343 LYS A N 1
ATOM 2673 C CA . LYS A 1 343 ? -11.872 11.104 4.165 1.00 83.06 343 LYS A CA 1
ATOM 2674 C C . LYS A 1 343 ? -11.813 10.369 2.833 1.00 83.06 343 LYS A C 1
ATOM 2676 O O . LYS A 1 343 ? -12.774 10.443 2.068 1.00 83.06 343 LYS A O 1
ATOM 2681 N N . LEU A 1 344 ? -10.726 9.642 2.566 1.00 81.94 344 LEU A N 1
ATOM 2682 C CA . LEU A 1 344 ? -10.510 8.905 1.329 1.00 81.94 344 LEU A CA 1
ATOM 2683 C C . LEU A 1 344 ? -10.452 9.836 0.099 1.00 81.94 344 LEU A C 1
ATOM 2685 O O . LEU A 1 344 ? -10.727 9.426 -1.030 1.00 81.94 344 LEU A O 1
ATOM 2689 N N . ALA A 1 345 ? -10.089 11.102 0.300 1.00 84.56 345 ALA A N 1
ATOM 2690 C CA . ALA A 1 345 ? -9.805 12.028 -0.783 1.00 84.56 345 ALA A CA 1
ATOM 2691 C C . ALA A 1 345 ? -8.324 11.939 -1.166 1.00 84.56 345 ALA A C 1
ATOM 2693 O O . ALA A 1 345 ? -7.457 11.781 -0.309 1.00 84.56 345 ALA A O 1
ATOM 2694 N N . GLY A 1 346 ? -8.034 12.033 -2.467 1.00 85.69 346 GLY A N 1
ATOM 2695 C CA . GLY A 1 346 ? -6.660 12.063 -2.964 1.00 85.69 346 GLY A CA 1
ATOM 2696 C C . GLY A 1 346 ? -5.889 13.242 -2.374 1.00 85.69 346 GLY A C 1
ATOM 2697 O O . GLY A 1 346 ? -6.391 14.367 -2.344 1.00 85.69 346 GLY A O 1
ATOM 2698 N N . VAL A 1 347 ? -4.680 12.970 -1.891 1.00 87.69 347 VAL A N 1
ATOM 2699 C CA . VAL A 1 347 ? -3.783 13.982 -1.333 1.00 87.69 347 VAL A CA 1
ATOM 2700 C C . VAL A 1 347 ? -2.960 14.593 -2.472 1.00 87.69 347 VAL A C 1
ATOM 2702 O O . VAL A 1 347 ? -2.186 13.873 -3.112 1.00 87.69 347 VAL A O 1
ATOM 2705 N N . PRO A 1 348 ? -3.065 15.910 -2.725 1.00 89.25 348 PRO A N 1
ATOM 2706 C CA . PRO A 1 348 ? -2.232 16.573 -3.725 1.00 89.25 348 PRO A CA 1
ATOM 2707 C C . PRO A 1 348 ? -0.752 16.513 -3.338 1.00 89.25 348 PRO A C 1
ATOM 2709 O O . PRO A 1 348 ? -0.416 16.681 -2.161 1.00 89.25 348 PRO A O 1
ATOM 2712 N N . ALA A 1 349 ? 0.148 16.376 -4.317 1.00 88.75 349 ALA A N 1
ATOM 2713 C CA . ALA A 1 349 ? 1.580 16.227 -4.049 1.00 88.75 349 ALA A CA 1
ATOM 2714 C C . ALA A 1 349 ? 2.145 17.402 -3.240 1.00 88.75 349 ALA A C 1
ATOM 2716 O O . ALA A 1 349 ? 2.896 17.205 -2.291 1.00 88.75 349 ALA A O 1
ATOM 2717 N N . ARG A 1 350 ? 1.706 18.633 -3.537 1.00 87.94 350 ARG A N 1
ATOM 2718 C CA . ARG A 1 350 ? 2.116 19.836 -2.794 1.00 87.94 350 ARG A CA 1
ATOM 2719 C C . ARG A 1 350 ? 1.872 19.705 -1.286 1.00 87.94 350 ARG A C 1
ATOM 2721 O O . ARG A 1 350 ? 2.738 20.082 -0.505 1.00 87.94 350 ARG A O 1
ATOM 2728 N N . LYS A 1 351 ? 0.707 19.183 -0.887 1.00 87.06 351 LYS A N 1
ATOM 2729 C CA . LYS A 1 351 ? 0.343 19.001 0.527 1.00 87.06 351 LYS A CA 1
ATOM 2730 C C . LYS A 1 351 ? 1.190 17.899 1.162 1.00 87.06 351 LYS A C 1
ATOM 2732 O O . LYS A 1 351 ? 1.685 18.063 2.270 1.00 87.06 351 LYS A O 1
ATOM 2737 N N . LEU A 1 352 ? 1.396 16.810 0.425 1.00 86.81 352 LEU A N 1
ATOM 2738 C CA . LEU A 1 352 ? 2.215 15.688 0.864 1.00 86.81 352 LEU A CA 1
ATOM 2739 C C . LEU A 1 352 ? 3.683 16.092 1.104 1.00 86.81 352 LEU A C 1
ATOM 2741 O O . LEU A 1 352 ? 4.278 15.663 2.084 1.00 86.81 352 LEU A O 1
ATOM 2745 N N . ARG A 1 353 ? 4.256 16.931 0.233 1.00 86.38 353 ARG A N 1
ATOM 2746 C CA . ARG A 1 353 ? 5.639 17.426 0.349 1.00 86.38 353 ARG A CA 1
ATOM 2747 C C . ARG A 1 353 ? 5.815 18.443 1.475 1.00 86.38 353 ARG A C 1
ATOM 2749 O O . ARG 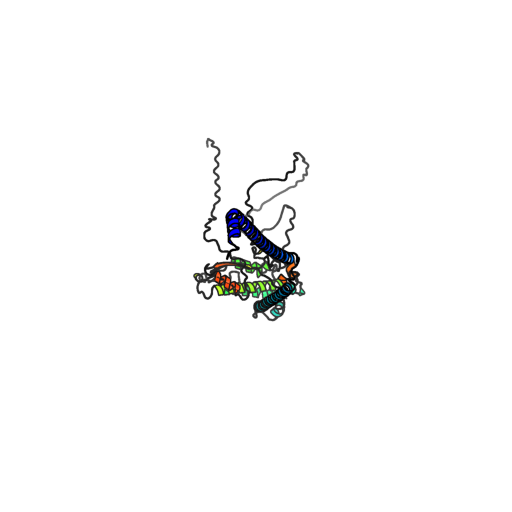A 1 353 ? 6.854 18.448 2.121 1.00 86.38 353 ARG A O 1
ATOM 2756 N N . ALA A 1 354 ? 4.818 19.302 1.693 1.00 84.00 354 ALA A N 1
ATOM 2757 C CA . ALA A 1 354 ? 4.853 20.298 2.762 1.00 84.00 354 ALA A CA 1
ATOM 2758 C C . ALA A 1 354 ? 4.713 19.661 4.154 1.00 84.00 354 ALA A C 1
ATOM 2760 O O . ALA A 1 354 ? 5.279 20.171 5.115 1.00 84.00 354 ALA A O 1
ATOM 2761 N N . LEU A 1 355 ? 4.015 18.517 4.239 1.00 70.56 355 LEU A N 1
ATOM 2762 C CA . LEU A 1 355 ? 3.710 17.822 5.493 1.00 70.56 355 LEU A CA 1
ATOM 2763 C C . LEU A 1 355 ? 2.984 18.719 6.502 1.00 70.56 355 LEU A C 1
ATOM 2765 O O . LEU A 1 355 ? 3.137 18.563 7.705 1.00 70.56 355 LEU A O 1
ATOM 2769 N N . ASP A 1 356 ? 2.142 19.625 6.012 1.00 67.81 356 ASP A N 1
ATOM 2770 C CA . ASP A 1 356 ? 1.343 20.526 6.853 1.00 67.81 356 ASP A CA 1
ATOM 2771 C C . ASP A 1 356 ? 0.205 19.797 7.602 1.00 67.81 356 ASP A C 1
ATOM 2773 O O . ASP A 1 356 ? -0.578 20.419 8.316 1.00 67.81 356 ASP A O 1
ATOM 2777 N N . ASP A 1 357 ? 0.063 18.486 7.397 1.00 67.44 357 ASP A N 1
ATOM 2778 C CA . ASP A 1 357 ? -1.035 17.666 7.898 1.00 67.44 357 ASP A CA 1
ATOM 2779 C C . ASP A 1 357 ? -0.498 16.571 8.822 1.00 67.44 357 ASP A C 1
ATOM 2781 O O . ASP A 1 357 ? 0.206 15.661 8.374 1.00 67.44 357 ASP A O 1
ATOM 2785 N N . ALA A 1 358 ? -0.842 16.672 10.108 1.00 63.81 358 ALA A N 1
ATOM 2786 C CA . ALA A 1 358 ? -0.414 15.738 11.143 1.00 63.81 358 ALA A CA 1
ATOM 2787 C C . ALA A 1 358 ? -0.784 14.285 10.804 1.00 63.81 358 ALA A C 1
ATOM 2789 O O . ALA A 1 358 ? 0.027 13.389 11.028 1.00 63.81 358 ALA A O 1
ATOM 2790 N N . ASP A 1 359 ? -1.931 14.045 10.166 1.00 68.19 359 ASP A N 1
ATOM 2791 C CA . ASP A 1 359 ? -2.379 12.688 9.844 1.00 68.19 359 ASP A CA 1
ATOM 2792 C C . ASP A 1 359 ? -1.507 12.053 8.755 1.00 68.19 359 ASP A C 1
ATOM 2794 O O . ASP A 1 359 ? -1.224 10.855 8.790 1.00 68.19 359 ASP A O 1
ATOM 2798 N N . LEU A 1 360 ? -1.028 12.861 7.801 1.00 66.31 360 LEU A N 1
ATOM 2799 C CA . LEU A 1 360 ? -0.107 12.413 6.751 1.00 66.31 360 LEU A CA 1
ATOM 2800 C C . LEU A 1 360 ? 1.318 12.208 7.268 1.00 66.31 360 LEU A C 1
ATOM 2802 O O . LEU A 1 360 ? 2.056 11.403 6.698 1.00 66.31 360 LEU A O 1
ATOM 2806 N N . ILE A 1 361 ? 1.701 12.921 8.332 1.00 65.12 361 ILE A N 1
ATOM 2807 C CA . ILE A 1 361 ? 2.962 12.685 9.043 1.00 65.12 361 ILE A CA 1
ATOM 2808 C C . ILE A 1 361 ? 2.908 11.335 9.765 1.00 65.12 361 ILE A C 1
ATOM 2810 O O . ILE A 1 361 ? 3.894 10.599 9.736 1.00 65.12 361 ILE A O 1
ATOM 2814 N N . VAL A 1 362 ? 1.771 11.017 10.394 1.00 67.38 362 VAL A N 1
ATOM 2815 C CA . VAL A 1 362 ? 1.597 9.796 11.193 1.00 67.38 362 VAL A CA 1
ATOM 2816 C C . VAL A 1 362 ? 1.445 8.561 10.305 1.00 67.38 362 VAL A C 1
ATOM 2818 O O . VAL A 1 362 ? 2.135 7.567 10.528 1.00 67.38 362 VAL A O 1
ATOM 2821 N N . ALA A 1 363 ? 0.577 8.596 9.285 1.00 77.50 363 ALA A N 1
ATOM 2822 C CA . ALA A 1 363 ? 0.328 7.428 8.443 1.00 77.50 363 ALA A CA 1
ATOM 2823 C C . ALA A 1 363 ? -0.099 7.771 7.007 1.00 77.50 363 ALA A C 1
ATOM 2825 O O . ALA A 1 363 ? -1.130 8.397 6.751 1.00 77.50 363 ALA A O 1
ATOM 2826 N N . LYS A 1 364 ? 0.643 7.231 6.033 1.00 86.75 364 LYS A N 1
ATOM 2827 C CA . LYS A 1 364 ? 0.275 7.287 4.612 1.00 86.75 364 LYS A CA 1
ATOM 2828 C C . LYS A 1 364 ? -0.666 6.133 4.262 1.00 86.75 364 LYS A C 1
ATOM 2830 O O . LYS A 1 364 ? -0.350 4.973 4.513 1.00 86.75 364 LYS A O 1
ATOM 2835 N N . ARG A 1 365 ? -1.809 6.435 3.635 1.00 88.25 365 ARG A N 1
ATOM 2836 C CA . ARG A 1 365 ? -2.799 5.432 3.204 1.00 88.25 365 ARG A CA 1
ATOM 2837 C C . ARG A 1 365 ? -2.763 5.283 1.685 1.00 88.25 365 ARG A C 1
ATOM 2839 O O . ARG A 1 365 ? -3.133 6.210 0.963 1.00 88.25 365 ARG A O 1
ATOM 2846 N N . LEU A 1 366 ? -2.316 4.127 1.192 1.00 91.62 366 LEU A N 1
ATOM 2847 C CA . LEU A 1 366 ? -2.337 3.810 -0.237 1.00 91.62 366 LEU A CA 1
ATOM 2848 C C . LEU A 1 366 ? -3.666 3.118 -0.589 1.00 91.62 366 LEU A C 1
ATOM 2850 O O . LEU A 1 366 ? -3.920 2.014 -0.105 1.00 91.62 366 LEU A O 1
ATOM 2854 N N . PRO A 1 367 ? -4.529 3.720 -1.424 1.00 92.75 367 PRO A N 1
ATOM 2855 C CA . PRO A 1 367 ? -5.769 3.076 -1.823 1.00 92.75 367 PRO A CA 1
ATOM 2856 C C . PRO A 1 367 ? -5.496 1.886 -2.749 1.00 92.75 367 PRO A C 1
ATOM 2858 O O . PRO A 1 367 ? -4.679 1.957 -3.668 1.00 92.75 367 PRO A O 1
ATOM 2861 N N . VAL A 1 368 ? -6.249 0.808 -2.544 1.00 93.19 368 VAL A N 1
ATOM 2862 C CA . VAL A 1 368 ? -6.218 -0.401 -3.372 1.00 93.19 368 VAL A CA 1
ATOM 2863 C C . VAL A 1 368 ? -7.641 -0.739 -3.786 1.00 93.19 368 VAL A C 1
ATOM 2865 O O . VAL A 1 368 ? -8.569 -0.697 -2.979 1.00 93.19 368 VAL A O 1
ATOM 2868 N N . ARG A 1 369 ? -7.825 -1.116 -5.051 1.00 93.00 369 ARG A N 1
ATOM 2869 C CA . ARG A 1 369 ? -9.061 -1.748 -5.512 1.00 93.00 369 ARG A CA 1
ATOM 2870 C C . ARG A 1 369 ? -8.733 -3.037 -6.234 1.00 93.00 369 ARG A C 1
ATOM 2872 O O . ARG A 1 369 ? -7.993 -3.039 -7.216 1.00 93.00 369 ARG A O 1
ATOM 2879 N N . LEU A 1 370 ? -9.372 -4.095 -5.758 1.00 94.38 370 LEU A N 1
ATOM 2880 C CA . LEU A 1 370 ? -9.246 -5.445 -6.263 1.00 94.38 370 LEU A CA 1
ATOM 2881 C C . LEU A 1 370 ? -10.627 -5.960 -6.685 1.00 94.38 370 LEU A C 1
ATOM 2883 O O . LEU A 1 370 ? -11.612 -5.815 -5.960 1.00 94.38 370 LEU A O 1
ATOM 2887 N N . VAL A 1 371 ? -10.699 -6.524 -7.885 1.00 94.75 371 VAL A N 1
ATOM 2888 C CA . VAL A 1 371 ? -11.876 -7.178 -8.456 1.00 94.75 371 VAL A CA 1
ATOM 2889 C C . VAL A 1 371 ? -11.473 -8.603 -8.793 1.00 94.75 371 VAL A C 1
ATOM 2891 O O . VAL A 1 371 ? -10.575 -8.820 -9.608 1.00 94.75 371 VAL A O 1
ATOM 2894 N N . VAL A 1 372 ? -12.127 -9.562 -8.147 1.00 95.56 372 VAL A N 1
ATOM 2895 C CA . VAL 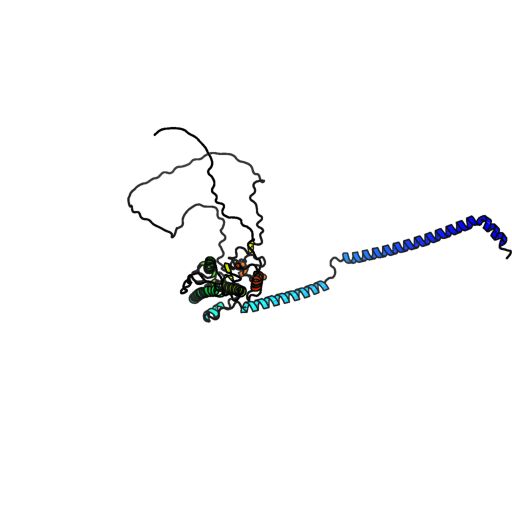A 1 372 ? -11.808 -10.986 -8.257 1.00 95.56 372 VAL A CA 1
ATOM 2896 C C . VAL A 1 372 ? -13.063 -11.815 -8.478 1.00 95.56 372 VAL A C 1
ATOM 2898 O O . VAL A 1 372 ? -14.138 -11.492 -7.968 1.00 95.56 372 VAL A O 1
ATOM 2901 N N . LEU A 1 373 ? -12.900 -12.927 -9.190 1.00 95.38 373 LEU A N 1
ATOM 2902 C CA . LEU A 1 373 ? -13.863 -14.018 -9.221 1.00 95.38 373 LEU A CA 1
ATOM 2903 C C . LEU A 1 373 ? -13.478 -15.028 -8.138 1.00 95.38 373 LEU A C 1
ATOM 2905 O O . LEU A 1 373 ? -12.415 -15.646 -8.220 1.00 95.38 373 LEU A O 1
ATOM 2909 N N . MET A 1 374 ? -14.339 -15.214 -7.139 1.00 94.94 374 MET A N 1
ATOM 2910 C CA . MET A 1 374 ? -14.079 -16.109 -6.010 1.00 94.94 374 MET A CA 1
ATOM 2911 C C . MET A 1 374 ? -15.331 -16.875 -5.558 1.00 94.94 374 MET A C 1
ATOM 2913 O O . MET A 1 374 ? -16.452 -16.495 -5.894 1.00 94.94 374 MET A O 1
ATOM 2917 N N . ASP A 1 375 ? -15.151 -17.946 -4.781 1.00 94.62 375 ASP A N 1
ATOM 2918 C CA . ASP A 1 375 ? -16.237 -18.610 -4.056 1.00 94.62 375 ASP A CA 1
ATOM 2919 C C . ASP A 1 375 ? -16.799 -17.658 -2.993 1.00 94.62 375 ASP A C 1
ATOM 2921 O O . ASP A 1 375 ? -16.131 -17.321 -2.013 1.00 94.62 375 ASP A O 1
ATOM 2925 N N . GLN A 1 376 ? -18.052 -17.240 -3.179 1.00 93.06 376 GLN A N 1
ATOM 2926 C CA . GLN A 1 376 ? -18.733 -16.291 -2.300 1.00 93.06 376 GLN A CA 1
ATOM 2927 C C . GLN A 1 376 ? -18.758 -16.752 -0.831 1.00 93.06 376 GLN A C 1
ATOM 2929 O O . GLN A 1 376 ? -18.723 -15.928 0.080 1.00 93.06 376 GLN A O 1
ATOM 2934 N N . ARG A 1 377 ? -18.755 -18.064 -0.570 1.00 94.38 377 ARG A N 1
ATOM 2935 C CA . ARG A 1 377 ? -18.757 -18.622 0.794 1.00 94.38 377 ARG A CA 1
ATOM 2936 C C . ARG A 1 377 ? -17.437 -18.404 1.535 1.00 94.38 377 ARG A C 1
ATOM 2938 O O . ARG A 1 377 ? -17.364 -18.696 2.720 1.00 94.38 377 ARG A O 1
ATOM 2945 N N . GLN A 1 378 ? -16.395 -17.963 0.832 1.00 96.12 378 GLN A N 1
ATOM 2946 C CA . GLN A 1 378 ? -15.047 -17.759 1.359 1.00 96.12 378 GLN A CA 1
ATOM 2947 C C . GLN A 1 378 ? -14.676 -16.272 1.466 1.00 96.12 378 GLN A C 1
ATOM 2949 O O . GLN A 1 378 ? -13.529 -15.946 1.763 1.00 96.12 378 GLN A O 1
ATOM 2954 N N . ILE A 1 379 ? -15.626 -15.355 1.244 1.00 94.94 379 ILE A N 1
ATOM 2955 C CA . ILE A 1 379 ? -15.389 -13.907 1.357 1.00 94.94 379 ILE A CA 1
ATOM 2956 C C . ILE A 1 379 ? -14.930 -13.525 2.764 1.00 94.94 379 ILE A C 1
ATOM 2958 O O . ILE A 1 379 ? -14.003 -12.738 2.915 1.00 94.94 379 ILE A O 1
ATOM 2962 N N . ASN A 1 380 ? -15.551 -14.094 3.797 1.00 95.31 380 ASN A N 1
ATOM 2963 C CA . ASN A 1 380 ? -15.164 -13.869 5.189 1.00 95.31 380 ASN A CA 1
ATOM 2964 C C . ASN A 1 380 ? -13.700 -14.251 5.445 1.00 95.31 380 ASN A C 1
ATOM 2966 O O . ASN A 1 380 ? -12.988 -13.506 6.110 1.00 95.31 380 ASN A O 1
ATOM 2970 N N . ARG A 1 381 ? -13.246 -15.377 4.882 1.00 95.50 381 ARG A N 1
ATOM 2971 C CA . ARG A 1 381 ? -11.849 -15.804 4.963 1.00 95.50 381 ARG A CA 1
ATOM 2972 C C . ARG A 1 381 ? -10.934 -14.811 4.257 1.00 95.50 381 ARG A C 1
ATOM 2974 O O . ARG A 1 381 ? -9.979 -14.358 4.862 1.00 95.50 381 ARG A O 1
ATOM 2981 N N . PHE A 1 382 ? -11.267 -14.422 3.029 1.00 96.25 382 PHE A N 1
ATOM 2982 C CA . PHE A 1 382 ? -10.461 -13.460 2.279 1.00 96.25 382 PHE A CA 1
ATOM 2983 C C . PHE A 1 382 ? -10.332 -12.108 2.999 1.00 96.25 382 PHE A C 1
ATOM 2985 O O . PHE A 1 382 ? -9.248 -11.543 3.070 1.00 96.25 382 PHE A O 1
ATOM 2992 N N . ILE A 1 383 ? -11.420 -11.605 3.591 1.00 95.62 383 ILE A N 1
ATOM 2993 C CA . ILE A 1 383 ? -11.399 -10.372 4.393 1.00 95.62 383 ILE A CA 1
ATOM 2994 C C . ILE A 1 383 ? -10.524 -10.539 5.644 1.00 95.62 383 ILE A C 1
ATOM 2996 O O . ILE A 1 383 ? -9.796 -9.615 5.999 1.00 95.62 383 ILE A O 1
ATOM 3000 N N . ALA A 1 384 ? -10.572 -11.700 6.300 1.00 95.69 384 ALA A N 1
ATOM 3001 C CA . ALA A 1 384 ? -9.708 -11.987 7.441 1.00 95.69 384 ALA A CA 1
ATOM 3002 C C . ALA A 1 384 ? -8.228 -12.055 7.029 1.00 95.69 384 ALA A C 1
ATOM 3004 O O . ALA A 1 384 ? -7.388 -11.452 7.691 1.00 95.69 384 ALA A O 1
ATOM 3005 N N . ASP A 1 385 ? -7.915 -12.717 5.914 1.00 96.00 385 ASP A N 1
ATOM 3006 C CA . ASP A 1 385 ? -6.553 -12.815 5.377 1.00 96.00 385 ASP A CA 1
ATOM 3007 C C . ASP A 1 385 ? -6.013 -11.421 4.986 1.00 96.00 385 ASP A C 1
ATOM 3009 O O . ASP A 1 385 ? -4.857 -11.110 5.261 1.00 96.00 385 ASP A O 1
ATOM 3013 N N . CYS A 1 386 ? -6.862 -10.526 4.462 1.00 95.75 386 CYS A N 1
ATOM 3014 C CA . CYS A 1 386 ? -6.522 -9.115 4.234 1.00 95.75 386 CYS A CA 1
ATOM 3015 C C . CYS A 1 386 ? -6.129 -8.365 5.520 1.00 95.75 386 CYS A C 1
ATOM 3017 O O . CYS A 1 386 ? -5.187 -7.574 5.498 1.00 95.75 386 CYS A O 1
ATOM 3019 N N . GLY A 1 387 ? -6.845 -8.587 6.627 1.00 92.69 387 GLY A N 1
ATOM 3020 C CA . GLY A 1 387 ? -6.569 -7.930 7.911 1.00 92.69 387 GLY A CA 1
ATOM 3021 C C . GLY A 1 387 ? -5.367 -8.509 8.664 1.00 92.69 387 GLY A C 1
ATOM 3022 O O . GLY A 1 387 ? -4.717 -7.788 9.413 1.00 92.69 387 GLY A O 1
ATOM 3023 N N . ASN A 1 388 ? -5.054 -9.788 8.438 1.00 92.00 388 ASN A N 1
ATOM 3024 C CA . ASN A 1 388 ? -3.961 -10.509 9.102 1.00 92.00 388 ASN A CA 1
ATOM 3025 C C . ASN A 1 388 ? -2.639 -10.500 8.313 1.00 92.00 388 ASN A C 1
ATOM 3027 O O . ASN A 1 388 ? -1.653 -11.097 8.746 1.00 92.00 388 ASN A O 1
ATOM 3031 N N . ALA A 1 389 ? -2.620 -9.864 7.143 1.00 92.00 389 ALA A N 1
ATOM 3032 C CA . ALA A 1 389 ? -1.438 -9.743 6.302 1.00 92.00 389 ALA A CA 1
ATOM 3033 C C . ALA A 1 389 ? -0.320 -8.932 6.982 1.00 92.00 389 ALA A C 1
ATOM 3035 O 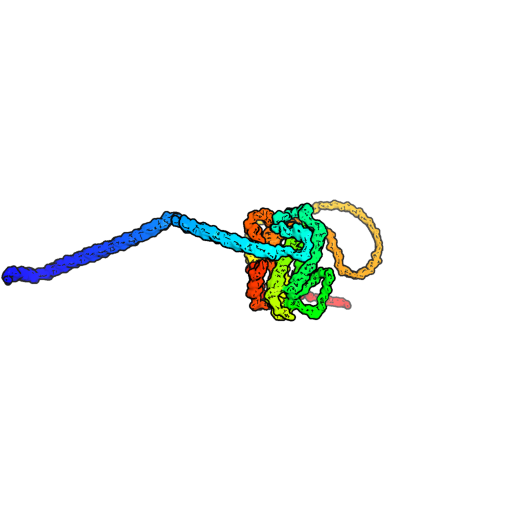O . ALA A 1 389 ? -0.585 -8.077 7.825 1.00 92.00 389 ALA A O 1
ATOM 3036 N N . LYS A 1 390 ? 0.939 -9.133 6.565 1.00 89.50 390 LYS A N 1
ATOM 3037 C CA . LYS A 1 390 ? 2.080 -8.365 7.104 1.00 89.50 390 LYS A CA 1
ATOM 3038 C C . LYS A 1 390 ? 1.999 -6.877 6.758 1.00 89.50 390 LYS A C 1
ATOM 3040 O O . LYS A 1 390 ? 2.467 -6.027 7.505 1.00 89.50 390 LYS A O 1
ATOM 3045 N N . LEU A 1 391 ? 1.396 -6.550 5.623 1.00 90.44 391 LEU A N 1
ATOM 3046 C CA . LEU A 1 391 ? 0.927 -5.206 5.319 1.00 90.44 391 LEU A CA 1
ATOM 3047 C C . LEU A 1 391 ? -0.610 -5.253 5.239 1.00 90.44 391 LEU A C 1
ATOM 3049 O O . LEU A 1 391 ? -1.149 -5.578 4.178 1.00 90.44 391 LEU A O 1
ATOM 3053 N N . PRO A 1 392 ? -1.317 -5.004 6.363 1.00 89.50 392 PRO A N 1
ATOM 3054 C CA . PRO A 1 392 ? -2.765 -5.169 6.442 1.00 89.50 392 PRO A CA 1
ATOM 3055 C C . PRO A 1 392 ? -3.516 -4.282 5.450 1.00 89.50 392 PRO A C 1
ATOM 3057 O O . PRO A 1 392 ? -3.191 -3.105 5.275 1.00 89.50 392 PRO A O 1
ATOM 3060 N N . LEU A 1 393 ? -4.573 -4.829 4.850 1.00 91.56 393 LEU A N 1
ATOM 3061 C CA . LEU A 1 393 ? -5.502 -4.082 4.009 1.00 91.56 393 LEU A CA 1
ATOM 3062 C C . LEU A 1 393 ? -6.775 -3.763 4.794 1.00 91.56 393 LEU A C 1
ATOM 3064 O O . LEU A 1 393 ? -7.581 -4.647 5.089 1.00 91.56 393 LEU A O 1
ATOM 3068 N N . GLU A 1 394 ? -6.992 -2.481 5.085 1.00 89.62 394 GLU A N 1
ATOM 3069 C CA . GLU A 1 394 ? -8.243 -2.016 5.680 1.00 89.62 394 GLU A CA 1
ATOM 3070 C C . GLU A 1 394 ? -9.381 -2.067 4.645 1.00 89.62 394 GLU A C 1
ATOM 3072 O O . GLU A 1 394 ? -9.420 -1.311 3.668 1.00 89.62 394 GLU A O 1
ATOM 3077 N N . ILE A 1 395 ? -10.348 -2.959 4.861 1.00 91.44 395 ILE A N 1
ATOM 3078 C CA . ILE A 1 395 ? -11.471 -3.137 3.939 1.00 91.44 395 ILE A CA 1
ATOM 3079 C C . ILE A 1 395 ? -12.537 -2.064 4.179 1.00 91.44 395 ILE A C 1
ATOM 3081 O O . ILE A 1 395 ? -13.362 -2.171 5.081 1.00 91.44 395 ILE A O 1
ATOM 3085 N N . ARG A 1 396 ? -12.565 -1.044 3.313 1.00 89.88 396 ARG A N 1
ATOM 3086 C CA . ARG A 1 396 ? -13.576 0.031 3.358 1.00 89.88 396 ARG A CA 1
ATOM 3087 C C . ARG A 1 396 ? -14.894 -0.317 2.665 1.00 89.88 396 ARG A C 1
ATOM 3089 O O . ARG A 1 396 ? -15.949 0.177 3.050 1.00 89.88 396 ARG A O 1
ATOM 3096 N N . GLN A 1 397 ? -14.851 -1.125 1.604 1.00 87.81 397 GLN A N 1
ATOM 3097 C CA . GLN A 1 397 ? -16.042 -1.459 0.824 1.00 87.81 397 GLN A CA 1
ATOM 3098 C C . GLN A 1 397 ? -15.916 -2.826 0.154 1.00 87.81 397 GLN A C 1
ATOM 3100 O O . GLN A 1 397 ? -14.961 -3.086 -0.573 1.00 87.81 397 GLN A O 1
ATOM 3105 N N . VAL A 1 398 ? -16.952 -3.651 0.308 1.00 90.38 398 VAL A N 1
ATOM 3106 C CA . VAL A 1 398 ? -17.134 -4.898 -0.443 1.00 90.38 398 VAL A CA 1
ATOM 3107 C C . VAL A 1 398 ? -18.361 -4.744 -1.333 1.00 90.38 398 VAL A C 1
ATOM 3109 O O . VAL A 1 398 ? -19.420 -4.318 -0.874 1.00 90.38 398 VAL A O 1
ATOM 3112 N N . ARG A 1 399 ? -18.225 -5.064 -2.622 1.00 88.31 399 ARG A N 1
ATOM 3113 C CA . ARG A 1 399 ? -19.342 -5.059 -3.576 1.00 88.31 399 ARG A CA 1
ATOM 3114 C C . ARG A 1 399 ? -19.500 -6.448 -4.158 1.00 88.31 399 ARG A C 1
ATOM 3116 O O . ARG A 1 399 ? -18.567 -6.963 -4.766 1.00 88.31 399 ARG A O 1
ATOM 3123 N N . LEU A 1 400 ? -20.689 -7.014 -4.001 1.00 87.56 400 LEU A N 1
ATOM 3124 C CA . LEU A 1 400 ? -21.061 -8.277 -4.619 1.00 87.56 400 LEU A CA 1
ATOM 3125 C C . LEU A 1 400 ? -22.007 -7.993 -5.784 1.00 87.56 400 LEU A C 1
ATOM 3127 O O . LEU A 1 400 ? -22.882 -7.132 -5.647 1.00 87.56 400 LEU A O 1
ATOM 3131 N N . PRO A 1 401 ? -21.842 -8.666 -6.933 1.00 80.62 401 PRO A N 1
ATOM 3132 C CA . PRO A 1 401 ? -22.840 -8.590 -7.985 1.00 80.62 401 PRO A CA 1
ATOM 3133 C C . PRO A 1 401 ? -24.176 -9.090 -7.425 1.00 80.62 401 PRO A C 1
ATOM 3135 O O . PRO A 1 401 ? -24.232 -10.111 -6.739 1.00 80.62 401 PRO A O 1
ATOM 3138 N N . GLN A 1 402 ? -25.254 -8.352 -7.680 1.00 72.31 402 GLN A N 1
ATOM 3139 C CA . GLN A 1 402 ? -26.580 -8.743 -7.221 1.00 72.31 402 GLN A CA 1
ATOM 3140 C C . GLN A 1 402 ? -27.014 -9.989 -8.006 1.00 72.31 402 GLN A C 1
ATOM 3142 O O . GLN A 1 402 ? -27.141 -9.946 -9.232 1.00 72.31 402 GLN A O 1
ATOM 3147 N N . ALA A 1 403 ? -27.213 -11.112 -7.316 1.00 52.78 403 ALA A N 1
ATOM 3148 C CA . ALA A 1 403 ? -27.779 -12.305 -7.930 1.00 52.78 403 ALA A CA 1
ATOM 3149 C C . ALA A 1 403 ? -29.238 -11.999 -8.316 1.00 52.78 403 ALA A C 1
ATOM 3151 O O . ALA A 1 403 ? -30.069 -11.791 -7.437 1.00 52.78 403 ALA A O 1
ATOM 3152 N N . GLY A 1 404 ? -29.538 -11.920 -9.618 1.00 53.28 404 GLY A N 1
ATOM 3153 C CA . GLY A 1 404 ? -30.915 -11.762 -10.113 1.00 53.28 404 GLY A CA 1
ATOM 3154 C C . GLY A 1 404 ? -31.228 -10.516 -10.948 1.00 53.28 404 GLY A C 1
ATOM 3155 O O . GLY A 1 404 ? -32.397 -10.199 -11.129 1.00 53.28 404 GLY A O 1
ATOM 3156 N N . GLY A 1 405 ? -30.232 -9.823 -11.498 1.00 39.41 405 GLY A N 1
ATOM 3157 C CA . GLY A 1 405 ? -30.446 -8.780 -12.505 1.00 39.41 405 GLY A CA 1
ATOM 3158 C C . GLY A 1 405 ? -30.223 -9.293 -13.924 1.00 39.41 405 GLY A C 1
ATOM 3159 O O . GLY A 1 405 ? -29.284 -8.857 -14.581 1.00 39.41 405 GLY A O 1
ATOM 3160 N N . GLY A 1 406 ? -31.058 -10.219 -14.399 1.00 45.22 406 GLY A N 1
ATOM 3161 C CA . GLY A 1 406 ? -31.167 -10.530 -15.826 1.00 45.22 406 GLY A CA 1
ATOM 3162 C C . GLY A 1 406 ? -31.757 -9.339 -16.585 1.00 45.22 406 GLY A C 1
ATOM 3163 O O . GLY A 1 406 ? -32.898 -9.383 -17.020 1.00 45.22 406 GLY A O 1
ATOM 3164 N N . GLY A 1 407 ? -31.001 -8.249 -16.697 1.00 38.59 407 GLY A N 1
ATOM 3165 C CA . GLY A 1 407 ? -31.278 -7.145 -17.602 1.00 38.59 407 GLY A CA 1
ATOM 3166 C C . GLY A 1 407 ? -30.497 -7.393 -18.878 1.00 38.59 407 GLY A C 1
ATOM 3167 O O . GLY A 1 407 ? -29.327 -7.028 -18.966 1.00 38.59 407 GLY A O 1
ATOM 3168 N N . GLY A 1 408 ? -31.127 -8.068 -19.837 1.00 41.81 408 GLY A N 1
ATOM 3169 C CA . GLY A 1 408 ? -30.575 -8.256 -21.170 1.00 41.81 408 GLY A CA 1
ATOM 3170 C C . GLY A 1 408 ? -30.229 -6.910 -21.800 1.00 41.81 408 GLY A C 1
ATOM 3171 O O . GLY A 1 408 ? -31.102 -6.190 -22.271 1.00 41.81 408 GLY A O 1
ATOM 3172 N N . GLY A 1 409 ? -28.938 -6.591 -21.849 1.00 37.78 409 GLY A N 1
ATOM 3173 C CA . GLY A 1 409 ? -28.374 -5.562 -22.717 1.00 37.78 409 GLY A CA 1
ATOM 3174 C C . GLY A 1 409 ? -28.219 -6.081 -24.146 1.00 37.78 409 GLY A C 1
ATOM 3175 O O . GLY A 1 409 ? -27.140 -6.001 -24.716 1.00 37.78 409 GLY A O 1
ATOM 3176 N N . MET A 1 410 ? -29.285 -6.652 -24.704 1.00 42.94 410 MET A N 1
ATOM 3177 C CA . MET A 1 410 ? -29.466 -6.843 -26.141 1.00 42.94 410 MET A CA 1
ATOM 3178 C C . MET A 1 410 ? -30.814 -6.219 -26.493 1.00 42.94 410 MET A C 1
ATOM 3180 O O . MET A 1 410 ? -31.833 -6.890 -26.599 1.00 42.94 410 MET A O 1
ATOM 3184 N N . GLY A 1 411 ? -30.813 -4.894 -26.616 1.00 34.62 411 GLY A N 1
ATOM 3185 C CA . GLY A 1 411 ? -31.875 -4.138 -27.262 1.00 34.62 411 GLY A CA 1
ATOM 3186 C C . GLY A 1 411 ? -31.323 -3.591 -28.565 1.00 34.62 411 GLY A C 1
ATOM 3187 O O . GLY A 1 411 ? -30.751 -2.505 -28.585 1.00 34.62 411 GLY A O 1
ATOM 3188 N N . GLY A 1 412 ? -31.445 -4.374 -29.637 1.00 39.75 412 GLY A N 1
ATOM 3189 C CA . GLY A 1 412 ? -31.221 -3.895 -30.991 1.00 39.75 412 GLY A CA 1
ATOM 3190 C C . GLY A 1 412 ? -32.171 -2.738 -31.274 1.00 39.75 412 GLY A C 1
ATOM 3191 O O . GLY A 1 412 ? -33.387 -2.909 -31.284 1.00 39.75 412 GLY A O 1
ATOM 3192 N N . GLY A 1 413 ? -31.609 -1.555 -31.507 1.00 31.50 413 GLY A N 1
ATOM 3193 C CA . GLY A 1 413 ? -32.327 -0.411 -32.052 1.00 31.50 413 GLY A CA 1
ATOM 3194 C C . GLY A 1 413 ? -32.553 -0.596 -33.547 1.00 31.50 413 GLY A C 1
ATOM 3195 O O . GLY A 1 413 ? -31.985 0.130 -34.356 1.00 31.50 413 GLY A O 1
ATOM 3196 N N . MET A 1 414 ? -33.368 -1.585 -33.915 1.00 39.38 414 MET A N 1
ATOM 3197 C CA . MET A 1 414 ? -33.998 -1.651 -35.227 1.00 39.38 414 MET A CA 1
ATOM 3198 C C . MET A 1 414 ? -35.150 -0.638 -35.198 1.00 39.38 414 MET A C 1
ATOM 3200 O O . MET A 1 414 ? -36.286 -0.955 -34.854 1.00 39.38 414 MET A O 1
ATOM 3204 N N . GLY A 1 415 ? -34.816 0.630 -35.446 1.00 32.88 415 GLY A N 1
ATOM 3205 C CA . GLY A 1 415 ? -35.789 1.703 -35.608 1.00 32.88 415 GLY A CA 1
ATOM 3206 C C . GLY A 1 415 ? -36.498 1.541 -36.945 1.00 32.88 415 GLY A C 1
ATOM 3207 O O . GLY A 1 415 ? -35.912 1.793 -37.996 1.00 32.88 415 GLY A O 1
ATOM 3208 N N . GLY A 1 416 ? -37.746 1.081 -36.893 1.00 33.91 416 GLY A N 1
ATOM 3209 C CA . GLY A 1 416 ? -38.614 0.938 -38.051 1.00 33.91 416 GLY A CA 1
ATOM 3210 C C . GLY A 1 416 ? -38.836 2.268 -38.772 1.00 33.91 416 GLY A C 1
ATOM 3211 O O . GLY A 1 416 ? -39.422 3.198 -38.225 1.00 33.91 416 GLY A O 1
ATOM 3212 N N . MET A 1 417 ? -38.432 2.321 -40.039 1.00 36.00 417 MET A N 1
ATOM 3213 C CA . MET A 1 417 ? -39.016 3.228 -41.023 1.00 36.00 417 MET A CA 1
ATOM 3214 C C . MET A 1 417 ? -40.306 2.589 -41.545 1.00 36.00 417 MET A C 1
ATOM 3216 O O . MET A 1 417 ? -40.321 1.892 -42.555 1.00 36.00 417 MET A O 1
ATOM 3220 N N . GLY A 1 418 ? -41.390 2.803 -40.804 1.00 33.66 418 GLY A N 1
ATOM 3221 C CA . GLY A 1 418 ? -42.759 2.559 -41.241 1.00 33.66 418 GLY A CA 1
ATOM 3222 C C . GLY A 1 418 ? -43.502 3.888 -41.278 1.00 33.66 418 GLY A C 1
ATOM 3223 O O . GLY A 1 418 ? -44.127 4.269 -40.296 1.00 33.66 418 GLY A O 1
ATOM 3224 N N . GLY A 1 419 ? -43.392 4.608 -42.392 1.00 34.59 419 GLY A N 1
ATOM 3225 C CA . GLY A 1 419 ? -44.107 5.858 -42.640 1.00 34.59 419 GLY A CA 1
ATOM 3226 C C . GLY A 1 419 ? -44.523 5.909 -44.100 1.00 34.59 419 GLY A C 1
ATOM 3227 O O . GLY A 1 419 ? -43.724 6.257 -44.963 1.00 34.59 419 GLY A O 1
ATOM 3228 N N . GLY A 1 420 ? -45.754 5.480 -44.372 1.00 32.53 420 GLY A N 1
ATOM 3229 C CA . GLY A 1 420 ? -46.333 5.497 -45.705 1.00 32.53 420 GLY A CA 1
ATOM 3230 C C . GLY A 1 420 ? -46.585 6.918 -46.198 1.00 32.53 420 GLY A C 1
ATOM 3231 O O . GLY A 1 420 ? -47.091 7.761 -45.461 1.00 32.53 420 GLY A O 1
ATOM 3232 N N . MET A 1 421 ? -46.292 7.153 -47.473 1.00 35.09 421 MET A N 1
ATOM 3233 C CA . MET A 1 421 ? -46.923 8.218 -48.239 1.00 35.09 421 MET A CA 1
ATOM 3234 C C . MET A 1 421 ? -46.817 7.916 -49.736 1.00 35.09 421 MET A C 1
ATOM 3236 O O . MET A 1 421 ? -45.731 7.664 -50.246 1.00 35.09 421 MET A O 1
ATOM 3240 N N . GLY A 1 422 ? -47.956 7.994 -50.424 1.00 34.09 422 GLY A N 1
ATOM 3241 C CA . GLY A 1 422 ? -48.003 8.376 -51.835 1.00 34.09 422 GLY A CA 1
ATOM 3242 C C . GLY A 1 422 ? -48.069 7.241 -52.847 1.00 34.09 422 GLY A C 1
ATOM 3243 O O . GLY A 1 422 ? -47.067 6.866 -53.443 1.00 34.09 422 GLY A O 1
ATOM 3244 N N . GLY A 1 423 ? -49.286 6.773 -53.125 1.00 36.12 423 GLY A N 1
ATOM 3245 C CA . GLY A 1 423 ? -49.587 6.154 -54.408 1.00 36.12 423 GLY A CA 1
ATOM 3246 C C . GLY A 1 423 ? -49.531 7.185 -55.542 1.00 36.12 423 GLY A C 1
ATOM 3247 O O . GLY A 1 423 ? -50.115 8.257 -55.438 1.00 36.12 423 GLY A O 1
ATOM 3248 N N . MET A 1 424 ? -48.849 6.818 -56.620 1.00 38.03 424 MET A N 1
ATOM 3249 C CA . MET A 1 424 ? -48.979 7.296 -58.002 1.00 38.03 424 MET A CA 1
ATOM 3250 C C . MET A 1 424 ? -48.263 6.199 -58.810 1.00 38.03 424 MET A C 1
ATOM 3252 O O . MET A 1 424 ? -47.102 5.916 -58.559 1.00 38.03 424 MET A O 1
ATOM 3256 N N . GLY A 1 425 ? -48.894 5.398 -59.660 1.00 34.31 425 GLY A N 1
ATOM 3257 C CA . GLY A 1 425 ? -49.914 5.769 -60.622 1.00 34.31 425 GLY A CA 1
ATOM 3258 C C . GLY A 1 425 ? -49.246 6.029 -61.971 1.00 34.31 425 GLY A C 1
ATOM 3259 O O . GLY A 1 425 ? -49.004 7.178 -62.304 1.00 34.31 425 GLY A O 1
ATOM 3260 N N . GLY A 1 426 ? -49.003 4.956 -62.734 1.00 34.56 426 GLY A N 1
ATOM 3261 C CA . GLY A 1 426 ? -48.982 4.992 -64.199 1.00 34.56 426 GLY A CA 1
ATOM 3262 C C . GLY A 1 426 ? -47.626 5.085 -64.909 1.00 34.56 426 GLY A C 1
ATOM 3263 O O . GLY A 1 426 ? -46.935 6.088 -64.818 1.00 34.56 426 GLY A O 1
ATOM 3264 N N . GLY A 1 427 ? -47.377 4.100 -65.778 1.00 34.16 427 GLY A N 1
ATOM 3265 C CA . GLY A 1 427 ? -47.152 4.423 -67.190 1.00 34.16 427 GLY A CA 1
ATOM 3266 C C . GLY A 1 427 ? -45.770 4.153 -67.784 1.00 34.16 427 GLY A C 1
ATOM 3267 O O . GLY A 1 427 ? -44.858 4.942 -67.600 1.00 34.16 427 GLY A O 1
ATOM 3268 N N . MET A 1 428 ? -45.755 3.136 -68.655 1.00 35.56 428 MET A N 1
ATOM 3269 C CA . MET A 1 428 ? -45.068 3.081 -69.958 1.00 35.56 428 MET A CA 1
ATOM 3270 C C . MET A 1 428 ? -43.536 2.989 -70.016 1.00 35.56 428 MET A C 1
ATOM 3272 O O . MET A 1 428 ? -42.817 3.856 -69.531 1.00 35.56 428 MET A O 1
ATOM 3276 N N . GLY A 1 429 ? -43.076 1.991 -70.780 1.00 37.75 429 GLY A N 1
ATOM 3277 C CA . GLY A 1 429 ? -41.724 1.887 -71.326 1.00 37.75 429 GLY A CA 1
ATOM 3278 C C . GLY A 1 429 ? -41.238 0.459 -71.390 1.00 37.75 429 GLY A C 1
ATOM 3279 O O . GLY A 1 429 ? -40.422 0.121 -70.511 1.00 37.75 429 GLY A O 1
#